Protein AF-A0A970A2N0-F1 (afdb_monomer)

Solvent-accessible surface area (backbone atoms only — not comparable to full-atom values): 21656 Å² total; per-residue (Å²): 130,87,71,90,54,62,51,49,78,49,78,51,81,87,52,27,38,36,39,37,29,50,38,67,40,42,81,85,30,68,68,39,51,48,49,57,52,42,38,73,73,32,72,32,33,41,41,33,29,37,94,55,18,30,53,48,77,90,35,40,67,76,43,71,72,33,91,32,40,90,35,50,36,36,24,58,72,53,86,83,34,54,61,51,95,76,67,71,63,58,76,27,84,39,69,67,47,45,51,42,20,51,52,44,50,52,42,37,50,49,54,50,51,54,59,61,66,38,75,63,64,76,31,41,60,50,51,20,46,55,40,32,61,76,35,39,85,42,46,69,62,22,52,58,44,37,62,91,45,62,70,61,47,49,51,43,30,50,52,31,46,73,67,40,81,85,68,63,86,76,58,86,43,57,71,60,12,45,66,71,41,38,28,50,40,50,46,28,54,46,46,53,54,52,46,57,52,49,46,69,76,44,52,91,44,48,73,58,54,50,49,24,52,53,19,11,54,42,7,24,50,51,29,60,68,29,42,89,57,64,53,54,20,32,51,12,19,46,21,16,50,49,27,61,51,7,48,53,41,47,34,70,62,39,46,73,58,38,52,50,20,57,50,37,16,59,77,68,55,32,47,70,59,57,23,27,31,74,72,33,49,44,37,38,43,61,46,21,45,53,50,30,64,72,70,62,54,50,65,70,41,41,48,22,23,60,41,51,83,43,82,78,61,78,81,94,44,69,47,42,34,32,32,31,48,28,49,49,51,54,48,51,72,76,56,66,47,62,77,68,86,45,51,69,40,50,56,54,51,43,62,41,27,57,74,76,39,100,54,92,46,71,62,50,55,47,53,49,52,52,48,61,45,67,76,53,85,80,72,88,87,50,65,71,54,51,56,51,50,49,46,45,51,50,49,50,56,59,69,73,45,85,88,79,132

pLDDT: mean 82.65, std 19.41, range [25.36, 98.44]

Foldseek 3Di:
DPDPQQWDWDDDPQFEIEIEGQAEDDPPHPSNVVVLVSLVRGQAYEYEYDPNAADDPNCLVVQQVRPSNLRYAYEYPDPPSYPCVRSVHHYDPDPVLVVLLVVLVVLLLVLLVVVCPPVCCVALLLVLLVVCLVPQQPLVVSVVSCPPVVVLLVQLQVLQQLPPPVPDPRDPGSVVSCVRCTSLNSNLSSLVVVLVVLCVSLVVPVVVQVQLQQLLVQQLVLPVLQDPDNSSSSLLSSLSNQQQVLLSSSCVSPVVLSVQLVVCQQPVLDASQVSCCVSRVDHSLRSSLSSCVVSVHRPSNNCSNNFLLPVVGDPDDLSNLSSVVSSLLSVVLVDRRNRDDSLVSLVRSLVRSVVVDPDDDPVSVVSVVVSVVVVPDDDPPCSVVSCVVVVVVCCVVVVPDPPDD

Secondary structure (DSSP, 8-state):
----SSEEEEEETTTEEEEEE-SB--TT-HHHHHHHHHHHHSSEEEEEE-TT-B--GGGHHHHHTSTTGGGEEEEESSTTSS-HHHH---EESSHHHHHHHHHHHHHHHHHHHHHHHSGGGGSHHHHHHHHHHH-TT-HHHHHHHTTT-HHHHHHHHHHHHHT-TT--S---SHHHHHHHHHHHHHHHHHHHHHHHHHHHHTGGGHHHHHHHHHHHHHHHHHHHHH-S-HHHHHHHHHHHHHTTHHHHHHHHH-HHHHHHHHHHHHHHT--HHHHHHHHHSS-HHHHHHHHHHHHT--HHHHHHHHHTT-SSPPTT-HHHHHHHHHHHHHHHHHS-------HHHHHHHHHHHHHH-SS--HHHHHHHHHHHHHTS---GGGHHHHHHHHHHHHHHHHHHS----

Sequence (405 aa):
MHNNSGFEIKLHDGNILELRVNEMMHASSQSFSLLKTALNKYDFVVLVLQPNGILPVSVKDALVEHPGFKKLKAVLTRQMQIPQKIFKLPLYKDVDEALLSIATFKGVKAGIDNFKSLPFMQSKIFSAFKVLRNDPANIKDALAALSGDHRIAMKILELANESNEAKEEPYDSLSKAAAFVGGEGIAYVLVFELFKMLEDVFEEASIKLLHMKNCSLLCETIAMLAVSDKSQRWLSASAGLLHDIGSLLLADYAPKNYDTASNNRYSAGLSSLEAENKIFAFNHIEAGKMFSDTLNLPHFIELSITEHHSLPPLPNDFVLHSVIVADNFLNASLGSDPFISCEDSLEFLAKYTAKMSTGKSPFTETLRRLALRERFNMSEESRPFEKKVLGKILTQVLSEAPLTL

Nearest PDB structures (foldseek):
  3hc1-assembly1_A  TM=5.878E-01  e=3.510E-06  Geobacter sulfurreducens
  3i7a-assembly1_A  TM=5.483E-01  e=7.476E-04  Shewanella amazonensis SB2B
  1vqr-assembly4_D  TM=4.135E-01  e=1.459E-01  Campylobacter jejuni subsp. jejuni NCTC 11168 = ATCC 700819
  1vqr-assembly2_B  TM=4.049E-01  e=1.524E-01  Campylobacter jejuni subsp. jejuni NCTC 11168 = ATCC 700819

Structure (mmCIF, N/CA/C/O backbone):
data_AF-A0A970A2N0-F1
#
_entry.id   AF-A0A970A2N0-F1
#
loop_
_atom_site.group_PDB
_atom_site.id
_atom_site.type_symbol
_atom_site.label_atom_id
_atom_site.label_alt_id
_atom_site.label_comp_id
_atom_site.label_asym_id
_atom_site.label_entity_id
_atom_site.label_seq_id
_atom_site.pdbx_PDB_ins_code
_atom_site.Cartn_x
_atom_site.Cartn_y
_atom_site.Cartn_z
_atom_site.occupancy
_atom_site.B_iso_or_equiv
_atom_site.auth_seq_id
_atom_site.auth_comp_id
_atom_site.auth_asym_id
_atom_site.auth_atom_id
_atom_site.pdbx_PDB_model_num
ATOM 1 N N . MET A 1 1 ? 21.594 -8.428 -43.140 1.00 35.16 1 MET A N 1
ATOM 2 C CA . MET A 1 1 ? 20.883 -7.287 -43.754 1.00 35.16 1 MET A CA 1
ATOM 3 C C . MET A 1 1 ? 20.496 -6.355 -42.623 1.00 35.16 1 MET A C 1
ATOM 5 O O . MET A 1 1 ? 19.698 -6.761 -41.790 1.00 35.16 1 MET A O 1
ATOM 9 N N . HIS A 1 2 ? 21.139 -5.188 -42.512 1.00 35.88 2 HIS A N 1
ATOM 10 C CA . HIS A 1 2 ? 20.739 -4.171 -41.538 1.00 35.88 2 HIS A CA 1
ATOM 11 C C . HIS A 1 2 ? 19.312 -3.744 -41.873 1.00 35.88 2 HIS A C 1
ATOM 13 O O . HIS A 1 2 ? 19.055 -3.251 -42.970 1.00 35.88 2 HIS A O 1
ATOM 19 N N . ASN A 1 3 ? 18.378 -4.039 -40.974 1.00 42.16 3 ASN A N 1
ATOM 20 C CA . ASN A 1 3 ? 16.987 -3.672 -41.156 1.00 42.16 3 ASN A CA 1
ATOM 21 C C . ASN A 1 3 ? 16.917 -2.143 -41.066 1.00 42.16 3 ASN A C 1
ATOM 23 O O . ASN A 1 3 ? 17.296 -1.567 -40.054 1.00 42.16 3 ASN A O 1
ATOM 27 N N . ASN A 1 4 ? 16.474 -1.488 -42.137 1.00 50.41 4 ASN A N 1
ATOM 28 C CA . ASN A 1 4 ? 16.362 -0.027 -42.245 1.00 50.41 4 ASN A CA 1
ATOM 29 C C . ASN A 1 4 ? 15.188 0.542 -41.414 1.00 50.41 4 ASN A C 1
ATOM 31 O O . ASN A 1 4 ? 14.728 1.655 -41.653 1.00 50.41 4 ASN A O 1
ATOM 35 N N . SER A 1 5 ? 14.650 -0.243 -40.478 1.00 62.53 5 SER A N 1
ATOM 36 C CA . SER A 1 5 ? 13.625 0.179 -39.533 1.00 62.53 5 SER A CA 1
ATOM 37 C C . SER A 1 5 ? 14.299 0.944 -38.398 1.00 62.53 5 SER A C 1
ATOM 39 O O . SER A 1 5 ? 15.226 0.427 -37.785 1.00 62.53 5 SER A O 1
ATOM 41 N N . GLY A 1 6 ? 13.825 2.147 -38.063 1.00 80.69 6 GLY A N 1
ATOM 42 C CA . GLY A 1 6 ? 14.311 2.941 -36.918 1.00 80.69 6 GLY A CA 1
ATOM 43 C C . GLY A 1 6 ? 14.082 2.302 -35.535 1.00 80.69 6 GLY A C 1
ATOM 44 O O . GLY A 1 6 ? 14.125 3.001 -34.521 1.00 80.69 6 GLY A O 1
ATOM 45 N N . PHE A 1 7 ? 13.801 0.996 -35.482 1.00 90.50 7 PHE A N 1
ATOM 46 C CA . PHE A 1 7 ? 13.522 0.218 -34.285 1.00 90.50 7 PHE A CA 1
ATOM 47 C C . PHE A 1 7 ? 13.973 -1.250 -34.414 1.00 90.50 7 PHE A C 1
ATOM 49 O O . PHE A 1 7 ? 14.054 -1.802 -35.516 1.00 90.50 7 PHE A O 1
ATOM 56 N N . GLU A 1 8 ? 14.189 -1.892 -33.265 1.00 95.00 8 GLU A N 1
ATOM 57 C CA . GLU A 1 8 ? 14.499 -3.318 -33.102 1.00 95.00 8 GLU A CA 1
ATOM 58 C C . GLU A 1 8 ? 13.574 -3.937 -32.046 1.00 95.00 8 GLU A C 1
ATOM 60 O O . GLU A 1 8 ? 13.116 -3.253 -31.129 1.00 95.00 8 GLU A O 1
ATOM 65 N N . ILE A 1 9 ? 13.298 -5.238 -32.162 1.00 96.00 9 ILE A N 1
ATOM 66 C CA . ILE A 1 9 ? 12.422 -5.970 -31.238 1.00 96.00 9 ILE A CA 1
ATOM 67 C C . ILE A 1 9 ? 13.165 -7.186 -30.698 1.00 96.00 9 ILE A C 1
ATOM 69 O O . ILE A 1 9 ? 13.755 -7.945 -31.468 1.00 96.00 9 ILE A O 1
ATOM 73 N N . LYS A 1 10 ? 13.060 -7.415 -29.391 1.00 97.19 10 LYS A N 1
ATOM 74 C CA . LYS A 1 10 ? 13.493 -8.646 -28.728 1.00 97.19 10 LYS A CA 1
ATOM 75 C C . LYS A 1 10 ? 12.378 -9.145 -27.809 1.00 97.19 10 LYS A C 1
ATOM 77 O O . LYS A 1 10 ? 11.686 -8.351 -27.182 1.00 97.19 10 LYS A O 1
ATOM 82 N N . LEU A 1 11 ? 12.180 -10.458 -27.751 1.00 97.44 11 LEU A N 1
ATOM 83 C CA . LEU A 1 11 ? 11.261 -11.081 -26.798 1.00 97.44 11 LEU A CA 1
ATOM 84 C C . LEU A 1 11 ? 12.055 -11.670 -25.639 1.00 97.44 11 LEU A C 1
ATOM 86 O O . LEU A 1 11 ? 13.114 -12.260 -25.854 1.00 97.44 11 LEU A O 1
ATOM 90 N N . HIS A 1 12 ? 11.518 -11.512 -24.436 1.00 96.50 12 HIS A N 1
ATOM 91 C CA . HIS A 1 12 ? 12.024 -12.134 -23.217 1.00 96.50 12 HIS A CA 1
ATOM 92 C C . HIS A 1 12 ? 10.988 -13.106 -22.656 1.00 96.50 12 HIS A C 1
ATOM 94 O O . HIS A 1 12 ? 9.819 -13.103 -23.064 1.00 96.50 12 HIS A O 1
ATOM 100 N N . ASP A 1 13 ? 11.420 -13.925 -21.702 1.00 90.19 13 ASP A N 1
ATOM 101 C CA . ASP A 1 13 ? 10.549 -14.870 -21.014 1.00 90.19 13 ASP A CA 1
ATOM 102 C C . ASP A 1 13 ? 9.375 -14.170 -20.311 1.00 90.19 13 ASP A C 1
ATOM 104 O O . ASP A 1 13 ? 9.420 -12.991 -19.952 1.00 90.19 13 ASP A O 1
ATOM 108 N N . GLY A 1 14 ? 8.281 -14.910 -20.119 1.00 88.00 14 GLY A N 1
ATOM 109 C CA . GLY A 1 14 ? 7.098 -14.392 -19.431 1.00 88.00 14 GLY A CA 1
ATOM 110 C C . GLY A 1 14 ? 6.331 -13.318 -20.213 1.00 88.00 14 GLY A C 1
ATOM 111 O O . GLY A 1 14 ? 5.785 -12.406 -19.592 1.00 88.00 14 GLY A O 1
ATOM 112 N N . ASN A 1 15 ? 6.286 -13.426 -21.546 1.00 95.62 15 ASN A N 1
ATOM 113 C CA . ASN A 1 15 ? 5.495 -12.566 -22.438 1.00 95.62 15 ASN A CA 1
ATOM 114 C C . ASN A 1 15 ? 5.859 -11.068 -22.342 1.00 95.62 15 ASN A C 1
ATOM 116 O O . ASN A 1 15 ? 4.980 -10.205 -22.267 1.00 95.62 15 ASN A O 1
ATOM 120 N N . ILE A 1 16 ? 7.161 -10.759 -22.347 1.00 98.06 16 ILE A N 1
ATOM 121 C CA . ILE A 1 16 ? 7.693 -9.389 -22.282 1.00 98.06 16 ILE A CA 1
ATOM 122 C C . ILE A 1 16 ? 8.322 -9.021 -23.631 1.00 98.06 16 ILE A C 1
ATOM 124 O O . ILE A 1 16 ? 9.155 -9.762 -24.159 1.00 98.06 16 ILE A O 1
ATOM 128 N N . LEU A 1 17 ? 7.947 -7.863 -24.182 1.00 98.44 17 LEU A N 1
ATOM 129 C CA . LEU A 1 17 ? 8.540 -7.331 -25.412 1.00 98.44 17 LEU A CA 1
ATOM 130 C C . LEU A 1 17 ? 9.494 -6.178 -25.103 1.00 98.44 17 LEU A C 1
ATOM 132 O O . LEU A 1 17 ? 9.112 -5.192 -24.486 1.00 98.44 17 LEU A O 1
ATOM 136 N N . GLU A 1 18 ? 10.721 -6.267 -25.593 1.00 98.12 18 GLU A N 1
ATOM 137 C CA . GLU A 1 18 ? 11.672 -5.164 -25.637 1.00 98.12 18 GLU A CA 1
ATOM 138 C C . GLU A 1 18 ? 11.605 -4.492 -27.012 1.00 98.12 18 GLU A C 1
ATOM 140 O O . GLU A 1 18 ? 11.790 -5.140 -28.044 1.00 98.12 18 GLU A O 1
ATOM 145 N N . LEU A 1 19 ? 11.334 -3.188 -27.016 1.00 98.00 19 LEU A N 1
ATOM 146 C CA . LEU A 1 19 ? 11.272 -2.346 -28.205 1.00 98.00 19 LEU A CA 1
ATOM 147 C C . LEU A 1 19 ? 12.381 -1.300 -28.127 1.00 98.00 19 LEU A C 1
ATOM 149 O O . LEU A 1 19 ? 12.293 -0.362 -27.335 1.00 98.00 19 LEU A O 1
ATOM 153 N N . ARG A 1 20 ? 13.414 -1.432 -28.959 1.00 97.69 20 ARG A N 1
ATOM 154 C CA . ARG A 1 20 ? 14.467 -0.417 -29.090 1.00 97.69 20 ARG A CA 1
ATOM 155 C C . ARG A 1 20 ? 14.090 0.559 -30.188 1.00 97.69 20 ARG A C 1
ATOM 157 O O . ARG A 1 20 ? 13.732 0.118 -31.272 1.00 97.69 20 ARG A O 1
ATOM 164 N N . VAL A 1 21 ? 14.172 1.859 -29.928 1.00 96.81 21 VAL A N 1
ATOM 165 C CA . VAL A 1 21 ? 13.805 2.907 -30.893 1.00 96.81 21 VAL A CA 1
ATOM 166 C C . VAL A 1 21 ? 14.918 3.943 -30.983 1.00 96.81 21 VAL A C 1
ATOM 168 O O . VAL A 1 21 ? 15.349 4.476 -29.961 1.00 96.81 21 VAL A O 1
ATOM 171 N N . ASN A 1 22 ? 15.360 4.252 -32.204 1.00 95.62 22 ASN A N 1
ATOM 172 C CA . ASN A 1 22 ? 16.415 5.231 -32.495 1.00 95.62 22 ASN A CA 1
ATOM 173 C C . ASN A 1 22 ? 15.913 6.400 -33.355 1.00 95.62 22 ASN A C 1
ATOM 175 O O . ASN A 1 22 ? 16.642 6.933 -34.189 1.00 95.62 22 ASN A O 1
ATOM 179 N N . GLU A 1 23 ? 14.650 6.771 -33.180 1.00 94.69 23 GLU A N 1
ATOM 180 C CA . GLU A 1 23 ? 13.990 7.871 -33.879 1.00 94.69 23 GLU A CA 1
ATOM 181 C C . GLU A 1 23 ? 13.002 8.597 -32.954 1.00 94.69 23 GLU A C 1
ATOM 183 O O . GLU A 1 23 ? 12.619 8.093 -31.893 1.00 94.69 23 GLU A O 1
ATOM 188 N N . MET A 1 24 ? 12.543 9.779 -33.367 1.00 94.94 24 MET A N 1
ATOM 189 C CA . MET A 1 24 ? 11.437 10.451 -32.690 1.00 94.94 24 MET A CA 1
ATOM 190 C C . MET A 1 24 ? 10.113 9.740 -33.002 1.00 94.94 24 MET A C 1
ATOM 192 O O . MET A 1 24 ? 9.699 9.634 -34.156 1.00 94.94 24 MET A O 1
ATOM 196 N N . MET A 1 25 ? 9.416 9.287 -31.960 1.00 94.88 25 MET A N 1
ATOM 197 C CA . MET A 1 25 ? 8.130 8.599 -32.079 1.00 94.88 25 MET A CA 1
ATOM 198 C C . MET A 1 25 ? 6.982 9.591 -32.273 1.00 94.88 25 MET A C 1
ATOM 200 O O . MET A 1 25 ? 6.335 10.019 -31.319 1.00 94.88 25 MET A O 1
ATOM 204 N N . HIS A 1 26 ? 6.715 9.961 -33.522 1.00 93.75 26 HIS A N 1
ATOM 205 C CA . HIS A 1 26 ? 5.493 10.679 -33.888 1.00 93.75 26 HIS A CA 1
ATOM 206 C C . HIS A 1 26 ? 4.273 9.747 -33.869 1.00 93.75 26 HIS A C 1
ATOM 208 O O . HIS A 1 26 ? 4.402 8.537 -34.021 1.00 93.75 26 HIS A O 1
ATOM 214 N N . ALA A 1 27 ? 3.061 10.302 -33.770 1.00 92.88 27 ALA A N 1
ATOM 215 C CA . ALA A 1 27 ? 1.830 9.503 -33.773 1.00 92.88 27 ALA A CA 1
ATOM 216 C C . ALA A 1 27 ? 1.666 8.624 -35.034 1.00 92.88 27 ALA A C 1
ATOM 218 O O . ALA A 1 27 ? 1.036 7.567 -34.975 1.00 92.88 27 ALA A O 1
ATOM 219 N N . SER A 1 28 ? 2.243 9.059 -36.159 1.00 93.06 28 SER A N 1
ATOM 220 C CA . SER A 1 28 ? 2.266 8.353 -37.442 1.00 93.06 28 SER A CA 1
ATOM 221 C C . SER A 1 28 ? 3.466 7.415 -37.623 1.00 93.06 28 SER A C 1
ATOM 223 O O . SER A 1 28 ? 3.531 6.731 -38.644 1.00 93.06 28 SER A O 1
ATOM 225 N N . SER A 1 29 ? 4.429 7.380 -36.690 1.00 93.69 29 SER A N 1
ATOM 226 C CA . SER A 1 29 ? 5.615 6.535 -36.841 1.00 93.69 29 SER A CA 1
ATOM 227 C C . SER A 1 29 ? 5.260 5.055 -36.683 1.00 93.69 29 SER A C 1
ATOM 229 O O . SER A 1 29 ? 4.395 4.665 -35.887 1.00 93.69 29 SER A O 1
ATOM 231 N N . GLN A 1 30 ? 5.964 4.201 -37.429 1.00 94.69 30 GLN A N 1
ATOM 232 C CA . GLN A 1 30 ? 5.795 2.753 -37.315 1.00 94.69 30 GLN A CA 1
ATOM 233 C C . GLN A 1 30 ? 6.172 2.264 -35.909 1.00 94.69 30 GLN A C 1
ATOM 235 O O . GLN A 1 30 ? 5.468 1.425 -35.351 1.00 94.69 30 GLN A O 1
ATOM 240 N N . SER A 1 31 ? 7.222 2.838 -35.311 1.00 95.19 31 SER A N 1
ATOM 241 C CA . SER A 1 31 ? 7.652 2.568 -33.934 1.00 95.19 31 SER A CA 1
ATOM 242 C C . SER A 1 31 ? 6.555 2.858 -32.900 1.00 95.19 31 SER A C 1
ATOM 244 O O . SER A 1 31 ? 6.331 2.044 -32.003 1.00 95.19 31 SER A O 1
ATOM 246 N N . PHE A 1 32 ? 5.804 3.957 -33.042 1.00 96.38 32 PHE A N 1
ATOM 247 C CA . PHE A 1 32 ? 4.704 4.281 -32.129 1.00 96.38 32 PHE A CA 1
ATOM 248 C C . PHE A 1 32 ? 3.485 3.373 -32.332 1.00 96.38 32 PHE A C 1
ATOM 250 O O . PHE A 1 32 ? 2.859 2.936 -31.363 1.00 96.38 32 PHE A O 1
ATOM 257 N N . SER A 1 33 ? 3.155 3.036 -33.583 1.00 95.56 33 SER A N 1
ATOM 258 C CA . SER A 1 33 ? 2.094 2.064 -33.879 1.00 95.56 33 SER A CA 1
ATOM 259 C C . SER A 1 33 ? 2.416 0.676 -33.306 1.00 95.56 33 SER A C 1
ATOM 261 O O . SER A 1 33 ? 1.566 0.030 -32.682 1.00 95.56 33 SER A O 1
ATOM 263 N N . LEU A 1 34 ? 3.676 0.250 -33.429 1.00 95.94 34 LEU A N 1
ATOM 264 C CA . LEU A 1 34 ? 4.178 -0.988 -32.847 1.00 95.94 34 LEU A CA 1
ATOM 265 C C . LEU A 1 34 ? 4.138 -0.962 -31.317 1.00 95.94 34 LEU A C 1
ATOM 267 O O . LEU A 1 34 ? 3.684 -1.940 -30.729 1.00 95.94 34 LEU A O 1
ATOM 271 N N . LEU A 1 35 ? 4.543 0.139 -30.672 1.00 97.19 35 LEU A N 1
ATOM 272 C CA . LEU A 1 35 ? 4.439 0.285 -29.218 1.00 97.19 35 LEU A CA 1
ATOM 273 C C . LEU A 1 35 ? 2.998 0.057 -28.746 1.00 97.19 35 LEU A C 1
ATOM 275 O O . LEU A 1 35 ? 2.764 -0.789 -27.887 1.00 97.19 35 LEU A O 1
ATOM 279 N N . LYS A 1 36 ? 2.015 0.742 -29.344 1.00 97.31 36 LYS A N 1
ATOM 280 C CA . LYS A 1 36 ? 0.594 0.556 -28.992 1.00 97.31 36 LYS A CA 1
ATOM 281 C C . LYS A 1 36 ? 0.137 -0.889 -29.196 1.00 97.31 36 LYS A C 1
ATOM 283 O O . LYS A 1 36 ? -0.527 -1.463 -28.338 1.00 97.31 36 LYS A O 1
ATOM 288 N N . THR A 1 37 ? 0.539 -1.504 -30.307 1.00 97.00 37 THR A N 1
ATOM 289 C CA . THR A 1 37 ? 0.240 -2.917 -30.586 1.00 97.00 37 THR A CA 1
ATOM 290 C C . THR A 1 37 ? 0.841 -3.835 -29.520 1.00 97.00 37 THR A C 1
ATOM 292 O O . THR A 1 37 ? 0.166 -4.739 -29.025 1.00 97.00 37 THR A O 1
ATOM 295 N N . ALA A 1 38 ? 2.087 -3.584 -29.117 1.00 97.56 38 ALA A N 1
ATOM 296 C CA . ALA A 1 38 ? 2.768 -4.361 -28.095 1.00 97.56 38 ALA A CA 1
ATOM 297 C C . ALA A 1 38 ? 2.085 -4.227 -26.724 1.00 97.56 38 ALA A C 1
ATOM 299 O O . ALA A 1 38 ? 1.871 -5.235 -26.057 1.00 97.56 38 ALA A O 1
ATOM 300 N N . LEU A 1 39 ? 1.648 -3.023 -26.342 1.00 97.50 39 LEU A N 1
ATOM 301 C CA . LEU A 1 39 ? 0.938 -2.779 -25.078 1.00 97.50 39 LEU A CA 1
ATOM 302 C C . LEU A 1 39 ? -0.393 -3.550 -24.963 1.00 97.50 39 LEU A C 1
ATOM 304 O O . LEU A 1 39 ? -0.848 -3.831 -23.850 1.00 97.50 39 LEU A O 1
ATOM 308 N N . ASN A 1 40 ? -1.003 -3.919 -26.095 1.00 96.75 40 ASN A N 1
ATOM 309 C CA . ASN A 1 40 ? -2.197 -4.769 -26.134 1.00 96.75 40 ASN A CA 1
ATOM 310 C C . ASN A 1 40 ? -1.875 -6.266 -26.037 1.00 96.75 40 ASN A C 1
ATOM 312 O O . ASN A 1 40 ? -2.654 -7.016 -25.456 1.00 96.75 40 ASN A O 1
ATOM 316 N N . LYS A 1 41 ? -0.748 -6.704 -26.607 1.00 97.00 41 LYS A N 1
ATOM 317 C CA . LYS A 1 41 ? -0.423 -8.128 -26.779 1.00 97.00 41 LYS A CA 1
ATOM 318 C C . LYS A 1 41 ? 0.439 -8.713 -25.657 1.00 97.00 41 LYS A C 1
ATOM 320 O O . LYS A 1 41 ? 0.306 -9.894 -25.345 1.00 97.00 41 LYS A O 1
ATOM 325 N N . TYR A 1 42 ? 1.329 -7.910 -25.087 1.00 98.00 42 TYR A N 1
ATOM 326 C CA . TYR A 1 42 ? 2.323 -8.368 -24.121 1.00 98.00 42 TYR A CA 1
ATOM 327 C C . TYR A 1 42 ? 1.931 -7.989 -22.691 1.00 98.00 42 TYR A C 1
ATOM 329 O O . TYR A 1 42 ? 1.170 -7.038 -22.450 1.00 98.00 42 TYR A O 1
ATOM 337 N N . ASP A 1 43 ? 2.449 -8.753 -21.733 1.00 96.75 43 ASP A N 1
ATOM 338 C CA . ASP A 1 43 ? 2.225 -8.500 -20.309 1.00 96.75 43 ASP A CA 1
ATOM 339 C C . ASP A 1 43 ? 2.953 -7.222 -19.893 1.00 96.75 43 ASP A C 1
ATOM 341 O O . ASP A 1 43 ? 2.393 -6.405 -19.165 1.00 96.75 43 ASP A O 1
ATOM 345 N N . PHE A 1 44 ? 4.166 -7.033 -20.428 1.00 98.06 44 PHE A N 1
ATOM 346 C CA . PHE A 1 44 ? 5.001 -5.847 -20.256 1.00 98.06 44 PHE A CA 1
ATOM 347 C C . PHE A 1 44 ? 5.713 -5.465 -21.551 1.00 98.06 44 PHE A C 1
ATOM 349 O O . PHE A 1 44 ? 6.021 -6.318 -22.388 1.00 98.06 44 PHE A O 1
ATOM 356 N N . VAL A 1 45 ? 5.999 -4.169 -21.688 1.00 98.25 45 VAL A N 1
ATOM 357 C CA . VAL A 1 45 ? 6.822 -3.634 -22.776 1.00 98.25 45 VAL A CA 1
ATOM 358 C C . VAL A 1 45 ? 7.967 -2.822 -22.183 1.00 98.25 45 VAL A C 1
ATOM 360 O O . VAL A 1 45 ? 7.727 -1.871 -21.443 1.00 98.25 45 VAL A O 1
ATOM 363 N N . VAL A 1 46 ? 9.204 -3.179 -22.526 1.00 98.38 46 VAL A N 1
ATOM 364 C CA . VAL A 1 46 ? 10.410 -2.412 -22.196 1.00 98.38 46 VAL A CA 1
ATOM 365 C C . VAL A 1 46 ? 10.775 -1.557 -23.406 1.00 98.38 46 VAL A C 1
ATOM 367 O O . VAL A 1 46 ? 11.264 -2.065 -24.413 1.00 98.38 46 VAL A O 1
ATOM 370 N N . LEU A 1 47 ? 10.511 -0.255 -23.329 1.00 98.00 47 LEU A N 1
ATOM 371 C CA . LEU A 1 47 ? 10.882 0.711 -24.360 1.00 98.00 47 LEU A CA 1
ATOM 372 C C . LEU A 1 47 ? 12.296 1.229 -24.096 1.00 98.00 47 LEU A C 1
ATOM 374 O O . LEU A 1 47 ? 12.533 1.927 -23.112 1.00 98.00 47 LEU A O 1
ATOM 378 N N . VAL A 1 48 ? 13.223 0.932 -25.001 1.00 97.94 48 VAL A N 1
ATOM 379 C CA . VAL A 1 48 ? 14.609 1.402 -24.938 1.00 97.94 48 VAL A CA 1
ATOM 380 C C . VAL A 1 48 ? 14.800 2.523 -25.952 1.00 97.94 48 VAL A C 1
ATOM 382 O O . VAL A 1 48 ? 14.805 2.286 -27.162 1.00 97.94 48 VAL A O 1
ATOM 385 N N . LEU A 1 49 ? 14.989 3.752 -25.476 1.00 96.62 49 LEU A N 1
ATOM 386 C CA . LEU A 1 49 ? 15.291 4.889 -26.342 1.00 96.62 49 LEU A CA 1
ATOM 387 C C . LEU A 1 49 ? 16.801 4.955 -26.588 1.00 96.62 49 LEU A C 1
ATOM 389 O O . LEU A 1 49 ? 17.576 5.397 -25.737 1.00 96.62 49 LEU A O 1
ATOM 393 N N . GLN A 1 50 ? 17.218 4.508 -27.773 1.00 95.06 50 GLN A N 1
ATOM 394 C CA . GLN A 1 50 ? 18.594 4.605 -28.277 1.00 95.06 50 GLN A CA 1
ATOM 395 C C . GLN A 1 50 ? 18.993 6.082 -28.488 1.00 95.06 50 GLN A C 1
ATOM 397 O O . GLN A 1 50 ? 18.142 6.951 -28.325 1.00 95.06 50 GLN A O 1
ATOM 402 N N . PRO A 1 51 ? 20.255 6.427 -28.812 1.00 94.50 51 PRO A N 1
ATOM 403 C CA . PRO A 1 51 ? 20.741 7.811 -28.732 1.00 94.50 51 PRO A CA 1
ATOM 404 C C . PRO A 1 51 ? 19.923 8.890 -29.469 1.00 94.50 51 PRO A C 1
ATOM 406 O O . PRO A 1 51 ? 19.977 10.053 -29.062 1.00 94.50 51 PRO A O 1
ATOM 409 N N . ASN A 1 52 ? 19.183 8.523 -30.523 1.00 93.31 52 ASN A N 1
ATOM 410 C CA . ASN A 1 52 ? 18.292 9.411 -31.284 1.00 93.31 52 ASN A CA 1
ATOM 411 C C . ASN A 1 52 ? 16.791 9.166 -31.002 1.00 93.31 52 ASN A C 1
ATOM 413 O O . ASN A 1 52 ? 15.933 9.827 -31.585 1.00 93.31 52 ASN A O 1
ATOM 417 N N . GLY A 1 53 ? 16.470 8.212 -30.127 1.00 95.06 53 GLY A N 1
ATOM 418 C CA . GLY A 1 53 ? 15.120 7.883 -29.688 1.00 95.06 53 GLY A CA 1
ATOM 419 C C . GLY A 1 53 ? 14.521 8.989 -28.826 1.00 95.06 53 GLY A C 1
ATOM 420 O O . GLY A 1 53 ? 15.129 9.404 -27.838 1.00 95.06 53 GLY A O 1
ATOM 421 N N . ILE A 1 54 ? 13.329 9.468 -29.179 1.00 95.31 54 ILE A N 1
ATOM 422 C CA . ILE A 1 54 ? 12.607 10.488 -28.405 1.00 95.31 54 ILE A CA 1
ATOM 423 C C . ILE A 1 54 ? 11.134 10.097 -28.319 1.00 95.31 54 ILE A C 1
ATOM 425 O O . ILE A 1 54 ? 10.517 9.791 -29.340 1.00 95.31 54 ILE A O 1
ATOM 429 N N . LEU A 1 55 ? 10.559 10.175 -27.115 1.00 95.44 55 LEU A N 1
ATOM 430 C CA . LEU A 1 55 ? 9.116 10.105 -26.892 1.00 95.44 55 LEU A CA 1
ATOM 431 C C . LEU A 1 55 ? 8.571 11.530 -26.673 1.00 95.44 55 LEU A C 1
ATOM 433 O O . LEU A 1 55 ? 8.636 12.050 -25.555 1.00 95.44 55 LEU A O 1
ATOM 437 N N . PRO A 1 56 ? 8.086 12.212 -27.726 1.00 95.44 56 PRO A N 1
ATOM 438 C CA . PRO A 1 56 ? 7.674 13.607 -27.627 1.00 95.44 56 PRO A CA 1
ATOM 439 C C . PRO A 1 56 ? 6.338 13.769 -26.887 1.00 95.44 56 PRO A C 1
ATOM 441 O O . PRO A 1 56 ? 5.500 12.872 -26.857 1.00 95.44 56 PRO A O 1
ATOM 444 N N . VAL A 1 57 ? 6.084 14.971 -26.355 1.00 95.19 57 VAL A N 1
ATOM 445 C CA . VAL A 1 57 ? 4.797 15.317 -25.710 1.00 95.19 57 VAL A CA 1
ATOM 446 C C . VAL A 1 57 ? 3.606 15.141 -26.658 1.00 95.19 57 VAL A C 1
ATOM 448 O O . VAL A 1 57 ? 2.504 14.858 -26.208 1.00 95.19 57 VAL A O 1
ATOM 451 N N . SER A 1 58 ? 3.815 15.258 -27.972 1.00 95.31 58 SER A N 1
ATOM 452 C CA . SER A 1 58 ? 2.752 15.144 -28.978 1.00 95.31 58 SER A CA 1
ATOM 453 C C . SER A 1 58 ? 2.048 13.786 -29.007 1.00 95.31 58 SER A C 1
ATOM 455 O O . SER A 1 58 ? 0.936 13.706 -29.518 1.00 95.31 58 SER A O 1
ATOM 457 N N . VAL A 1 59 ? 2.658 12.726 -28.464 1.00 95.00 59 VAL A N 1
ATOM 458 C CA . VAL A 1 59 ? 2.021 11.402 -28.352 1.00 95.00 59 VAL A CA 1
ATOM 459 C C . VAL A 1 59 ? 1.469 11.105 -26.959 1.00 95.00 59 VAL A C 1
ATOM 461 O O . VAL A 1 59 ? 1.000 9.994 -26.718 1.00 95.00 59 VAL A O 1
ATOM 464 N N . LYS A 1 60 ? 1.519 12.079 -26.042 1.00 93.12 60 LYS A N 1
ATOM 465 C CA . LYS A 1 60 ? 1.115 11.916 -24.644 1.00 93.12 60 LYS A CA 1
ATOM 466 C C . LYS A 1 60 ? -0.294 11.357 -24.521 1.00 93.12 60 LYS A C 1
ATOM 468 O O . LYS A 1 60 ? -0.436 10.298 -23.930 1.00 93.12 60 LYS A O 1
ATOM 473 N N . ASP A 1 61 ? -1.300 12.039 -25.060 1.00 92.19 61 ASP A N 1
ATOM 474 C CA . ASP A 1 61 ? -2.701 11.674 -24.811 1.00 92.19 61 ASP A CA 1
ATOM 475 C C . ASP A 1 61 ? -2.984 10.258 -25.335 1.00 92.19 61 ASP A C 1
ATOM 477 O O . ASP A 1 61 ? -3.439 9.391 -24.597 1.00 92.19 61 ASP A O 1
ATOM 481 N N . ALA A 1 62 ? -2.519 9.958 -26.552 1.00 93.12 62 ALA A N 1
ATOM 482 C CA . ALA A 1 62 ? -2.641 8.632 -27.153 1.00 93.12 62 ALA A CA 1
ATOM 483 C C . ALA A 1 62 ? -1.923 7.510 -26.377 1.00 93.12 62 ALA A C 1
ATOM 485 O O . ALA A 1 62 ? -2.301 6.345 -26.513 1.00 93.12 62 ALA A O 1
ATOM 486 N N . LEU A 1 63 ? -0.858 7.825 -25.633 1.00 94.00 63 LEU A N 1
ATOM 487 C CA . LEU A 1 63 ? -0.080 6.837 -24.890 1.00 94.00 63 LEU A CA 1
ATOM 488 C C . LEU A 1 63 ? -0.538 6.705 -23.434 1.00 94.00 63 LEU A C 1
ATOM 490 O O . LEU A 1 63 ? -0.677 5.584 -22.963 1.00 94.00 63 LEU A O 1
ATOM 494 N N . VAL A 1 64 ? -0.780 7.815 -22.734 1.00 92.00 64 VAL A N 1
ATOM 495 C CA . VAL A 1 64 ? -1.190 7.846 -21.319 1.00 92.00 64 VAL A CA 1
ATOM 496 C C . VAL A 1 64 ? -2.604 7.294 -21.143 1.00 92.00 64 VAL A C 1
ATOM 498 O O . VAL A 1 64 ? -2.858 6.575 -20.181 1.00 92.00 64 VAL A O 1
ATOM 501 N N . GLU A 1 65 ? -3.510 7.562 -22.085 1.00 92.12 65 GLU A N 1
ATOM 502 C CA . GLU A 1 65 ? -4.875 7.016 -22.064 1.00 92.12 65 GLU A CA 1
ATOM 503 C C . GLU A 1 65 ? -4.932 5.547 -22.512 1.00 92.12 65 GLU A C 1
ATOM 505 O O . GLU A 1 65 ? -5.962 4.883 -22.378 1.00 92.12 65 GLU A O 1
ATOM 510 N N . HIS A 1 66 ? -3.831 5.004 -23.042 1.00 95.00 66 HIS A N 1
ATOM 511 C CA . HIS A 1 66 ? -3.795 3.622 -23.495 1.00 95.00 66 HIS A CA 1
ATOM 512 C C . HIS A 1 66 ? -3.940 2.660 -22.296 1.00 95.00 66 HIS A C 1
ATOM 514 O O . HIS A 1 66 ? -3.144 2.738 -21.358 1.00 95.00 66 HIS A O 1
ATOM 520 N N . PRO A 1 67 ? -4.846 1.659 -22.325 1.00 93.12 67 PRO A N 1
ATOM 521 C CA . PRO A 1 67 ? -5.068 0.750 -21.187 1.00 93.12 67 PRO A CA 1
ATOM 522 C C . PRO A 1 67 ? -3.815 -0.017 -20.737 1.00 93.12 67 PRO A C 1
ATOM 524 O O . PRO A 1 67 ? -3.661 -0.390 -19.572 1.00 93.12 67 PRO A O 1
ATOM 527 N N . GLY A 1 68 ? -2.906 -0.265 -21.682 1.00 94.38 68 GLY A N 1
ATOM 528 C CA . GLY A 1 68 ? -1.618 -0.904 -21.433 1.00 94.38 68 GLY A CA 1
ATOM 529 C C . GLY A 1 68 ? -0.517 0.023 -20.907 1.00 94.38 68 GLY A C 1
ATOM 530 O O . GLY A 1 68 ? 0.560 -0.482 -20.631 1.00 94.38 68 GLY A O 1
ATOM 531 N N . PHE A 1 69 ? -0.735 1.334 -20.746 1.00 94.88 69 PHE A N 1
ATOM 532 C CA . PHE A 1 69 ? 0.313 2.292 -20.356 1.00 94.88 69 PHE A CA 1
ATOM 533 C C . PHE A 1 69 ? 1.061 1.890 -19.078 1.00 94.88 69 PHE A C 1
ATOM 535 O O . PHE A 1 69 ? 2.285 1.916 -19.041 1.00 94.88 69 PHE A O 1
ATOM 542 N N . LYS A 1 70 ? 0.338 1.393 -18.068 1.00 91.88 70 LYS A N 1
ATOM 543 C CA . LYS A 1 70 ? 0.909 0.888 -16.804 1.00 91.88 70 LYS A CA 1
ATOM 544 C C . LYS A 1 70 ? 1.874 -0.302 -16.953 1.00 91.88 70 LYS A C 1
ATOM 546 O O . LYS A 1 70 ? 2.589 -0.633 -16.015 1.00 91.88 70 LYS A O 1
ATOM 551 N N . LYS A 1 71 ? 1.879 -0.960 -18.116 1.00 94.88 71 LYS A N 1
ATOM 552 C CA . LYS A 1 71 ? 2.775 -2.074 -18.466 1.00 94.88 71 LYS A CA 1
ATOM 553 C C . LYS A 1 71 ? 4.092 -1.601 -19.095 1.00 94.88 71 LYS A C 1
ATOM 555 O O . LYS A 1 71 ? 4.968 -2.424 -19.364 1.00 94.88 71 LYS A O 1
ATOM 560 N N . LEU A 1 72 ? 4.205 -0.308 -19.404 1.00 96.69 72 LEU A N 1
ATOM 561 C CA . LEU A 1 72 ? 5.359 0.277 -20.072 1.00 96.69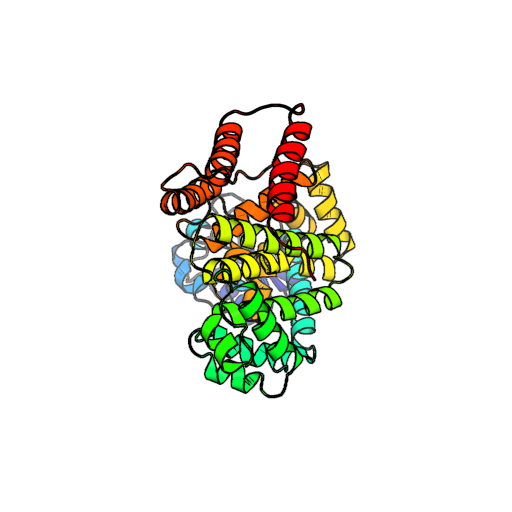 72 LEU A CA 1
ATOM 562 C C . LEU A 1 72 ? 6.458 0.596 -19.059 1.00 96.69 72 LEU A C 1
ATOM 564 O O . LEU A 1 72 ? 6.244 1.338 -18.102 1.00 96.69 72 LEU A O 1
ATOM 568 N N . LYS A 1 73 ? 7.650 0.065 -19.312 1.00 96.12 73 LYS A N 1
ATOM 569 C CA . LYS A 1 73 ? 8.889 0.370 -18.593 1.00 96.12 73 LYS A CA 1
ATOM 570 C C . LYS A 1 73 ? 9.846 1.055 -19.566 1.00 96.12 73 LYS A C 1
ATOM 572 O O . LYS A 1 73 ? 9.918 0.633 -20.720 1.00 96.12 73 LYS A O 1
ATOM 577 N N . ALA A 1 74 ? 10.548 2.107 -19.150 1.00 96.56 74 ALA A N 1
ATOM 578 C CA . ALA A 1 74 ? 11.388 2.883 -20.063 1.00 96.56 74 ALA A CA 1
ATOM 579 C C . ALA A 1 74 ? 12.865 2.879 -19.654 1.00 96.56 74 ALA A C 1
ATOM 581 O O . ALA A 1 74 ? 13.204 3.095 -18.495 1.00 96.56 74 ALA A O 1
ATOM 582 N N . VAL A 1 75 ? 13.741 2.683 -20.638 1.00 97.12 75 VAL A N 1
ATOM 583 C CA . VAL A 1 75 ? 15.201 2.748 -20.502 1.00 97.12 75 VAL A CA 1
ATOM 584 C C . VAL A 1 75 ? 15.712 3.871 -21.394 1.00 97.12 75 VAL A C 1
ATOM 586 O O . VAL A 1 75 ? 15.451 3.879 -22.602 1.00 97.12 75 VAL A O 1
ATOM 589 N N . LEU A 1 76 ? 16.425 4.831 -20.806 1.00 94.19 76 LEU A N 1
ATOM 590 C CA . LEU A 1 76 ? 16.951 5.997 -21.518 1.00 94.19 76 LEU A CA 1
ATOM 591 C C . LEU A 1 76 ? 18.465 5.876 -21.673 1.00 94.19 76 LEU A C 1
ATOM 593 O O . LEU A 1 76 ? 19.172 5.628 -20.703 1.00 94.19 76 LEU A O 1
ATOM 597 N N . THR A 1 77 ? 18.979 6.108 -22.879 1.00 92.31 77 THR A N 1
ATOM 598 C CA . THR A 1 77 ? 20.433 6.163 -23.125 1.00 92.31 77 THR A CA 1
ATOM 599 C C . THR A 1 77 ? 21.008 7.572 -22.961 1.00 92.31 77 THR A C 1
ATOM 601 O O . THR A 1 77 ? 22.225 7.744 -22.891 1.00 92.31 77 THR A O 1
ATOM 604 N N . ARG A 1 78 ? 20.144 8.594 -22.902 1.00 90.56 78 ARG A N 1
ATOM 605 C CA . ARG A 1 78 ? 20.474 10.009 -22.698 1.00 90.56 78 ARG A CA 1
ATOM 606 C C . ARG A 1 78 ? 19.416 10.694 -21.832 1.00 90.56 78 ARG A C 1
ATOM 608 O O . ARG A 1 78 ? 18.260 10.281 -21.771 1.00 90.56 78 ARG A O 1
ATOM 615 N N . GLN A 1 79 ? 19.801 11.797 -21.195 1.00 86.62 79 GLN A N 1
ATOM 616 C CA . GLN A 1 79 ? 18.844 12.661 -20.503 1.00 86.62 79 GLN A CA 1
ATOM 617 C C . GLN A 1 79 ? 17.830 13.264 -21.490 1.00 86.62 79 GLN A C 1
ATOM 619 O O . GLN A 1 79 ? 18.112 13.408 -22.678 1.00 86.62 79 GLN A O 1
ATOM 624 N N . MET A 1 80 ? 16.654 13.651 -20.984 1.00 86.88 80 MET A N 1
ATOM 625 C CA . MET A 1 80 ? 15.631 14.408 -21.727 1.00 86.88 80 MET A CA 1
ATOM 626 C C . MET A 1 80 ? 14.992 13.695 -22.938 1.00 86.88 80 MET A C 1
ATOM 628 O O . MET A 1 80 ? 14.314 14.340 -23.733 1.00 86.88 80 MET A O 1
ATOM 632 N N . GLN A 1 81 ? 15.129 12.371 -23.069 1.00 94.12 81 GLN A N 1
ATOM 633 C CA . GLN A 1 81 ? 14.452 11.605 -24.132 1.00 94.12 81 GLN A CA 1
ATOM 634 C C . GLN A 1 81 ? 12.948 11.399 -23.880 1.00 94.12 81 GLN A C 1
ATOM 636 O O . GLN A 1 81 ? 12.193 11.142 -24.820 1.00 94.12 81 GLN A O 1
ATOM 641 N N . ILE A 1 82 ? 12.514 11.531 -22.620 1.00 93.06 82 ILE A N 1
ATOM 642 C CA . ILE A 1 82 ? 11.110 11.505 -22.195 1.00 93.06 82 ILE A CA 1
ATOM 643 C C . ILE A 1 82 ? 10.833 12.727 -21.304 1.00 93.06 82 ILE A C 1
ATOM 645 O O . ILE A 1 82 ? 11.539 12.932 -20.312 1.00 93.06 82 ILE A O 1
ATOM 649 N N . PRO A 1 83 ? 9.783 13.516 -21.588 1.00 90.94 83 PRO A N 1
ATOM 650 C CA . PRO A 1 83 ? 9.270 14.558 -20.697 1.00 90.94 83 PRO A CA 1
ATOM 651 C C . PRO A 1 83 ? 8.682 13.975 -19.392 1.00 90.94 83 PRO A C 1
ATOM 653 O O . PRO A 1 83 ? 7.471 13.807 -19.254 1.00 90.94 83 PRO A O 1
ATOM 656 N N . GLN A 1 84 ? 9.529 13.660 -18.407 1.00 87.75 84 GLN A N 1
ATOM 657 C CA . GLN A 1 84 ? 9.123 12.913 -17.203 1.00 87.75 84 GLN A CA 1
ATOM 658 C C . GLN A 1 84 ? 8.038 13.580 -16.354 1.00 87.75 84 GLN A C 1
ATOM 660 O O . GLN A 1 84 ? 7.152 12.899 -15.848 1.00 87.75 84 GLN A O 1
ATOM 665 N N . LYS A 1 85 ? 8.025 14.915 -16.278 1.00 86.19 85 LYS A N 1
ATOM 666 C CA . LYS A 1 85 ? 6.960 15.664 -15.582 1.00 86.19 85 LYS A CA 1
ATOM 667 C C . LYS A 1 85 ? 5.562 15.401 -16.157 1.00 86.19 85 LYS A C 1
ATOM 669 O O . LYS A 1 85 ? 4.570 15.640 -15.479 1.00 86.19 85 LYS A O 1
ATOM 674 N N . ILE A 1 86 ? 5.495 14.946 -17.408 1.00 86.69 86 ILE A N 1
ATOM 675 C CA . ILE A 1 86 ? 4.259 14.709 -18.151 1.00 86.69 86 ILE A CA 1
ATOM 676 C C . ILE A 1 86 ? 3.900 13.224 -18.137 1.00 86.69 86 ILE A C 1
ATOM 678 O O . ILE A 1 86 ? 2.754 12.886 -17.859 1.00 86.69 86 ILE A O 1
ATOM 682 N N . PHE A 1 87 ? 4.862 12.351 -18.444 1.00 88.75 87 PHE A N 1
ATOM 683 C CA . PHE A 1 87 ? 4.603 10.918 -18.586 1.00 88.75 87 PHE A CA 1
ATOM 684 C C . PHE A 1 87 ? 4.621 10.155 -17.261 1.00 88.75 87 PHE A C 1
ATOM 686 O O . PHE A 1 87 ? 3.902 9.168 -17.150 1.00 88.75 87 PHE A O 1
ATOM 693 N N . LYS A 1 88 ? 5.429 10.589 -16.280 1.00 8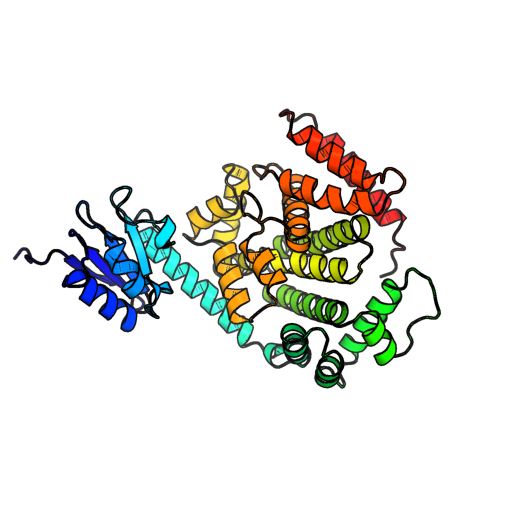8.56 88 LYS A N 1
ATOM 694 C CA . LYS A 1 88 ? 5.626 9.895 -14.995 1.00 88.56 88 LYS A CA 1
ATOM 695 C C . LYS A 1 88 ? 5.862 8.384 -15.175 1.00 88.56 88 LYS A C 1
ATOM 697 O O . LYS A 1 88 ? 5.273 7.564 -14.477 1.00 88.56 88 LYS A O 1
ATOM 702 N N . LEU A 1 89 ? 6.673 8.021 -16.172 1.00 89.12 89 LEU A N 1
ATOM 703 C CA . LEU A 1 89 ? 6.958 6.624 -16.501 1.00 89.12 89 LEU A CA 1
ATOM 704 C C . LEU A 1 89 ? 8.102 6.104 -15.630 1.00 89.12 89 LEU A C 1
ATOM 706 O O . LEU A 1 89 ? 9.106 6.811 -15.511 1.00 89.12 89 LEU A O 1
ATOM 710 N N . PRO A 1 90 ? 8.017 4.862 -15.119 1.00 88.19 90 PRO A N 1
ATOM 711 C CA . PRO A 1 90 ? 9.142 4.223 -14.454 1.00 88.19 90 PRO A CA 1
ATOM 712 C C . PRO A 1 90 ? 10.360 4.175 -15.381 1.00 88.19 90 PRO A C 1
ATOM 714 O O . PRO A 1 90 ? 10.276 3.678 -16.513 1.00 88.19 90 PRO A O 1
ATOM 717 N N . LEU A 1 91 ? 11.470 4.731 -14.896 1.00 92.38 91 LEU A N 1
ATOM 718 C CA . LEU A 1 91 ? 12.744 4.779 -15.598 1.00 92.38 91 LEU A CA 1
ATOM 719 C C . LEU A 1 91 ? 13.727 3.792 -14.989 1.00 92.38 91 LEU A C 1
ATOM 721 O O . LEU A 1 91 ? 13.867 3.737 -13.772 1.00 92.38 91 LEU A O 1
ATOM 725 N N . TYR A 1 92 ? 14.448 3.095 -15.859 1.00 94.75 92 TYR A N 1
ATOM 726 C CA . TYR A 1 92 ? 15.476 2.133 -15.486 1.00 94.75 92 TYR A CA 1
ATOM 727 C C . TYR A 1 92 ? 16.777 2.453 -16.215 1.00 94.75 92 TYR A C 1
ATOM 729 O O . TYR A 1 92 ? 16.778 2.973 -17.338 1.00 94.75 92 TYR A O 1
ATOM 737 N N . LYS A 1 93 ? 17.890 2.144 -15.561 1.00 93.38 93 LYS A N 1
ATOM 738 C CA . LYS A 1 93 ? 19.254 2.328 -16.052 1.00 93.38 93 LYS A CA 1
ATOM 739 C C . LYS A 1 93 ? 19.523 1.481 -17.289 1.00 93.38 93 LYS A C 1
ATOM 741 O O . LYS A 1 93 ? 20.158 1.947 -18.234 1.00 93.38 93 LYS A O 1
ATOM 746 N N . ASP A 1 94 ? 19.059 0.240 -17.275 1.00 95.94 94 ASP A N 1
ATOM 747 C CA . ASP A 1 94 ? 19.247 -0.722 -18.349 1.00 95.94 94 ASP A CA 1
ATOM 748 C C . ASP A 1 94 ? 18.072 -1.709 -18.426 1.00 95.94 94 ASP A C 1
ATOM 750 O O . ASP A 1 94 ? 17.097 -1.633 -17.674 1.00 95.94 94 ASP A O 1
ATOM 754 N N . VAL A 1 95 ? 18.126 -2.594 -19.423 1.00 97.19 95 VAL A N 1
ATOM 755 C CA . VAL A 1 95 ? 17.078 -3.594 -19.652 1.00 97.19 95 VAL A CA 1
ATOM 756 C C . VAL A 1 95 ? 17.020 -4.603 -18.507 1.00 97.19 95 VAL A C 1
ATOM 758 O O . VAL A 1 95 ? 15.923 -5.021 -18.152 1.00 97.19 95 VAL A O 1
ATOM 761 N N . ASP A 1 96 ? 18.158 -4.971 -17.917 1.00 97.19 96 ASP A N 1
ATOM 762 C CA . ASP A 1 96 ? 18.204 -5.983 -16.860 1.00 97.19 96 ASP A CA 1
ATOM 763 C C . ASP A 1 96 ? 17.514 -5.468 -15.592 1.00 97.19 96 ASP A C 1
ATOM 765 O O . ASP A 1 96 ? 16.706 -6.181 -15.000 1.00 97.19 96 ASP A O 1
ATOM 769 N N . GLU A 1 97 ? 17.728 -4.200 -15.232 1.00 97.00 97 GLU A N 1
ATOM 770 C CA . GLU A 1 97 ? 17.015 -3.545 -14.132 1.00 97.00 97 GLU A CA 1
ATOM 771 C C . GLU A 1 97 ? 15.500 -3.443 -14.406 1.00 97.00 97 GLU A C 1
ATOM 773 O O . GLU A 1 97 ? 14.682 -3.720 -13.526 1.00 97.00 97 GLU A O 1
ATOM 778 N N . ALA A 1 98 ? 15.095 -3.134 -15.644 1.00 97.38 98 ALA A N 1
ATOM 779 C CA . ALA A 1 98 ? 13.680 -3.122 -16.022 1.00 97.38 98 ALA A CA 1
ATOM 780 C C . ALA A 1 98 ? 13.037 -4.520 -15.921 1.00 97.38 98 ALA A C 1
ATOM 782 O O . ALA A 1 98 ? 11.905 -4.653 -15.449 1.00 97.38 98 ALA A O 1
ATOM 783 N N . LEU A 1 99 ? 13.748 -5.568 -16.349 1.00 97.88 99 LEU A N 1
ATOM 784 C CA . LEU A 1 99 ? 13.290 -6.955 -16.245 1.00 97.88 99 LEU A CA 1
ATOM 785 C C . LEU A 1 99 ? 13.224 -7.424 -14.787 1.00 97.88 99 LEU A C 1
ATOM 787 O O . LEU A 1 99 ? 12.253 -8.087 -14.419 1.00 97.88 99 LEU A O 1
ATOM 791 N N . LEU A 1 100 ? 14.192 -7.034 -13.952 1.00 97.50 100 LEU A N 1
ATOM 792 C CA . LEU A 1 100 ? 14.175 -7.283 -12.510 1.00 97.50 100 LEU A CA 1
ATOM 793 C C . LEU A 1 100 ? 12.936 -6.656 -11.858 1.00 97.50 100 LEU A C 1
ATOM 795 O O . LEU A 1 100 ? 12.209 -7.347 -11.149 1.00 97.50 100 LEU A O 1
ATOM 799 N N . SER A 1 101 ? 12.631 -5.395 -12.179 1.00 97.38 101 SER A N 1
ATOM 800 C CA . SER A 1 101 ? 11.424 -4.710 -11.695 1.00 97.38 101 SER A CA 1
ATOM 801 C C . SER A 1 101 ? 10.143 -5.452 -12.083 1.00 97.38 101 SER A C 1
ATOM 803 O O . SER A 1 101 ? 9.230 -5.611 -11.273 1.00 97.38 101 SER A O 1
ATOM 805 N N . ILE A 1 102 ? 10.068 -5.954 -13.323 1.00 97.56 102 ILE A N 1
ATOM 806 C CA . ILE A 1 102 ? 8.922 -6.738 -13.803 1.00 97.56 102 ILE A CA 1
ATOM 807 C C . ILE A 1 102 ? 8.811 -8.072 -13.053 1.00 97.56 102 ILE A C 1
ATOM 809 O O . ILE A 1 102 ? 7.702 -8.478 -12.699 1.00 97.56 102 ILE A O 1
ATOM 813 N N . ALA A 1 103 ? 9.930 -8.757 -12.804 1.00 97.50 103 ALA A N 1
ATOM 814 C CA . ALA A 1 103 ? 9.944 -9.995 -12.033 1.00 97.50 103 ALA A CA 1
ATOM 815 C C . ALA A 1 103 ? 9.456 -9.755 -10.597 1.00 97.50 103 ALA A C 1
ATOM 817 O O . ALA A 1 103 ? 8.543 -10.450 -10.149 1.00 97.50 103 ALA A O 1
ATOM 818 N N . THR A 1 104 ? 9.971 -8.718 -9.926 1.00 97.81 104 THR A N 1
ATOM 819 C CA . THR A 1 104 ? 9.518 -8.316 -8.588 1.00 97.81 104 THR A CA 1
ATOM 820 C C . THR A 1 104 ? 8.032 -7.973 -8.574 1.00 97.81 104 THR A C 1
ATOM 822 O O . THR A 1 104 ? 7.294 -8.504 -7.748 1.00 97.81 104 THR A O 1
ATOM 825 N N . PHE A 1 105 ? 7.555 -7.167 -9.531 1.00 96.94 105 PHE A N 1
ATOM 826 C CA . PHE A 1 105 ? 6.132 -6.846 -9.664 1.00 96.94 105 PHE A CA 1
ATOM 827 C C . PHE A 1 105 ? 5.274 -8.114 -9.762 1.00 96.94 105 PHE A C 1
ATOM 829 O O . PHE A 1 105 ? 4.256 -8.226 -9.082 1.00 96.94 105 PHE A O 1
ATOM 836 N N . LYS A 1 106 ? 5.661 -9.076 -10.612 1.00 96.56 106 LYS A N 1
ATOM 837 C CA . LYS A 1 106 ? 4.911 -10.330 -10.791 1.00 96.56 106 LYS A CA 1
ATOM 838 C C . LYS A 1 106 ? 4.896 -11.161 -9.508 1.00 96.56 106 LYS A C 1
ATOM 840 O O . LYS A 1 106 ? 3.848 -11.698 -9.158 1.00 96.56 106 LYS A O 1
ATOM 845 N N . GLY A 1 107 ? 6.024 -11.223 -8.807 1.00 97.12 107 GLY A N 1
ATOM 846 C CA . GLY A 1 107 ? 6.157 -11.890 -7.517 1.00 97.12 107 GLY A CA 1
ATOM 847 C C . GLY A 1 107 ? 5.251 -11.306 -6.440 1.00 97.12 107 GLY A C 1
ATOM 848 O O . GLY A 1 107 ? 4.409 -12.010 -5.887 1.00 97.12 107 GLY A O 1
ATOM 849 N N . VAL A 1 108 ? 5.342 -9.992 -6.227 1.00 97.81 108 VAL A N 1
ATOM 850 C CA . VAL A 1 108 ? 4.466 -9.252 -5.306 1.00 97.81 108 VAL A CA 1
ATOM 851 C C . VAL A 1 108 ? 2.998 -9.432 -5.695 1.00 97.81 108 VAL A C 1
ATOM 853 O O . VAL A 1 108 ? 2.157 -9.713 -4.844 1.00 97.81 108 VAL A O 1
ATOM 856 N N . LYS A 1 109 ? 2.665 -9.335 -6.989 1.00 96.75 109 LYS A N 1
ATOM 857 C CA . LYS A 1 109 ? 1.292 -9.534 -7.470 1.00 96.75 109 LYS A CA 1
ATOM 858 C C . LYS A 1 109 ? 0.760 -10.926 -7.120 1.00 96.75 109 LYS A C 1
ATOM 860 O O . LYS A 1 109 ? -0.401 -11.021 -6.724 1.00 96.75 109 LYS A O 1
ATOM 865 N N . ALA A 1 110 ? 1.590 -11.961 -7.250 1.00 95.94 110 ALA A N 1
ATOM 866 C CA . ALA A 1 110 ? 1.240 -13.327 -6.883 1.00 95.94 110 ALA A CA 1
ATOM 867 C C . ALA A 1 110 ? 1.013 -13.471 -5.369 1.00 95.94 110 ALA A C 1
ATOM 869 O O . ALA A 1 110 ? 0.007 -14.055 -4.976 1.00 95.94 110 ALA A O 1
ATOM 870 N N . GLY A 1 111 ? 1.865 -12.872 -4.528 1.00 94.31 111 GLY A N 1
ATOM 871 C CA . GLY A 1 111 ? 1.656 -12.819 -3.073 1.00 94.31 111 GLY A CA 1
ATOM 872 C C . GLY A 1 111 ? 0.327 -12.149 -2.699 1.00 94.31 111 GLY A C 1
ATOM 873 O O . GLY A 1 111 ? -0.461 -12.690 -1.923 1.00 94.31 111 GLY A O 1
ATOM 874 N N . ILE A 1 112 ? -0.006 -11.029 -3.350 1.00 94.94 112 ILE A N 1
ATOM 875 C CA . ILE A 1 112 ? -1.300 -10.353 -3.170 1.00 94.94 112 ILE A CA 1
ATOM 876 C C . ILE A 1 112 ? -2.468 -11.247 -3.620 1.00 94.94 112 ILE A C 1
ATOM 878 O O . ILE A 1 112 ? -3.494 -11.305 -2.943 1.00 94.94 112 ILE A O 1
ATOM 882 N N . ASP A 1 113 ? -2.358 -11.938 -4.759 1.00 94.12 113 ASP A N 1
ATOM 883 C CA . ASP A 1 113 ? -3.417 -12.844 -5.228 1.00 94.12 113 ASP A CA 1
ATOM 884 C C . ASP A 1 113 ? -3.611 -14.044 -4.292 1.00 94.12 113 ASP A C 1
ATOM 886 O O . ASP A 1 113 ? -4.753 -14.424 -4.020 1.00 94.12 113 ASP A O 1
ATOM 890 N N . ASN A 1 114 ? -2.525 -14.578 -3.727 1.00 91.56 114 ASN A N 1
ATOM 891 C CA . ASN A 1 114 ? -2.587 -15.606 -2.691 1.00 91.56 114 ASN A CA 1
ATOM 892 C C . ASN A 1 114 ? -3.323 -15.078 -1.456 1.00 91.56 114 ASN A C 1
ATOM 894 O O . ASN A 1 114 ? -4.280 -15.713 -1.011 1.00 91.56 114 ASN A O 1
ATOM 898 N N . PHE A 1 115 ? -2.977 -13.879 -0.976 1.00 89.25 115 PHE A N 1
ATOM 899 C CA . PHE A 1 115 ? -3.682 -13.232 0.132 1.00 89.25 115 PHE A CA 1
ATOM 900 C C . PHE A 1 115 ? -5.185 -13.072 -0.157 1.00 89.25 115 PHE A C 1
ATOM 902 O O . PHE A 1 115 ? -6.028 -13.408 0.673 1.00 89.25 115 PHE A O 1
ATOM 909 N N . LYS A 1 116 ? -5.554 -12.642 -1.372 1.00 89.31 116 LYS A N 1
ATOM 910 C CA . LYS A 1 116 ? -6.964 -12.524 -1.786 1.00 89.31 116 LYS A CA 1
ATOM 911 C C . LYS A 1 116 ? -7.723 -13.848 -1.791 1.00 89.31 116 LYS A C 1
ATOM 913 O O . LYS A 1 116 ? -8.947 -13.842 -1.658 1.00 89.31 116 LYS A O 1
ATOM 918 N N . SER A 1 117 ? -7.022 -14.949 -2.039 1.00 88.75 117 SER A N 1
ATOM 919 C CA . SER A 1 117 ? -7.615 -16.285 -2.107 1.00 88.75 117 SER A CA 1
ATOM 920 C C . SER A 1 117 ? -7.894 -16.885 -0.728 1.00 88.75 117 SER A C 1
ATOM 922 O O . SER A 1 117 ? -8.634 -17.866 -0.634 1.00 88.75 117 SER A O 1
ATOM 924 N N . LEU A 1 118 ? -7.354 -16.285 0.342 1.00 87.19 118 LEU A N 1
ATOM 925 C CA . LEU A 1 118 ? -7.568 -16.756 1.704 1.00 87.19 118 LEU A CA 1
ATOM 926 C C . LEU A 1 118 ? -9.067 -16.737 2.057 1.00 87.19 118 LEU A C 1
ATOM 928 O O . LEU A 1 118 ? -9.751 -15.749 1.765 1.00 87.19 118 LEU A O 1
ATOM 932 N N . PRO A 1 119 ? -9.593 -17.773 2.746 1.00 82.81 119 PRO A N 1
ATOM 933 C CA . PRO A 1 119 ? -11.009 -17.848 3.127 1.00 82.81 119 PRO A CA 1
ATOM 934 C C . PRO A 1 119 ? -11.517 -16.602 3.865 1.00 82.81 119 PRO A C 1
ATOM 936 O O . PRO A 1 119 ? -12.674 -16.208 3.717 1.00 82.81 119 PRO A O 1
ATOM 939 N N . PHE A 1 120 ? -10.638 -15.934 4.615 1.00 79.06 120 PHE A N 1
ATOM 940 C CA . PHE A 1 120 ? -10.947 -14.691 5.314 1.00 79.06 120 PHE A CA 1
ATOM 941 C C . PHE A 1 120 ? -11.429 -13.557 4.389 1.00 79.06 120 PHE A C 1
ATOM 943 O O . PHE A 1 120 ? -12.229 -12.722 4.810 1.00 79.06 120 PHE A O 1
ATOM 950 N N . MET A 1 121 ? -11.025 -13.514 3.122 1.00 82.38 121 MET A N 1
ATOM 951 C CA . MET A 1 121 ? -11.488 -12.478 2.187 1.00 82.38 121 MET A CA 1
ATOM 952 C C . MET A 1 121 ? -12.987 -12.586 1.871 1.00 82.38 121 MET A C 1
ATOM 954 O O . MET A 1 121 ? -13.591 -11.652 1.340 1.00 82.38 121 MET A O 1
ATOM 958 N N . GLN A 1 122 ? -13.602 -13.711 2.242 1.00 79.75 122 GLN A N 1
ATOM 959 C CA . GLN A 1 122 ? -15.043 -13.958 2.201 1.00 79.75 122 GLN A CA 1
ATOM 960 C C . GLN A 1 122 ? -15.704 -13.785 3.581 1.00 79.75 122 GLN A C 1
ATOM 962 O O . GLN A 1 122 ? -16.880 -14.098 3.758 1.00 79.75 122 GLN A O 1
ATOM 967 N N . SER A 1 123 ? -14.962 -13.298 4.578 1.00 84.00 123 SER A N 1
ATOM 968 C CA . SER A 1 123 ? -15.454 -13.127 5.940 1.00 84.00 123 SER A CA 1
ATOM 969 C C . SER A 1 123 ? -16.438 -11.964 6.076 1.00 84.00 123 SER A C 1
ATOM 971 O O . SER A 1 123 ? -16.519 -11.031 5.264 1.00 84.00 123 SER A O 1
ATOM 973 N N . LYS A 1 124 ? -17.160 -11.996 7.196 1.00 86.56 124 LYS A N 1
ATOM 974 C CA . LYS A 1 124 ? -18.033 -10.912 7.651 1.00 86.56 124 LYS A CA 1
ATOM 975 C C . LYS A 1 124 ? -17.268 -9.610 7.900 1.00 86.56 124 LYS A C 1
ATOM 977 O O . LYS A 1 124 ? -17.769 -8.547 7.548 1.00 86.56 124 LYS A O 1
ATOM 982 N N . ILE A 1 125 ? -16.037 -9.698 8.410 1.00 84.81 125 ILE A N 1
ATOM 983 C CA . ILE A 1 125 ? -15.145 -8.551 8.656 1.00 84.81 125 ILE A CA 1
ATOM 984 C C . ILE A 1 125 ? -14.875 -7.805 7.353 1.00 84.81 125 ILE A C 1
ATOM 986 O O . ILE A 1 125 ? -15.093 -6.599 7.276 1.00 84.81 125 ILE A O 1
ATOM 990 N N . PHE A 1 126 ? -14.474 -8.522 6.299 1.00 85.81 126 PHE A N 1
ATOM 991 C CA . PHE A 1 126 ? -14.185 -7.886 5.015 1.00 85.81 126 PHE A CA 1
ATOM 992 C C . PHE A 1 126 ? -15.451 -7.330 4.343 1.00 85.81 126 PHE A C 1
ATOM 994 O O . PHE A 1 126 ? -15.407 -6.301 3.668 1.00 85.81 126 PHE A O 1
ATOM 1001 N N . SER A 1 127 ? -16.602 -7.973 4.556 1.00 89.12 127 SER A N 1
ATOM 1002 C CA . SER A 1 127 ? -17.897 -7.467 4.083 1.00 89.12 127 SER A CA 1
ATOM 1003 C C . SER A 1 127 ? -18.282 -6.152 4.770 1.00 89.12 127 SER A C 1
ATOM 1005 O O . SER A 1 127 ? -18.644 -5.196 4.089 1.00 89.12 127 SER A O 1
ATOM 1007 N N . ALA A 1 128 ? -18.130 -6.066 6.093 1.00 90.25 128 ALA A N 1
ATOM 1008 C CA . ALA A 1 128 ? -18.379 -4.848 6.861 1.00 90.25 128 ALA A CA 1
ATOM 1009 C C . ALA A 1 128 ? -17.389 -3.727 6.514 1.00 90.25 128 ALA A C 1
ATOM 1011 O O . ALA A 1 128 ? -17.785 -2.574 6.357 1.00 90.25 128 ALA A O 1
ATOM 1012 N N . PHE A 1 129 ? -16.120 -4.078 6.294 1.00 88.00 129 PHE A N 1
ATOM 1013 C CA . PHE A 1 129 ? -15.093 -3.137 5.855 1.00 88.00 129 PHE A CA 1
ATOM 1014 C C . PHE A 1 129 ? -15.458 -2.492 4.511 1.00 88.00 129 PHE A C 1
ATOM 1016 O O . PHE A 1 129 ? -15.351 -1.278 4.357 1.00 88.00 129 PHE A O 1
ATOM 1023 N N . LYS A 1 130 ? -15.971 -3.275 3.549 1.00 89.31 130 LYS A N 1
ATOM 1024 C CA . LYS A 1 130 ? -16.460 -2.738 2.265 1.00 89.31 130 LYS A CA 1
ATOM 1025 C C . LYS A 1 130 ? -17.619 -1.758 2.433 1.00 89.31 130 LYS A C 1
ATOM 1027 O O . LYS A 1 130 ? -17.672 -0.790 1.678 1.00 89.31 130 LYS A O 1
ATOM 1032 N N . VAL A 1 131 ? -18.539 -2.018 3.367 1.00 92.38 131 VAL A N 1
ATOM 1033 C CA . VAL A 1 131 ? -19.668 -1.118 3.651 1.00 92.38 131 VAL A CA 1
ATOM 1034 C C . VAL A 1 131 ? -19.146 0.222 4.162 1.00 92.38 131 VAL A C 1
ATOM 1036 O O . VAL A 1 131 ? -19.405 1.244 3.532 1.00 92.38 131 VAL A O 1
ATOM 1039 N N . LEU A 1 132 ? -18.346 0.205 5.232 1.00 90.75 132 LEU A N 1
ATOM 1040 C CA . LEU A 1 132 ? -17.844 1.425 5.877 1.00 90.75 132 LEU A CA 1
ATOM 1041 C C . LEU A 1 132 ? -16.864 2.207 5.009 1.00 90.75 132 LEU A C 1
ATOM 1043 O O . LEU A 1 132 ? -16.815 3.426 5.082 1.00 90.75 132 LEU A O 1
ATOM 1047 N N . ARG A 1 133 ? -16.104 1.530 4.146 1.00 87.50 133 ARG A N 1
ATOM 1048 C CA . ARG A 1 133 ? -15.274 2.215 3.153 1.00 87.50 133 ARG A CA 1
ATOM 1049 C C . ARG A 1 133 ? -16.120 3.032 2.174 1.00 87.50 133 ARG A C 1
ATOM 1051 O O . ARG A 1 133 ? -15.708 4.118 1.786 1.00 87.50 133 ARG A O 1
ATOM 1058 N N . ASN A 1 134 ? -17.247 2.486 1.712 1.00 87.00 134 ASN A N 1
ATOM 1059 C CA . ASN A 1 134 ? -18.101 3.177 0.745 1.00 87.00 134 ASN A CA 1
ATOM 1060 C C . ASN A 1 134 ? -18.858 4.339 1.401 1.00 87.00 134 ASN A C 1
ATOM 1062 O O . ASN A 1 134 ? -19.020 5.383 0.777 1.00 87.00 134 ASN A O 1
ATOM 1066 N N . ASP A 1 135 ? -19.325 4.134 2.632 1.00 89.50 135 ASP A N 1
ATOM 1067 C CA . ASP A 1 135 ? -19.990 5.153 3.436 1.00 89.50 135 ASP A CA 1
ATOM 1068 C C . ASP A 1 135 ? -19.750 4.881 4.934 1.00 89.50 135 ASP A C 1
ATOM 1070 O O . ASP A 1 135 ? -20.393 3.989 5.503 1.00 89.50 135 ASP A O 1
ATOM 1074 N N . PRO A 1 136 ? -18.853 5.640 5.593 1.00 86.88 136 PRO A N 1
ATOM 1075 C CA . PRO A 1 136 ? -18.613 5.514 7.029 1.00 86.88 136 PRO A CA 1
ATOM 1076 C C . PRO A 1 136 ? -19.871 5.762 7.873 1.00 86.88 136 PRO A C 1
ATOM 1078 O O . PRO A 1 136 ? -19.999 5.208 8.962 1.00 86.88 136 PRO A O 1
ATOM 1081 N N . ALA A 1 137 ? -20.851 6.525 7.375 1.00 91.44 137 ALA A N 1
ATOM 1082 C CA . ALA A 1 137 ? -22.106 6.748 8.087 1.00 91.44 137 ALA A CA 1
ATOM 1083 C C . ALA A 1 137 ? -23.028 5.515 8.066 1.00 91.44 137 ALA A C 1
ATOM 1085 O O . ALA A 1 137 ? -23.954 5.420 8.879 1.00 91.44 137 ALA A O 1
ATOM 1086 N N . ASN A 1 138 ? -22.773 4.532 7.194 1.00 93.38 138 ASN A N 1
ATOM 1087 C CA . ASN A 1 138 ? -23.586 3.325 7.075 1.00 93.38 138 ASN A CA 1
ATOM 1088 C C . ASN A 1 138 ? -23.226 2.248 8.118 1.00 93.38 138 ASN A C 1
ATOM 1090 O O . ASN A 1 138 ? -22.938 1.085 7.819 1.00 93.38 138 ASN A O 1
ATOM 1094 N N . ILE A 1 139 ? -23.290 2.645 9.388 1.00 94.94 139 ILE A N 1
ATOM 1095 C CA . ILE A 1 139 ? -23.046 1.787 10.552 1.00 94.94 139 ILE A CA 1
ATOM 1096 C C . ILE A 1 139 ? -24.037 0.618 10.586 1.00 94.94 139 ILE A C 1
ATOM 1098 O O . ILE A 1 139 ? -23.673 -0.508 10.919 1.00 94.94 139 ILE A O 1
ATOM 1102 N N . LYS A 1 140 ? -25.299 0.865 10.221 1.00 94.38 140 LYS A N 1
ATOM 1103 C CA . LYS A 1 140 ? -26.365 -0.141 10.274 1.00 94.38 140 LYS A CA 1
ATOM 1104 C C . LYS A 1 140 ? -26.053 -1.349 9.389 1.00 94.38 140 LYS A C 1
ATOM 1106 O O . LYS A 1 140 ? -26.134 -2.480 9.871 1.00 94.38 140 LYS A O 1
ATOM 1111 N N . ASP A 1 141 ? -25.690 -1.125 8.128 1.00 94.00 141 ASP A N 1
ATOM 1112 C CA . ASP A 1 141 ? -25.404 -2.226 7.207 1.00 94.00 141 ASP A CA 1
ATOM 1113 C C . ASP A 1 141 ? -24.068 -2.901 7.546 1.00 94.00 141 ASP A C 1
ATOM 1115 O O . ASP A 1 141 ? -23.932 -4.116 7.389 1.00 94.00 141 ASP A O 1
ATOM 1119 N N . ALA A 1 142 ? -23.105 -2.152 8.097 1.00 93.19 142 ALA A N 1
ATOM 1120 C CA . ALA A 1 142 ? -21.856 -2.717 8.597 1.00 93.19 142 ALA A CA 1
ATOM 1121 C C . ALA A 1 142 ? -22.104 -3.690 9.763 1.00 93.19 142 ALA A C 1
ATOM 1123 O O . ALA A 1 142 ? -21.607 -4.816 9.748 1.00 93.19 142 ALA A O 1
ATOM 1124 N N . LEU A 1 143 ? -22.937 -3.307 10.736 1.00 92.94 143 LEU A N 1
ATOM 1125 C CA . LEU A 1 143 ? -23.344 -4.191 11.833 1.00 92.94 143 LEU A CA 1
ATOM 1126 C C . LEU A 1 143 ? -24.162 -5.389 11.337 1.00 92.94 143 LEU A C 1
ATOM 1128 O O . LEU A 1 143 ? -23.990 -6.498 11.844 1.00 92.94 143 LEU A O 1
ATOM 1132 N N . ALA A 1 144 ? -25.018 -5.201 10.328 1.00 93.25 144 ALA A N 1
ATOM 1133 C CA . ALA A 1 144 ? -25.755 -6.302 9.712 1.00 93.25 144 ALA A CA 1
ATOM 1134 C C . ALA A 1 144 ? -24.809 -7.323 9.055 1.00 93.25 144 ALA A C 1
ATOM 1136 O O . ALA A 1 144 ? -24.999 -8.529 9.226 1.00 93.25 144 ALA A O 1
ATOM 1137 N N . ALA A 1 145 ? -23.751 -6.863 8.377 1.00 91.81 145 ALA A N 1
ATOM 1138 C CA . ALA A 1 145 ? -22.718 -7.731 7.810 1.00 91.81 145 ALA A CA 1
ATOM 1139 C C . ALA A 1 145 ? -21.948 -8.517 8.890 1.00 91.81 145 ALA A C 1
ATOM 1141 O O . ALA A 1 145 ? -21.564 -9.664 8.659 1.00 91.81 145 ALA A O 1
ATOM 1142 N N . LEU A 1 146 ? -21.776 -7.935 10.082 1.00 89.00 146 LEU A N 1
ATOM 1143 C CA . LEU A 1 146 ? -21.136 -8.559 11.248 1.00 89.00 146 LEU A CA 1
ATOM 1144 C C . LEU A 1 146 ? -22.081 -9.434 12.085 1.00 89.00 146 LEU A C 1
ATOM 1146 O O . LEU A 1 146 ? -21.651 -10.018 13.079 1.00 89.00 146 LEU A O 1
ATOM 1150 N N . SER A 1 147 ? -23.356 -9.556 11.707 1.00 87.62 147 SER A N 1
ATOM 1151 C CA . SER A 1 147 ? -24.364 -10.255 12.511 1.00 87.62 147 SER A CA 1
ATOM 1152 C C . SER A 1 147 ? -23.922 -11.673 12.897 1.00 87.62 147 SER A C 1
ATOM 1154 O O . SER A 1 147 ? -23.559 -12.487 12.043 1.00 87.62 147 SER A O 1
ATOM 1156 N N . GLY A 1 148 ? -23.931 -11.973 14.200 1.00 83.19 148 GLY A N 1
ATOM 1157 C CA . GLY A 1 148 ? -23.505 -13.255 14.774 1.00 83.19 148 GLY A CA 1
ATOM 1158 C C . GLY A 1 148 ? -21.996 -13.411 15.018 1.00 83.19 148 GLY A C 1
ATOM 1159 O O . GLY A 1 148 ? -21.590 -14.433 15.572 1.00 83.19 148 GLY A O 1
ATOM 1160 N N . ASP A 1 149 ? -21.162 -12.434 14.646 1.00 86.75 149 ASP A N 1
ATOM 1161 C CA . ASP A 1 149 ? -19.742 -12.394 15.021 1.00 86.75 149 ASP A CA 1
ATOM 1162 C C . ASP A 1 149 ? -19.567 -11.716 16.391 1.00 86.75 149 ASP A C 1
ATOM 1164 O O . ASP A 1 149 ? -19.400 -10.500 16.514 1.00 86.75 149 ASP A O 1
ATOM 1168 N N . HIS A 1 150 ? -19.631 -12.527 17.448 1.00 87.31 150 HIS A N 1
ATOM 1169 C CA . HIS A 1 150 ? -19.532 -12.051 18.830 1.00 87.31 150 HIS A CA 1
ATOM 1170 C C . HIS A 1 150 ? -18.165 -11.432 19.142 1.00 87.31 150 HIS A C 1
ATOM 1172 O O . HIS A 1 150 ? -18.080 -10.520 19.958 1.00 87.31 150 HIS A O 1
ATOM 1178 N N . ARG A 1 151 ? -17.094 -11.885 18.477 1.00 88.88 151 ARG A N 1
ATOM 1179 C CA . ARG A 1 151 ? -15.735 -11.393 18.727 1.00 88.88 151 ARG A CA 1
ATOM 1180 C C . ARG A 1 151 ? -15.597 -9.931 18.312 1.00 88.88 151 ARG A C 1
ATOM 1182 O O . ARG A 1 151 ? -15.029 -9.142 19.058 1.00 88.88 151 ARG A O 1
ATOM 1189 N N . ILE A 1 152 ? -16.120 -9.567 17.141 1.00 89.50 152 ILE A N 1
ATOM 1190 C CA . ILE A 1 152 ? -16.086 -8.175 16.669 1.00 89.50 152 ILE A CA 1
ATOM 1191 C C . ILE A 1 152 ? -17.030 -7.294 17.486 1.00 89.50 152 ILE A C 1
ATOM 1193 O O . ILE A 1 152 ? -16.663 -6.176 17.838 1.00 89.50 152 ILE A O 1
ATOM 1197 N N . ALA A 1 153 ? -18.209 -7.807 17.847 1.00 90.25 153 ALA A N 1
ATOM 1198 C CA . ALA A 1 153 ? -19.138 -7.083 18.709 1.00 90.25 153 ALA A CA 1
ATOM 1199 C C . ALA A 1 153 ? -18.505 -6.708 20.062 1.00 90.25 153 ALA A C 1
ATOM 1201 O O . ALA A 1 153 ? -18.649 -5.569 20.504 1.00 90.25 153 ALA A O 1
ATOM 1202 N N . MET A 1 154 ? -17.766 -7.636 20.683 1.00 89.38 154 MET A N 1
ATOM 1203 C CA . MET A 1 154 ? -17.041 -7.372 21.930 1.00 89.38 154 MET A CA 1
ATOM 1204 C C . MET A 1 154 ? -15.955 -6.310 21.758 1.00 89.38 154 MET A C 1
ATOM 1206 O O . MET A 1 154 ? -15.876 -5.409 22.579 1.00 89.38 154 MET A O 1
ATOM 1210 N N . LYS A 1 155 ? -15.198 -6.326 20.657 1.00 89.19 155 LYS A N 1
ATOM 1211 C CA . LYS A 1 155 ? -14.159 -5.312 20.396 1.00 89.19 155 LYS A CA 1
ATOM 1212 C C . LYS A 1 155 ? -14.722 -3.913 20.171 1.00 89.19 155 LYS A C 1
ATOM 1214 O O . LYS A 1 155 ? -14.117 -2.932 20.582 1.00 89.19 155 LYS A O 1
ATOM 1219 N N . ILE A 1 156 ? -15.894 -3.806 19.544 1.00 91.62 156 ILE A N 1
ATOM 1220 C CA . ILE A 1 156 ? -16.599 -2.522 19.405 1.00 91.62 156 ILE A CA 1
ATOM 1221 C C . ILE A 1 156 ? -17.046 -2.009 20.784 1.00 91.62 156 ILE A C 1
ATOM 1223 O O . ILE A 1 156 ? -16.939 -0.815 21.058 1.00 91.62 156 ILE A O 1
ATOM 1227 N N . LEU A 1 157 ? -17.527 -2.901 21.658 1.00 90.56 157 LEU A N 1
ATOM 1228 C CA . LEU A 1 157 ? -17.876 -2.571 23.044 1.00 90.56 157 LEU A CA 1
ATOM 1229 C C . LEU A 1 157 ? -16.651 -2.150 23.868 1.00 90.56 157 LEU A C 1
ATOM 1231 O O . LEU A 1 157 ? -16.726 -1.155 24.585 1.00 90.56 157 LEU A O 1
ATOM 1235 N N . GLU A 1 158 ? -15.542 -2.883 23.764 1.00 85.44 158 GLU A N 1
ATOM 1236 C CA . GLU A 1 158 ? -14.262 -2.566 24.412 1.00 85.44 158 GLU A CA 1
ATOM 1237 C C . GLU A 1 158 ? -13.782 -1.180 23.979 1.00 85.44 158 GLU A C 1
ATOM 1239 O O . GLU A 1 158 ? -13.636 -0.300 24.825 1.00 85.44 158 GLU A O 1
ATOM 1244 N N . LEU A 1 159 ? -13.701 -0.928 22.666 1.00 87.75 159 LEU A N 1
ATOM 1245 C CA . LEU A 1 159 ? -13.284 0.365 22.125 1.00 87.75 159 LEU A CA 1
ATOM 1246 C C . LEU A 1 159 ? -14.170 1.519 22.616 1.00 87.75 159 LEU A C 1
ATOM 1248 O O . LEU A 1 159 ? -13.664 2.587 22.968 1.00 87.75 159 LEU A O 1
ATOM 1252 N N . ALA A 1 160 ? -15.493 1.323 22.644 1.00 88.81 160 ALA A N 1
ATOM 1253 C CA . ALA A 1 160 ? -16.429 2.335 23.126 1.00 88.81 160 ALA A CA 1
ATOM 1254 C C . ALA A 1 160 ? -16.191 2.677 24.601 1.00 88.81 160 ALA A C 1
ATOM 1256 O O . ALA A 1 160 ? -16.225 3.848 24.977 1.00 88.81 160 ALA A O 1
ATOM 1257 N N . ASN A 1 161 ? -15.932 1.668 25.431 1.00 85.38 161 ASN A N 1
ATOM 1258 C CA . ASN A 1 161 ? -15.697 1.858 26.857 1.00 85.38 161 ASN A CA 1
ATOM 1259 C C . ASN A 1 161 ? -14.310 2.447 27.149 1.00 85.38 161 ASN A C 1
ATOM 1261 O O . ASN A 1 161 ? -14.209 3.353 27.971 1.00 85.38 161 ASN A O 1
ATOM 1265 N N . GLU A 1 162 ? -13.268 2.020 26.437 1.00 81.19 162 GLU A N 1
ATOM 1266 C CA . GLU A 1 162 ? -11.921 2.605 26.524 1.00 81.19 162 GLU A CA 1
ATOM 1267 C C . GLU A 1 162 ? -11.919 4.076 26.098 1.00 81.19 162 GLU A C 1
ATOM 1269 O O . GLU A 1 162 ? -11.294 4.927 26.727 1.00 81.19 162 GLU A O 1
ATOM 1274 N N . SER A 1 163 ? -12.699 4.400 25.066 1.00 78.94 163 SER A N 1
ATOM 1275 C CA . SER A 1 163 ? -12.842 5.764 24.559 1.00 78.94 163 SER A CA 1
ATOM 1276 C C . SER A 1 163 ? -13.805 6.625 25.394 1.00 78.94 163 SER A C 1
ATOM 1278 O O . SER A 1 163 ? -13.999 7.805 25.077 1.00 78.94 163 SER A O 1
ATOM 1280 N N . ASN A 1 164 ? -14.442 6.086 26.442 1.00 79.25 164 ASN A N 1
ATOM 1281 C CA . ASN A 1 164 ? -15.366 6.811 27.320 1.00 79.25 164 ASN A CA 1
ATOM 1282 C C . ASN A 1 164 ? -14.627 7.578 28.436 1.00 79.25 164 ASN A C 1
ATOM 1284 O O . ASN A 1 164 ? -14.783 7.312 29.627 1.00 79.25 164 ASN A O 1
ATOM 1288 N N . GLU A 1 165 ? -13.832 8.578 28.048 1.00 69.50 165 GLU A N 1
ATOM 1289 C CA . GLU A 1 165 ? -13.032 9.404 28.972 1.00 69.50 165 GLU A CA 1
ATOM 1290 C C . GLU A 1 165 ? -13.872 10.137 30.038 1.00 69.50 165 GLU A C 1
ATOM 1292 O O . GLU A 1 165 ? -13.379 10.422 31.130 1.00 69.50 165 GLU A O 1
ATOM 1297 N N . ALA A 1 166 ? -15.148 10.415 29.747 1.00 74.44 166 ALA A N 1
ATOM 1298 C CA . ALA A 1 166 ? -16.075 11.068 30.671 1.00 74.44 166 ALA A CA 1
ATOM 1299 C C . ALA A 1 166 ? -16.486 10.170 31.855 1.00 74.44 166 ALA A C 1
ATOM 1301 O O . ALA A 1 166 ? -17.077 10.669 32.812 1.00 74.44 166 ALA A O 1
ATOM 1302 N N . LYS A 1 167 ? -16.150 8.868 31.811 1.00 64.88 167 LYS A N 1
ATOM 1303 C CA . LYS A 1 167 ? -16.515 7.859 32.821 1.00 64.88 167 LYS A CA 1
ATOM 1304 C C . LYS A 1 167 ? -18.019 7.839 33.125 1.00 64.88 167 LYS A C 1
ATOM 1306 O O . LYS A 1 167 ? -18.422 7.655 34.273 1.00 64.88 167 LYS A O 1
ATOM 1311 N N . GLU A 1 168 ? -18.838 8.051 32.097 1.00 74.25 168 GLU A N 1
ATOM 1312 C CA . GLU A 1 168 ? -20.285 7.826 32.168 1.00 74.25 168 GLU A CA 1
ATOM 1313 C C . GLU A 1 168 ? -20.594 6.329 32.363 1.00 74.25 168 GLU A C 1
ATOM 1315 O O . GLU A 1 168 ? -19.681 5.498 32.406 1.00 74.25 168 GLU A O 1
ATOM 1320 N N . GLU A 1 169 ? -21.876 5.967 32.488 1.00 83.50 169 GLU A N 1
ATOM 1321 C CA . GLU A 1 169 ? -22.267 4.555 32.559 1.00 83.50 169 GLU A CA 1
ATOM 1322 C C . GLU A 1 169 ? -21.659 3.753 31.387 1.00 83.50 169 GLU A C 1
ATOM 1324 O O . GLU A 1 169 ? -21.685 4.229 30.246 1.00 83.50 169 GLU A O 1
ATOM 1329 N N . PRO A 1 170 ? -21.101 2.551 31.641 1.00 84.44 170 PRO A N 1
ATOM 1330 C CA . PRO A 1 170 ? -20.500 1.735 30.594 1.00 84.44 170 PRO A CA 1
ATOM 1331 C C . PRO A 1 170 ? -21.481 1.401 29.468 1.00 84.44 170 PRO A C 1
ATOM 1333 O O . PRO A 1 170 ? -22.660 1.117 29.696 1.00 84.44 170 PRO A O 1
ATOM 1336 N N . TYR A 1 171 ? -20.969 1.350 28.242 1.00 89.12 171 TYR A N 1
ATOM 1337 C CA . TYR A 1 171 ? -21.711 0.840 27.101 1.00 89.12 171 TYR A CA 1
ATOM 1338 C C . TYR A 1 171 ? -21.910 -0.670 27.252 1.00 89.12 171 TYR A C 1
ATOM 1340 O O . TYR A 1 171 ? -20.961 -1.449 27.174 1.00 89.12 171 TYR A O 1
ATOM 1348 N N . ASP A 1 172 ? -23.166 -1.068 27.448 1.00 89.12 172 ASP A N 1
ATOM 1349 C CA . ASP A 1 172 ? -23.610 -2.438 27.739 1.00 89.12 172 ASP A CA 1
ATOM 1350 C C . ASP A 1 172 ? -24.250 -3.156 26.537 1.00 89.12 172 ASP A C 1
ATOM 1352 O O . ASP A 1 172 ? -24.656 -4.314 26.625 1.00 89.12 172 ASP A O 1
ATOM 1356 N N . SER A 1 173 ? -24.375 -2.468 25.401 1.00 91.88 173 SER A N 1
ATOM 1357 C CA . SER A 1 173 ? -25.041 -2.983 24.204 1.00 91.88 173 SER A CA 1
ATOM 1358 C C . SER A 1 173 ? -24.352 -2.516 22.929 1.00 91.88 173 SER A C 1
ATOM 1360 O O . SER A 1 173 ? -23.958 -1.354 22.799 1.00 91.88 173 SER A O 1
ATOM 1362 N N . LEU A 1 174 ? -24.246 -3.430 21.958 1.00 91.62 174 LEU A N 1
ATOM 1363 C CA . LEU A 1 174 ? -23.554 -3.189 20.689 1.00 91.62 174 LEU A CA 1
ATOM 1364 C C . LEU A 1 174 ? -24.093 -1.955 19.958 1.00 91.62 174 LEU A C 1
ATOM 1366 O O . LEU A 1 174 ? -23.315 -1.180 19.419 1.00 91.62 174 LEU A O 1
ATOM 1370 N N . SER A 1 175 ? -25.411 -1.741 19.956 1.00 91.12 175 SER A N 1
ATOM 1371 C CA . SER A 1 175 ? -26.014 -0.594 19.269 1.00 91.12 175 SER A CA 1
ATOM 1372 C C . SER A 1 175 ? -25.605 0.746 19.882 1.00 91.12 175 SER A C 1
ATOM 1374 O O . SER A 1 175 ? -25.314 1.672 19.130 1.00 91.12 175 SER A O 1
ATOM 1376 N N . LYS A 1 176 ? -25.547 0.859 21.220 1.00 92.31 176 LYS A N 1
ATOM 1377 C CA . LYS A 1 176 ? -25.091 2.092 21.883 1.00 92.31 176 LYS A CA 1
ATOM 1378 C C . LYS A 1 176 ? -23.595 2.310 21.649 1.00 92.31 176 LYS A C 1
ATOM 1380 O O . LYS A 1 176 ? -23.197 3.411 21.290 1.00 92.31 176 LYS A O 1
ATOM 1385 N N . ALA A 1 177 ? -22.792 1.252 21.788 1.00 92.69 177 ALA A N 1
ATOM 1386 C CA . ALA A 1 177 ? -21.353 1.303 21.543 1.00 92.69 177 ALA A CA 1
ATOM 1387 C C . ALA A 1 177 ? -21.038 1.738 20.106 1.00 92.69 177 ALA A C 1
ATOM 1389 O O . ALA A 1 177 ? -20.282 2.680 19.901 1.00 92.69 177 ALA A O 1
ATOM 1390 N N . ALA A 1 178 ? -21.683 1.118 19.114 1.00 93.62 178 ALA A N 1
ATOM 1391 C CA . ALA A 1 178 ? -21.524 1.456 17.703 1.00 93.62 178 ALA A CA 1
ATOM 1392 C C . ALA A 1 178 ? -21.961 2.894 17.381 1.00 93.62 178 ALA A C 1
ATOM 1394 O O . ALA A 1 178 ? -21.313 3.562 16.582 1.00 93.62 178 ALA A O 1
ATOM 1395 N N . ALA A 1 179 ? -23.032 3.388 18.011 1.00 92.56 179 ALA A N 1
ATOM 1396 C CA . ALA A 1 179 ? -23.452 4.780 17.863 1.00 92.56 179 ALA A CA 1
ATOM 1397 C C . ALA A 1 179 ? -22.431 5.764 18.460 1.00 92.56 179 ALA A C 1
ATOM 1399 O O . ALA A 1 179 ? -22.250 6.849 17.917 1.00 92.56 179 ALA A O 1
ATOM 1400 N N . PHE A 1 180 ? -21.759 5.382 19.549 1.00 91.31 180 PHE A N 1
ATOM 1401 C CA . PHE A 1 180 ? -20.727 6.197 20.183 1.00 91.31 180 PHE A CA 1
ATOM 1402 C C . PHE A 1 180 ? -19.413 6.221 19.398 1.00 91.31 180 PHE A C 1
ATOM 1404 O O . PHE A 1 180 ? -18.839 7.293 19.213 1.00 91.31 180 PHE A O 1
ATOM 1411 N N . VAL A 1 181 ? -18.930 5.061 18.933 1.00 90.75 181 VAL A N 1
ATOM 1412 C CA . VAL A 1 181 ? -17.658 4.984 18.191 1.00 90.75 181 VAL A CA 1
ATOM 1413 C C . VAL A 1 181 ? -17.790 5.368 16.717 1.00 90.75 181 VAL A C 1
ATOM 1415 O O . VAL A 1 181 ? -16.795 5.663 16.066 1.00 90.75 181 VAL A O 1
ATOM 1418 N N . GLY A 1 182 ? -19.002 5.367 16.166 1.00 94.38 182 GLY A N 1
ATOM 1419 C CA . GLY A 1 182 ? -19.225 5.731 14.771 1.00 94.38 182 GLY A CA 1
ATOM 1420 C C . GLY A 1 182 ? -18.608 4.750 13.765 1.00 94.38 182 GLY A C 1
ATOM 1421 O O . GLY A 1 182 ? -18.127 3.666 14.108 1.00 94.38 182 GLY A O 1
ATOM 1422 N N . GLY A 1 183 ? -18.636 5.131 12.488 1.00 93.50 183 GLY A N 1
ATOM 1423 C CA . GLY A 1 183 ? -18.095 4.315 11.403 1.00 93.50 183 GLY A CA 1
ATOM 1424 C C . GLY A 1 183 ? -16.581 4.183 11.451 1.00 93.50 183 GLY A C 1
ATOM 1425 O O . GLY A 1 183 ? -16.055 3.101 11.207 1.00 93.50 183 GLY A O 1
ATOM 1426 N N . GLU A 1 184 ? -15.882 5.258 11.808 1.00 92.38 184 GLU A N 1
ATOM 1427 C CA . GLU A 1 184 ? -14.424 5.311 11.892 1.00 92.38 184 GLU A CA 1
ATOM 1428 C C . GLU A 1 184 ? -13.894 4.390 12.993 1.00 92.38 184 GLU A C 1
ATOM 1430 O O . GLU A 1 184 ? -12.932 3.658 12.764 1.00 92.38 184 GLU A O 1
ATOM 1435 N N . GLY A 1 185 ? -14.551 4.354 14.157 1.00 91.19 185 GLY A N 1
ATOM 1436 C CA . GLY A 1 185 ? -14.170 3.449 15.239 1.00 91.19 185 GLY A CA 1
ATOM 1437 C C . GLY A 1 185 ? -14.421 1.984 14.886 1.00 91.19 185 GLY A C 1
ATOM 1438 O O . GLY A 1 185 ? -13.563 1.132 15.118 1.00 91.19 185 GLY A O 1
ATOM 1439 N N . ILE A 1 186 ? -15.552 1.672 14.238 1.00 94.06 186 ILE A N 1
ATOM 1440 C CA . ILE A 1 186 ? -15.803 0.309 13.744 1.00 94.06 186 ILE A CA 1
ATOM 1441 C C . ILE A 1 186 ? -14.770 -0.063 12.672 1.00 94.06 186 ILE A C 1
ATOM 1443 O O . ILE A 1 186 ? -14.213 -1.157 12.720 1.00 94.06 186 ILE A O 1
ATOM 1447 N N . ALA A 1 187 ? -14.473 0.834 11.730 1.00 92.44 187 ALA A N 1
ATOM 1448 C CA . ALA A 1 187 ? -13.466 0.605 10.699 1.00 92.44 187 ALA A CA 1
ATOM 1449 C C . ALA A 1 187 ? -12.081 0.346 11.307 1.00 92.44 187 ALA A C 1
ATOM 1451 O O . ALA A 1 187 ? -11.400 -0.569 10.851 1.00 92.44 187 ALA A O 1
ATOM 1452 N N . TYR A 1 188 ? -11.701 1.065 12.366 1.00 91.62 188 TYR A N 1
ATOM 1453 C CA . TYR A 1 188 ? -10.462 0.814 13.104 1.00 91.62 188 TYR A CA 1
ATOM 1454 C C . TYR A 1 188 ? -10.412 -0.588 13.712 1.00 91.62 188 TYR A C 1
ATOM 1456 O O . TYR A 1 188 ? -9.432 -1.300 13.495 1.00 91.62 188 TYR A O 1
ATOM 1464 N N . VAL A 1 189 ? -11.488 -1.050 14.363 1.00 90.75 189 VAL A N 1
ATOM 1465 C CA . VAL A 1 189 ? -11.575 -2.444 14.842 1.00 90.75 189 VAL A CA 1
ATOM 1466 C C . VAL A 1 189 ? -11.375 -3.428 13.686 1.00 90.75 189 VAL A C 1
ATOM 1468 O O . VAL A 1 189 ? -10.619 -4.389 13.813 1.00 90.75 189 VAL A O 1
ATOM 1471 N N . LEU A 1 190 ? -12.015 -3.195 12.537 1.00 91.31 190 LEU A N 1
ATOM 1472 C CA . LEU A 1 190 ? -11.884 -4.074 11.371 1.00 91.31 190 LEU A CA 1
ATOM 1473 C C . LEU A 1 190 ? -10.467 -4.054 10.772 1.00 91.31 190 LEU A C 1
ATOM 1475 O O . LEU A 1 190 ? -9.982 -5.107 10.360 1.00 91.31 190 LEU A O 1
ATOM 1479 N N . VAL A 1 191 ? -9.798 -2.897 10.739 1.00 90.88 191 VAL A N 1
ATOM 1480 C CA . VAL A 1 191 ? -8.402 -2.752 10.287 1.00 90.88 191 VAL A CA 1
ATOM 1481 C C . VAL A 1 191 ? -7.441 -3.452 11.242 1.00 90.88 191 VAL A C 1
ATOM 1483 O O . VAL A 1 191 ? -6.536 -4.149 10.791 1.00 90.88 191 VAL A O 1
ATOM 1486 N N . PHE A 1 192 ? -7.656 -3.339 12.550 1.00 88.88 192 PHE A N 1
ATOM 1487 C CA . PHE A 1 192 ? -6.844 -4.036 13.541 1.00 88.88 192 PHE A CA 1
ATOM 1488 C C . PHE A 1 192 ? -6.979 -5.558 13.419 1.00 88.88 192 PHE A C 1
ATOM 1490 O O . PHE A 1 192 ? -5.994 -6.294 13.482 1.00 88.88 192 PHE A O 1
ATOM 1497 N N . GLU A 1 193 ? -8.194 -6.047 13.172 1.00 87.12 193 GLU A N 1
ATOM 1498 C CA . GLU A 1 193 ? -8.412 -7.469 12.920 1.00 87.12 193 GLU A CA 1
ATOM 1499 C C . GLU A 1 193 ? -7.816 -7.923 11.594 1.00 87.12 193 GLU A C 1
ATOM 1501 O O . GLU A 1 193 ? -7.239 -9.006 11.561 1.00 87.12 193 GLU A O 1
ATOM 1506 N N . LEU A 1 194 ? -7.902 -7.098 10.539 1.00 86.94 194 LEU A N 1
ATOM 1507 C CA . LEU A 1 194 ? -7.180 -7.313 9.283 1.00 86.94 194 LEU A CA 1
ATOM 1508 C C . LEU A 1 194 ? -5.682 -7.477 9.546 1.00 86.94 194 LEU A C 1
ATOM 1510 O O . LEU A 1 194 ? -5.088 -8.444 9.075 1.00 86.94 194 LEU A O 1
ATOM 1514 N N . PHE A 1 195 ? -5.100 -6.571 10.332 1.00 89.38 195 PHE A N 1
ATOM 1515 C CA . PHE A 1 195 ? -3.683 -6.601 10.656 1.00 89.38 195 PHE A CA 1
ATOM 1516 C C . PHE A 1 195 ? -3.276 -7.873 11.388 1.00 89.38 195 PHE A C 1
ATOM 1518 O O . PHE A 1 195 ? -2.296 -8.482 10.987 1.00 89.38 195 PHE A O 1
ATOM 1525 N N . LYS A 1 196 ? -4.047 -8.345 12.375 1.00 86.94 196 LYS A N 1
ATOM 1526 C CA . LYS A 1 196 ? -3.744 -9.614 13.067 1.00 86.94 196 LYS A CA 1
ATOM 1527 C C . LYS A 1 196 ? -3.571 -10.796 12.118 1.00 86.94 196 LYS A C 1
ATOM 1529 O O . LYS A 1 196 ? -2.715 -11.634 12.343 1.00 86.94 196 LYS A O 1
ATOM 1534 N N . MET A 1 197 ? -4.345 -10.848 11.039 1.00 86.56 197 MET A N 1
ATOM 1535 C CA . MET A 1 197 ? -4.183 -11.914 10.046 1.00 86.56 197 MET A CA 1
ATOM 1536 C C . MET A 1 197 ? -3.004 -11.665 9.113 1.00 86.56 197 MET A C 1
ATOM 1538 O O . MET A 1 197 ? -2.419 -12.619 8.618 1.00 86.56 197 MET A O 1
ATOM 1542 N N . LEU A 1 198 ? -2.643 -10.403 8.865 1.00 89.44 198 LEU A N 1
ATOM 1543 C CA . LEU A 1 198 ? -1.373 -10.090 8.211 1.00 89.44 198 LEU A CA 1
ATOM 1544 C C . LEU A 1 198 ? -0.199 -10.576 9.068 1.00 89.44 198 LEU A C 1
ATOM 1546 O O . LEU A 1 198 ? 0.778 -11.046 8.504 1.00 89.44 198 LEU A O 1
ATOM 1550 N N . GLU A 1 199 ? -0.304 -10.537 10.398 1.00 89.12 199 GLU A N 1
ATOM 1551 C CA . GLU A 1 199 ? 0.732 -11.104 11.270 1.00 89.12 199 GLU A CA 1
ATOM 1552 C C . GLU A 1 199 ? 0.885 -12.611 11.091 1.00 89.12 199 GLU A C 1
ATOM 1554 O O . GLU A 1 199 ? 2.010 -13.089 11.021 1.00 89.12 199 GLU A O 1
ATOM 1559 N N . ASP A 1 200 ? -0.227 -13.338 10.959 1.00 89.75 200 ASP A N 1
ATOM 1560 C CA . ASP A 1 200 ? -0.200 -14.783 10.708 1.00 89.75 200 ASP A CA 1
ATOM 1561 C C . ASP A 1 200 ? 0.372 -15.108 9.314 1.00 89.75 200 ASP A C 1
ATOM 1563 O O . ASP A 1 200 ? 1.091 -16.086 9.140 1.00 89.75 200 ASP A O 1
ATOM 1567 N N . VAL A 1 201 ? 0.049 -14.297 8.298 1.00 90.31 201 VAL A N 1
ATOM 1568 C CA . VAL A 1 201 ? 0.520 -14.507 6.915 1.00 90.31 201 VAL A CA 1
ATOM 1569 C C . VAL A 1 201 ? 1.995 -14.135 6.753 1.00 90.31 201 VAL A C 1
ATOM 1571 O O . VAL A 1 201 ? 2.713 -14.799 6.013 1.00 90.31 201 VAL A O 1
ATOM 1574 N N . PHE A 1 202 ? 2.443 -13.077 7.427 1.00 92.00 202 PHE A N 1
ATOM 1575 C CA . PHE A 1 202 ? 3.782 -12.504 7.293 1.00 92.00 202 PHE A CA 1
ATOM 1576 C C . PHE A 1 202 ? 4.622 -12.702 8.561 1.00 92.00 202 PHE A C 1
ATOM 1578 O O . PHE A 1 202 ? 5.441 -11.843 8.891 1.00 92.00 202 PHE A O 1
ATOM 1585 N N . GLU A 1 203 ? 4.434 -13.815 9.279 1.00 91.06 203 GLU A N 1
ATOM 1586 C CA . GLU A 1 203 ? 5.044 -14.059 10.598 1.00 91.06 203 GLU A CA 1
ATOM 1587 C C . GLU A 1 203 ? 6.578 -13.919 10.596 1.00 91.06 203 GLU A C 1
ATOM 1589 O O . GLU A 1 203 ? 7.172 -13.365 11.526 1.00 91.06 203 GLU A O 1
ATOM 1594 N N . GLU A 1 204 ? 7.218 -14.323 9.497 1.00 89.50 204 GLU A N 1
ATOM 1595 C CA . GLU A 1 204 ? 8.668 -14.236 9.292 1.00 89.50 204 GLU A CA 1
ATOM 1596 C C . GLU A 1 204 ? 9.174 -12.779 9.239 1.00 89.50 204 GLU A C 1
ATOM 1598 O O . GLU A 1 204 ? 10.320 -12.493 9.580 1.00 89.50 204 GLU A O 1
ATOM 1603 N N . ALA A 1 205 ? 8.307 -11.817 8.906 1.00 90.69 205 ALA A N 1
ATOM 1604 C CA . ALA A 1 205 ? 8.604 -10.383 8.902 1.00 90.69 205 ALA A CA 1
ATOM 1605 C C . ALA A 1 205 ? 8.307 -9.703 10.260 1.00 90.69 205 ALA A C 1
ATOM 1607 O O . ALA A 1 205 ? 7.974 -8.515 10.319 1.00 90.69 205 ALA A O 1
ATOM 1608 N N . SER A 1 206 ? 8.452 -10.438 11.369 1.00 87.06 206 SER A N 1
ATOM 1609 C CA . SER A 1 206 ? 8.110 -10.016 12.742 1.00 87.06 206 SER A CA 1
ATOM 1610 C C . SER A 1 206 ? 8.638 -8.635 13.167 1.00 87.06 206 SER A C 1
ATOM 1612 O O . SER A 1 206 ? 7.917 -7.873 13.813 1.00 87.06 206 SER A O 1
ATOM 1614 N N . ILE A 1 207 ? 9.865 -8.263 12.781 1.00 86.88 207 ILE A N 1
ATOM 1615 C CA . ILE A 1 207 ? 10.441 -6.940 13.092 1.00 86.88 207 ILE A CA 1
ATOM 1616 C C . ILE A 1 207 ? 9.635 -5.824 12.417 1.00 86.88 207 ILE A C 1
ATOM 1618 O O . ILE A 1 207 ? 9.345 -4.800 13.039 1.00 86.88 207 ILE A O 1
ATOM 1622 N N . LYS A 1 208 ? 9.247 -6.018 11.152 1.00 90.56 208 LYS A N 1
ATOM 1623 C CA . LYS A 1 208 ? 8.460 -5.037 10.400 1.00 90.56 208 LYS A CA 1
ATOM 1624 C C . LYS A 1 208 ? 7.015 -4.984 10.905 1.00 90.56 208 LYS A C 1
ATOM 1626 O O . LYS A 1 208 ? 6.481 -3.891 11.065 1.00 90.56 208 LYS A O 1
ATOM 1631 N N . LEU A 1 209 ? 6.419 -6.124 11.257 1.00 88.69 209 LEU A N 1
ATOM 1632 C CA . LEU A 1 209 ? 5.105 -6.168 11.914 1.00 88.69 209 LEU A CA 1
ATOM 1633 C C . LEU A 1 209 ? 5.101 -5.384 13.237 1.00 88.69 209 LEU A C 1
ATOM 1635 O O . LEU A 1 209 ? 4.194 -4.588 13.493 1.00 88.69 209 LEU A O 1
ATOM 1639 N N . LEU A 1 210 ? 6.146 -5.542 14.057 1.00 85.31 210 LEU A N 1
ATOM 1640 C CA . LEU A 1 210 ? 6.306 -4.783 15.298 1.00 85.31 210 LEU A CA 1
ATOM 1641 C C . LEU A 1 210 ? 6.476 -3.277 15.040 1.00 85.31 210 LEU A C 1
ATOM 1643 O O . LEU A 1 210 ? 5.888 -2.470 15.761 1.00 85.31 210 LEU A O 1
ATOM 1647 N N . HIS A 1 211 ? 7.239 -2.888 14.012 1.00 86.94 211 HIS A N 1
ATOM 1648 C CA . HIS A 1 211 ? 7.356 -1.487 13.585 1.00 86.94 211 HIS A CA 1
ATOM 1649 C C . HIS A 1 211 ? 5.989 -0.883 13.254 1.00 86.94 211 HIS A C 1
ATOM 1651 O O . HIS A 1 211 ? 5.637 0.163 13.792 1.00 86.94 211 HIS A O 1
ATOM 1657 N N . MET A 1 212 ? 5.180 -1.573 12.449 1.00 93.38 212 MET A N 1
ATOM 1658 C CA . MET A 1 212 ? 3.844 -1.110 12.055 1.00 93.38 212 MET A CA 1
ATOM 1659 C C . MET A 1 212 ? 2.895 -0.988 13.260 1.00 93.38 212 MET A C 1
ATOM 1661 O O . MET A 1 212 ? 2.180 0.007 13.383 1.00 93.38 212 MET A O 1
ATOM 1665 N N . LYS A 1 213 ? 2.943 -1.932 14.212 1.00 87.69 213 LYS A N 1
ATOM 1666 C CA . LYS A 1 213 ? 2.206 -1.837 15.489 1.00 87.69 213 LYS A CA 1
ATOM 1667 C C . LYS A 1 213 ? 2.618 -0.624 16.320 1.00 87.69 213 LYS A C 1
ATOM 1669 O O . LYS A 1 213 ? 1.763 0.112 16.810 1.00 87.69 213 LYS A O 1
ATOM 1674 N N . ASN A 1 214 ? 3.922 -0.402 16.470 1.00 83.75 214 ASN A N 1
ATOM 1675 C CA . ASN A 1 214 ? 4.441 0.746 17.211 1.00 83.75 214 ASN A CA 1
ATOM 1676 C C . ASN A 1 214 ? 4.090 2.067 16.513 1.00 83.75 214 ASN A C 1
ATOM 1678 O O . ASN A 1 214 ? 3.771 3.044 17.189 1.00 83.75 214 ASN A O 1
ATOM 1682 N N . CYS A 1 215 ? 4.103 2.087 15.176 1.00 88.50 215 CYS A N 1
ATOM 1683 C CA . CYS A 1 215 ? 3.694 3.237 14.379 1.00 88.50 215 CYS A CA 1
ATOM 1684 C C . CYS A 1 215 ? 2.213 3.553 14.618 1.00 88.50 215 CYS A C 1
ATOM 1686 O O . CYS A 1 215 ? 1.896 4.678 14.985 1.00 88.50 215 CYS A O 1
ATOM 1688 N N . SER A 1 216 ? 1.328 2.550 14.556 1.00 90.44 216 SER A N 1
ATOM 1689 C CA . SER A 1 216 ? -0.097 2.689 14.902 1.00 90.44 216 SER A CA 1
ATOM 1690 C C . SER A 1 216 ? -0.309 3.349 16.268 1.00 90.44 216 SER A C 1
ATOM 1692 O O . SER A 1 216 ? -1.022 4.347 16.367 1.00 90.44 216 SER A O 1
ATOM 1694 N N . LEU A 1 217 ? 0.338 2.826 17.317 1.00 83.50 217 LEU A N 1
ATOM 1695 C CA . LEU A 1 217 ? 0.205 3.350 18.681 1.00 83.50 217 LEU A CA 1
ATOM 1696 C C . LEU A 1 217 ? 0.719 4.794 18.800 1.00 83.50 217 LEU A C 1
ATOM 1698 O O . LEU A 1 217 ? 0.117 5.636 19.474 1.00 83.50 217 LEU A O 1
ATOM 1702 N N . LEU A 1 218 ? 1.839 5.100 18.145 1.00 83.69 218 LEU A N 1
ATOM 1703 C CA . LEU A 1 218 ? 2.413 6.439 18.169 1.00 83.69 218 LEU A CA 1
ATOM 1704 C C . LEU A 1 218 ? 1.545 7.436 17.388 1.00 83.69 218 LEU A C 1
ATOM 1706 O O . LEU A 1 218 ? 1.327 8.544 17.873 1.00 83.69 218 LEU A O 1
ATOM 1710 N N . CYS A 1 219 ? 0.992 7.045 16.238 1.00 88.06 219 CYS A N 1
ATOM 1711 C CA . CYS A 1 219 ? 0.036 7.854 15.482 1.00 88.06 219 CYS A CA 1
ATOM 1712 C C . CYS A 1 219 ? -1.221 8.160 16.306 1.00 88.06 219 CYS A C 1
ATOM 1714 O O . CYS A 1 219 ? -1.656 9.312 16.351 1.00 88.06 219 CYS A O 1
ATOM 1716 N N . GLU A 1 220 ? -1.770 7.164 17.007 1.00 83.31 220 GLU A N 1
ATOM 1717 C CA . GLU A 1 220 ? -2.905 7.351 17.916 1.00 83.31 220 GLU A CA 1
ATOM 1718 C C . GLU A 1 220 ? -2.575 8.348 19.033 1.00 83.31 220 GLU A C 1
ATOM 1720 O O . GLU A 1 220 ? -3.342 9.274 19.305 1.00 83.31 220 GLU A O 1
ATOM 1725 N N . THR A 1 221 ? -1.391 8.211 19.632 1.00 79.12 221 THR A N 1
ATOM 1726 C CA . THR A 1 221 ? -0.911 9.102 20.696 1.00 79.12 221 THR A CA 1
ATOM 1727 C C . THR A 1 221 ? -0.733 10.535 20.190 1.00 79.12 221 THR A C 1
ATOM 1729 O O . THR A 1 221 ? -1.160 11.487 20.844 1.00 79.12 221 THR A O 1
ATOM 1732 N N . ILE A 1 222 ? -0.140 10.712 19.005 1.00 82.62 222 ILE A N 1
ATOM 1733 C CA . ILE A 1 222 ? 0.002 12.019 18.351 1.00 82.62 222 ILE A CA 1
ATOM 1734 C C . ILE A 1 222 ? -1.375 12.653 18.137 1.00 82.62 222 ILE A C 1
ATOM 1736 O O . ILE A 1 222 ? -1.570 13.822 18.474 1.00 82.62 222 ILE A O 1
ATOM 1740 N N . ALA A 1 223 ? -2.335 11.886 17.615 1.00 86.50 223 ALA A N 1
ATOM 1741 C CA . ALA A 1 223 ? -3.697 12.348 17.387 1.00 86.50 223 ALA A CA 1
ATOM 1742 C C . ALA A 1 223 ? -4.395 12.754 18.688 1.00 86.50 223 ALA A C 1
ATOM 1744 O O . ALA A 1 223 ? -4.939 13.853 18.772 1.00 86.50 223 ALA A O 1
ATOM 1745 N N . MET A 1 224 ? -4.300 11.927 19.729 1.00 78.75 224 MET A N 1
ATOM 1746 C CA . MET A 1 224 ? -4.868 12.209 21.048 1.00 78.75 224 MET A CA 1
ATOM 1747 C C . MET A 1 224 ? -4.367 13.527 21.643 1.00 78.75 224 MET A C 1
ATOM 1749 O O . MET A 1 224 ? -5.138 14.257 22.261 1.00 78.75 224 MET A O 1
ATOM 1753 N N . LEU A 1 225 ? -3.088 13.846 21.440 1.00 75.56 225 LEU A N 1
ATOM 1754 C CA . LEU A 1 225 ? -2.466 15.054 21.979 1.00 75.56 225 LEU A CA 1
ATOM 1755 C C . LEU A 1 225 ? -2.689 16.299 21.108 1.00 75.56 225 LEU A C 1
ATOM 1757 O O . LEU A 1 225 ? -2.493 17.421 21.584 1.00 75.56 225 LEU A O 1
ATOM 1761 N N . ALA A 1 226 ? -3.058 16.122 19.839 1.00 77.38 226 ALA A N 1
ATOM 1762 C CA . ALA A 1 226 ? -3.206 17.212 18.881 1.00 77.38 226 ALA A CA 1
ATOM 1763 C C . ALA A 1 226 ? -4.656 17.615 18.606 1.00 77.38 226 ALA A C 1
ATOM 1765 O O . ALA A 1 226 ? -4.884 18.779 18.265 1.00 77.38 226 ALA A O 1
ATOM 1766 N N . VAL A 1 227 ? -5.619 16.698 18.737 1.00 81.00 227 VAL A N 1
ATOM 1767 C CA . VAL A 1 227 ? -7.033 16.945 18.425 1.00 81.00 227 VAL A CA 1
ATOM 1768 C C . VAL A 1 227 ? -7.985 16.264 19.419 1.00 81.00 227 VAL A C 1
ATOM 1770 O O . VAL A 1 227 ? -7.714 15.188 19.946 1.00 81.00 227 VAL A O 1
ATOM 1773 N N . SER A 1 228 ? -9.150 16.881 19.662 1.00 79.38 228 SER A N 1
ATOM 1774 C CA . SER A 1 228 ? -10.224 16.300 20.496 1.00 79.38 228 SER A CA 1
ATOM 1775 C C . SER A 1 228 ? -11.081 15.292 19.743 1.00 79.38 228 SER A C 1
ATOM 1777 O O . SER A 1 228 ? -11.815 14.527 20.362 1.00 79.38 228 SER A O 1
ATOM 1779 N N . ASP A 1 229 ? -11.035 15.330 18.415 1.00 85.31 229 ASP A N 1
ATOM 1780 C CA . ASP A 1 229 ? -11.812 14.443 17.565 1.00 85.31 229 ASP A CA 1
ATOM 1781 C C . ASP A 1 229 ? -11.257 13.016 17.648 1.00 85.31 229 ASP A C 1
ATOM 1783 O O . ASP A 1 229 ? -10.148 12.731 17.194 1.00 85.31 229 ASP A O 1
ATOM 1787 N N . LYS A 1 230 ? -12.040 12.112 18.245 1.00 82.75 230 LYS A N 1
ATOM 1788 C CA . LYS A 1 230 ? -11.665 10.704 18.426 1.00 82.75 230 LYS A CA 1
ATOM 1789 C C . LYS A 1 230 ? -11.516 9.975 17.095 1.00 82.75 230 LYS A C 1
ATOM 1791 O O . LYS A 1 230 ? -10.670 9.091 16.998 1.00 82.75 230 LYS A O 1
ATOM 1796 N N . SER A 1 231 ? -12.264 10.382 16.066 1.00 89.12 231 SER A N 1
ATOM 1797 C CA . SER A 1 231 ? -12.172 9.763 14.742 1.00 89.12 231 SER A CA 1
ATOM 1798 C C . SER A 1 231 ? -10.762 9.892 14.164 1.00 89.12 231 SER A C 1
ATOM 1800 O O . SER A 1 231 ? -10.221 8.922 13.640 1.00 89.12 231 SER A O 1
ATOM 1802 N N . GLN A 1 232 ? -10.104 11.037 14.374 1.00 90.31 232 GLN A N 1
ATOM 1803 C CA . GLN A 1 232 ? -8.728 11.257 13.930 1.00 90.31 232 GLN A CA 1
ATOM 1804 C C . GLN A 1 232 ? -7.742 10.308 14.607 1.00 90.31 232 GLN A C 1
ATOM 1806 O O . GLN A 1 232 ? -6.787 9.881 13.970 1.00 90.31 232 GLN A O 1
ATOM 1811 N N . ARG A 1 233 ? -7.987 9.918 15.865 1.00 88.69 233 ARG A N 1
ATOM 1812 C CA . ARG A 1 233 ? -7.149 8.938 16.574 1.00 88.69 233 ARG A CA 1
ATOM 1813 C C . ARG A 1 233 ? -7.206 7.574 15.895 1.00 88.69 233 ARG A C 1
ATOM 1815 O O . ARG A 1 233 ? -6.167 7.008 15.573 1.00 88.69 233 ARG A O 1
ATOM 1822 N N . TRP A 1 234 ? -8.413 7.101 15.600 1.00 90.75 234 TRP A N 1
ATOM 1823 C CA . TRP A 1 234 ? -8.657 5.815 14.942 1.00 90.75 234 TRP A CA 1
ATOM 1824 C C . TRP A 1 234 ? -8.175 5.780 13.488 1.00 90.75 234 TRP A C 1
ATOM 1826 O O . TRP A 1 234 ? -7.616 4.772 13.048 1.00 90.75 234 TRP A O 1
ATOM 1836 N N . LEU A 1 235 ? -8.347 6.878 12.746 1.00 95.25 235 LEU A N 1
ATOM 1837 C CA . LEU A 1 235 ? -7.830 7.018 11.382 1.00 95.25 235 LEU A CA 1
ATOM 1838 C C . LEU A 1 235 ? -6.294 7.020 11.374 1.00 95.25 235 LEU A C 1
ATOM 1840 O O . LEU A 1 235 ? -5.692 6.247 10.630 1.00 95.25 235 LEU A O 1
ATOM 1844 N N . SER A 1 236 ? -5.661 7.817 12.242 1.00 95.19 236 SER A N 1
ATOM 1845 C CA . SER A 1 236 ? -4.204 7.851 12.420 1.00 95.19 236 SER A CA 1
ATOM 1846 C C . SER A 1 236 ? -3.633 6.492 12.826 1.00 95.19 236 SER A C 1
ATOM 1848 O O . SER A 1 236 ? -2.662 6.041 12.221 1.00 95.19 236 SER A O 1
ATOM 1850 N N . ALA A 1 237 ? -4.258 5.804 13.784 1.00 89.00 237 ALA A N 1
ATOM 1851 C CA . ALA A 1 237 ? -3.862 4.457 14.192 1.00 89.00 237 ALA A CA 1
ATOM 1852 C C . ALA A 1 237 ? -3.949 3.465 13.020 1.00 89.00 237 ALA A C 1
ATOM 1854 O O . ALA A 1 237 ? -2.968 2.808 12.679 1.00 89.00 237 ALA A O 1
ATOM 1855 N N . SER A 1 238 ? -5.097 3.421 12.332 1.00 95.94 238 SER A N 1
ATOM 1856 C CA . SER A 1 238 ? -5.321 2.548 11.168 1.00 95.94 238 SER A CA 1
ATOM 1857 C C . SER A 1 238 ? -4.295 2.778 10.056 1.00 95.94 238 SER A C 1
ATOM 1859 O O . SER A 1 238 ? -3.823 1.826 9.435 1.00 95.94 238 SER A O 1
ATOM 1861 N N . ALA A 1 239 ? -3.951 4.042 9.802 1.00 97.62 239 ALA A N 1
ATOM 1862 C CA . ALA A 1 239 ? -2.958 4.419 8.812 1.00 97.62 239 ALA A CA 1
ATOM 1863 C C . ALA A 1 239 ? -1.550 3.971 9.223 1.00 97.62 239 ALA A C 1
ATOM 1865 O O . ALA A 1 239 ? -0.878 3.306 8.437 1.00 97.62 239 ALA A O 1
ATOM 1866 N N . GLY A 1 240 ? -1.132 4.246 10.464 1.00 95.75 240 GLY A N 1
ATOM 1867 C CA . GLY A 1 240 ? 0.156 3.790 10.995 1.00 95.75 240 GLY A CA 1
ATOM 1868 C C . GLY A 1 240 ? 0.291 2.265 10.976 1.00 95.75 240 GLY A C 1
ATOM 1869 O O . GLY A 1 240 ? 1.358 1.741 10.657 1.00 95.75 240 GLY A O 1
ATOM 1870 N N . LEU A 1 241 ? -0.811 1.547 11.211 1.00 95.00 241 LEU A N 1
ATOM 1871 C CA . LEU A 1 241 ? -0.843 0.088 11.211 1.00 95.00 241 LEU A CA 1
ATOM 1872 C C . LEU A 1 241 ? -0.634 -0.533 9.825 1.00 95.00 241 LEU A C 1
ATOM 1874 O O . LEU A 1 241 ? -0.174 -1.664 9.747 1.00 95.00 241 LEU A O 1
ATOM 1878 N N . LEU A 1 242 ? -0.969 0.169 8.738 1.00 97.12 242 LEU A N 1
ATOM 1879 C CA . LEU A 1 242 ? -0.909 -0.372 7.373 1.00 97.12 242 LEU A CA 1
ATOM 1880 C C . LEU A 1 242 ? 0.053 0.366 6.433 1.00 97.12 242 LEU A C 1
ATOM 1882 O O . LEU A 1 242 ? 0.257 -0.122 5.322 1.00 97.12 242 LEU A O 1
ATOM 1886 N N . HIS A 1 243 ? 0.658 1.487 6.851 1.00 97.50 243 HIS A N 1
ATOM 1887 C CA . HIS A 1 243 ? 1.481 2.345 5.980 1.00 97.50 243 HIS A CA 1
ATOM 1888 C C . HIS A 1 243 ? 2.584 1.576 5.238 1.00 97.50 243 HIS A C 1
ATOM 1890 O O . HIS A 1 243 ? 2.850 1.827 4.067 1.00 97.50 243 HIS A O 1
ATOM 1896 N N . ASP A 1 244 ? 3.166 0.585 5.906 1.00 96.75 244 ASP A N 1
ATOM 1897 C CA . ASP A 1 244 ? 4.353 -0.127 5.449 1.00 96.75 244 ASP A CA 1
ATOM 1898 C C . ASP A 1 244 ? 4.048 -1.528 4.887 1.00 96.75 244 ASP A C 1
ATOM 1900 O O . ASP A 1 244 ? 4.922 -2.386 4.782 1.00 96.75 244 ASP A O 1
ATOM 1904 N N . ILE A 1 245 ? 2.790 -1.803 4.517 1.00 97.69 245 ILE A N 1
ATOM 1905 C CA . ILE A 1 245 ? 2.351 -3.126 4.032 1.00 97.69 245 ILE A CA 1
ATOM 1906 C C . ILE A 1 245 ? 3.153 -3.626 2.821 1.00 97.69 245 ILE A C 1
ATOM 1908 O O . ILE A 1 245 ? 3.354 -4.827 2.648 1.00 97.69 245 ILE A O 1
ATOM 1912 N N . GLY A 1 246 ? 3.671 -2.711 1.999 1.00 98.12 246 GLY A N 1
ATOM 1913 C CA . GLY A 1 246 ? 4.545 -3.058 0.884 1.00 98.12 246 GLY A CA 1
ATOM 1914 C C . GLY A 1 246 ? 5.855 -3.717 1.309 1.00 98.12 246 GLY A C 1
ATOM 1915 O O . GLY A 1 246 ? 6.345 -4.595 0.603 1.00 98.12 246 GLY A O 1
ATOM 1916 N N . SER A 1 247 ? 6.385 -3.356 2.480 1.00 97.06 247 SER A N 1
ATOM 1917 C CA . SER A 1 247 ? 7.591 -3.959 3.042 1.00 97.06 247 SER A CA 1
ATOM 1918 C C . SER A 1 247 ? 7.363 -5.439 3.361 1.00 97.06 247 SER A C 1
ATOM 1920 O O . SER A 1 247 ? 8.213 -6.270 3.049 1.00 97.06 247 SER A O 1
ATOM 1922 N N . LEU A 1 248 ? 6.191 -5.784 3.915 1.00 97.44 248 LEU A N 1
ATOM 1923 C CA . LEU A 1 248 ? 5.814 -7.178 4.183 1.00 97.44 248 LEU A CA 1
ATOM 1924 C C . LEU A 1 248 ? 5.716 -7.991 2.887 1.00 97.44 248 LEU A C 1
ATOM 1926 O O . LEU A 1 248 ? 6.181 -9.123 2.833 1.00 97.44 248 LEU A O 1
ATOM 1930 N N . LEU A 1 249 ? 5.177 -7.396 1.819 1.00 97.88 249 LEU A N 1
ATOM 1931 C CA . LEU A 1 249 ? 5.057 -8.054 0.514 1.00 97.88 249 LEU A CA 1
ATOM 1932 C C . LEU A 1 249 ? 6.412 -8.299 -0.160 1.00 97.88 249 LEU A C 1
ATOM 1934 O O . LEU A 1 249 ? 6.598 -9.325 -0.811 1.00 97.88 249 LEU A O 1
ATOM 1938 N N . LEU A 1 250 ? 7.363 -7.372 -0.017 1.00 98.06 250 LEU A N 1
ATOM 1939 C CA . LEU A 1 250 ? 8.732 -7.579 -0.494 1.00 98.06 250 LEU A CA 1
ATOM 1940 C C . LEU A 1 250 ? 9.454 -8.658 0.322 1.00 98.06 250 LEU A C 1
ATOM 1942 O O . LEU A 1 250 ? 10.149 -9.496 -0.260 1.00 98.06 250 LEU A O 1
ATOM 1946 N N . ALA A 1 251 ? 9.267 -8.648 1.645 1.00 96.31 251 ALA A N 1
ATOM 1947 C CA . ALA A 1 251 ? 9.818 -9.650 2.549 1.00 96.31 251 ALA A CA 1
ATOM 1948 C C . ALA A 1 251 ? 9.267 -11.053 2.260 1.00 96.31 251 ALA A C 1
ATOM 1950 O O . ALA A 1 251 ? 10.039 -12.001 2.247 1.00 96.31 251 ALA A O 1
ATOM 1951 N N . ASP A 1 252 ? 7.977 -11.186 1.955 1.00 95.44 252 ASP A N 1
ATOM 1952 C CA . ASP A 1 252 ? 7.357 -12.457 1.558 1.00 95.44 252 ASP A CA 1
ATOM 1953 C C . ASP A 1 252 ? 7.855 -12.950 0.194 1.00 95.44 252 ASP A C 1
ATOM 1955 O O . ASP A 1 252 ? 8.237 -14.110 0.037 1.00 95.44 252 ASP A O 1
ATOM 1959 N N . TYR A 1 253 ? 7.919 -12.054 -0.798 1.00 96.19 253 TYR A N 1
ATOM 1960 C CA . TYR A 1 253 ? 8.349 -12.419 -2.146 1.00 96.19 253 TYR A CA 1
ATOM 1961 C C . TYR A 1 253 ? 9.799 -12.926 -2.190 1.00 96.19 253 TYR A C 1
ATOM 1963 O O . TYR A 1 253 ? 10.087 -13.928 -2.851 1.00 96.19 253 TYR A O 1
ATOM 1971 N N . ALA A 1 254 ? 10.727 -12.232 -1.524 1.00 96.31 254 ALA A N 1
ATOM 1972 C CA . ALA A 1 254 ? 12.131 -12.633 -1.489 1.00 96.31 254 ALA A CA 1
ATOM 1973 C C . ALA A 1 254 ? 12.803 -12.241 -0.156 1.00 96.31 254 ALA A C 1
ATOM 1975 O O . ALA A 1 254 ? 13.546 -11.252 -0.108 1.00 96.31 254 ALA A O 1
ATOM 1976 N N . PRO A 1 255 ? 12.634 -13.054 0.907 1.00 95.00 255 PRO A N 1
ATOM 1977 C CA . PRO A 1 255 ? 13.073 -12.715 2.264 1.00 95.00 255 PRO A CA 1
ATOM 1978 C C . PRO A 1 255 ? 14.554 -12.336 2.357 1.00 95.00 255 PRO A C 1
ATOM 1980 O O . PRO A 1 255 ? 14.909 -11.275 2.858 1.00 95.00 255 PRO A O 1
ATOM 1983 N N . LYS A 1 256 ? 15.442 -13.141 1.755 1.00 95.62 256 LYS A N 1
ATOM 1984 C CA . LYS A 1 256 ? 16.898 -12.895 1.778 1.00 95.62 256 LYS A CA 1
ATOM 1985 C C . LYS A 1 256 ? 17.297 -11.592 1.081 1.00 95.62 256 LYS A C 1
ATOM 1987 O O . LYS A 1 256 ? 18.251 -10.926 1.488 1.00 95.62 256 LYS A O 1
ATOM 1992 N N . ASN A 1 257 ? 16.598 -11.242 0.003 1.00 96.44 257 ASN A N 1
ATOM 1993 C CA . ASN A 1 257 ? 16.827 -9.997 -0.719 1.00 96.44 257 ASN A CA 1
ATOM 1994 C C . ASN A 1 257 ? 16.335 -8.808 0.110 1.00 96.44 257 ASN A C 1
ATOM 1996 O O . ASN A 1 257 ? 17.032 -7.798 0.180 1.00 96.44 257 ASN A O 1
ATOM 2000 N N . TYR A 1 258 ? 15.193 -8.953 0.784 1.00 95.25 258 TYR A N 1
ATOM 2001 C CA . TYR A 1 258 ? 14.668 -7.927 1.677 1.00 95.25 258 TYR A CA 1
ATOM 2002 C C . TYR A 1 258 ? 15.591 -7.692 2.879 1.00 95.25 258 TYR A C 1
ATOM 2004 O O . TYR A 1 258 ? 15.949 -6.548 3.154 1.00 95.25 258 TYR A O 1
ATOM 2012 N N . ASP A 1 259 ? 16.101 -8.754 3.507 1.00 92.75 259 ASP A N 1
ATOM 2013 C CA . ASP A 1 259 ? 17.111 -8.654 4.569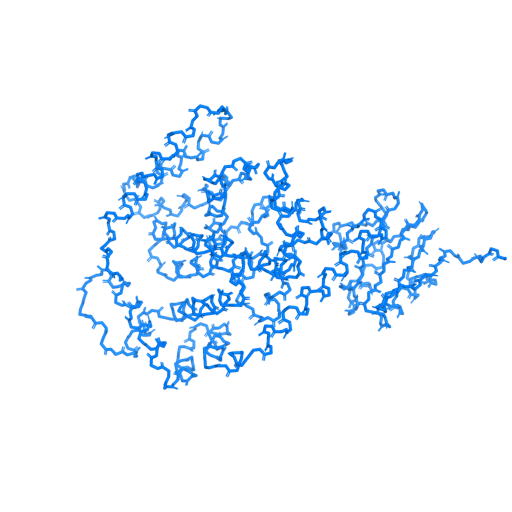 1.00 92.75 259 ASP A CA 1
ATOM 2014 C C . ASP A 1 259 ? 18.372 -7.933 4.082 1.00 92.75 259 ASP A C 1
ATOM 2016 O O . ASP A 1 259 ? 18.944 -7.094 4.779 1.00 92.75 259 ASP A O 1
ATOM 2020 N N . THR A 1 260 ? 18.804 -8.222 2.852 1.00 93.25 260 THR A N 1
ATOM 2021 C CA . THR A 1 260 ? 19.948 -7.540 2.233 1.00 93.25 260 THR A CA 1
ATOM 2022 C C . THR A 1 260 ? 19.662 -6.052 2.010 1.00 93.25 260 THR A C 1
ATOM 2024 O O . THR A 1 260 ? 20.526 -5.223 2.291 1.00 93.25 260 THR A O 1
ATOM 2027 N N . ALA A 1 261 ? 18.465 -5.691 1.541 1.00 92.38 261 ALA A N 1
ATOM 2028 C CA . ALA A 1 261 ? 18.051 -4.296 1.393 1.00 92.38 261 ALA A CA 1
ATOM 2029 C C . ALA A 1 261 ? 18.019 -3.578 2.755 1.00 92.38 261 ALA A C 1
ATOM 2031 O O . ALA A 1 261 ? 18.623 -2.516 2.902 1.00 92.38 261 ALA A O 1
ATOM 2032 N N . SER A 1 262 ? 17.424 -4.202 3.775 1.00 87.94 262 SER A N 1
ATOM 2033 C CA . SER A 1 262 ? 17.390 -3.684 5.146 1.00 87.94 262 SER A CA 1
ATOM 2034 C C . SER A 1 262 ? 18.803 -3.460 5.705 1.00 87.94 262 SER A C 1
ATOM 2036 O O . SER A 1 262 ? 19.121 -2.377 6.189 1.00 87.94 262 SER A O 1
ATOM 2038 N N . ASN A 1 263 ? 19.716 -4.421 5.530 1.00 86.25 263 ASN A N 1
ATOM 2039 C CA . ASN A 1 263 ? 21.116 -4.285 5.949 1.00 86.25 263 ASN A CA 1
ATOM 2040 C C . ASN A 1 263 ? 21.880 -3.199 5.172 1.00 86.25 263 ASN A C 1
ATOM 2042 O O . ASN A 1 263 ? 22.725 -2.502 5.744 1.00 86.25 263 ASN A O 1
ATOM 2046 N N . ASN A 1 264 ? 21.603 -3.033 3.875 1.00 83.81 264 ASN A N 1
ATOM 2047 C CA . ASN A 1 264 ? 22.199 -1.974 3.058 1.00 83.81 264 ASN A CA 1
ATOM 2048 C C . ASN A 1 264 ? 21.766 -0.580 3.525 1.00 83.81 264 ASN A C 1
ATOM 2050 O O . ASN A 1 264 ? 22.587 0.333 3.482 1.00 83.81 264 ASN A O 1
ATOM 2054 N N . ARG A 1 265 ? 20.524 -0.423 4.005 1.00 79.94 265 ARG A N 1
ATOM 2055 C CA . ARG A 1 265 ? 20.024 0.828 4.601 1.00 79.94 265 ARG A CA 1
ATOM 2056 C C . ARG A 1 265 ? 20.980 1.331 5.685 1.00 79.94 265 ARG A C 1
ATOM 2058 O O . ARG A 1 265 ? 21.522 2.427 5.584 1.00 79.94 265 ARG A O 1
ATOM 2065 N N . TYR A 1 266 ? 21.297 0.460 6.645 1.00 74.56 266 TYR A N 1
ATOM 2066 C CA . TYR A 1 266 ? 22.161 0.791 7.781 1.00 74.56 266 TYR A CA 1
ATOM 2067 C C . TYR A 1 266 ? 23.648 0.876 7.421 1.00 74.56 266 TYR A C 1
ATOM 2069 O O . TYR A 1 266 ? 24.349 1.776 7.874 1.00 74.56 266 TYR A O 1
ATOM 2077 N N . SER A 1 267 ? 24.156 -0.068 6.625 1.00 79.62 267 SER A N 1
ATOM 2078 C CA . SER A 1 267 ? 25.597 -0.165 6.348 1.00 79.62 267 SER A CA 1
ATOM 2079 C C . SER A 1 267 ? 26.092 0.813 5.280 1.00 79.62 267 SER A C 1
ATOM 2081 O O . SER A 1 267 ? 27.258 1.204 5.317 1.00 79.62 267 SER A O 1
ATOM 2083 N N . ALA A 1 268 ? 25.228 1.218 4.343 1.00 78.12 268 ALA A N 1
ATOM 2084 C CA . ALA A 1 268 ? 25.570 2.120 3.243 1.00 78.12 268 ALA A CA 1
ATOM 2085 C C . ALA A 1 268 ? 24.920 3.510 3.360 1.00 78.12 268 ALA A C 1
ATOM 2087 O O . ALA A 1 268 ? 25.142 4.339 2.479 1.00 78.12 268 ALA A O 1
ATOM 2088 N N . GLY A 1 269 ? 24.143 3.772 4.420 1.00 77.25 269 GLY A N 1
ATOM 2089 C CA . GLY A 1 269 ? 23.480 5.062 4.643 1.00 77.25 269 GLY A CA 1
ATOM 2090 C C . GLY A 1 269 ? 22.478 5.424 3.545 1.00 77.25 269 GLY A C 1
ATOM 2091 O O . GLY A 1 269 ? 22.361 6.593 3.188 1.00 77.25 269 GLY A O 1
ATOM 2092 N N . LEU A 1 270 ? 21.817 4.418 2.969 1.00 83.94 270 LEU A N 1
ATOM 2093 C CA . LEU A 1 270 ? 20.774 4.591 1.957 1.00 83.94 270 LEU A CA 1
ATOM 2094 C C . LEU A 1 270 ? 19.418 4.757 2.643 1.00 83.94 270 LEU A C 1
ATOM 2096 O O . LEU A 1 270 ? 19.190 4.148 3.684 1.00 83.94 270 LEU A O 1
ATOM 2100 N N . SER A 1 271 ? 18.497 5.500 2.032 1.00 86.75 271 SER A N 1
ATOM 2101 C CA . SER A 1 271 ? 17.080 5.438 2.414 1.00 86.75 271 SER A CA 1
ATOM 2102 C C . SER A 1 271 ? 16.487 4.045 2.142 1.00 86.75 271 SER A C 1
ATOM 2104 O O . SER A 1 271 ? 17.028 3.267 1.347 1.00 86.75 271 SER A O 1
ATOM 2106 N N . SER A 1 272 ? 15.343 3.735 2.765 1.00 88.50 272 SER A N 1
ATOM 2107 C CA . SER A 1 272 ? 14.570 2.507 2.500 1.00 88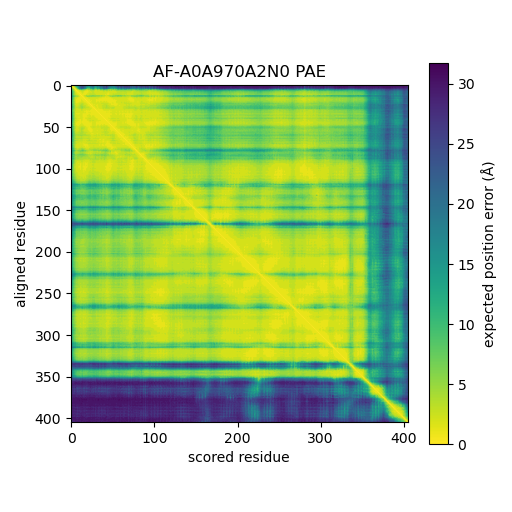.50 272 SER A CA 1
ATOM 2108 C C . SER A 1 272 ? 14.314 2.316 1.000 1.00 88.50 272 SER A C 1
ATOM 2110 O O . SER A 1 272 ? 14.655 1.274 0.439 1.00 88.50 272 SER A O 1
ATOM 2112 N N . LEU A 1 273 ? 13.822 3.361 0.329 1.00 92.00 273 LEU A N 1
ATOM 2113 C CA . LEU A 1 273 ? 13.523 3.346 -1.104 1.00 92.00 273 LEU A CA 1
ATOM 2114 C C . LEU A 1 273 ? 14.765 3.094 -1.958 1.00 92.00 273 LEU A C 1
ATOM 2116 O O . LEU A 1 273 ? 14.708 2.318 -2.909 1.00 92.00 273 LEU A O 1
ATOM 2120 N N . GLU A 1 274 ? 15.896 3.733 -1.657 1.00 91.69 274 GLU A N 1
ATOM 2121 C CA . GLU A 1 274 ? 17.137 3.523 -2.413 1.00 91.69 274 GLU A CA 1
ATOM 2122 C C . GLU A 1 274 ? 17.671 2.100 -2.242 1.00 91.69 274 GLU A C 1
ATOM 2124 O O . GLU A 1 274 ? 18.084 1.471 -3.220 1.00 91.69 274 GLU A O 1
ATOM 2129 N N . ALA A 1 275 ? 17.652 1.579 -1.014 1.00 93.25 275 ALA A N 1
ATOM 2130 C CA . ALA A 1 275 ? 18.118 0.232 -0.719 1.00 93.25 275 ALA A CA 1
ATOM 2131 C C . ALA A 1 275 ? 17.246 -0.836 -1.398 1.00 93.25 275 ALA A C 1
ATOM 2133 O O . ALA A 1 275 ? 17.777 -1.783 -1.983 1.00 93.25 275 ALA A O 1
ATOM 2134 N N . GLU A 1 276 ? 15.925 -0.661 -1.373 1.00 96.00 276 GLU A N 1
ATOM 2135 C CA . GLU A 1 276 ? 14.976 -1.546 -2.045 1.00 96.00 276 GLU A CA 1
ATOM 2136 C C . GLU A 1 276 ? 15.107 -1.458 -3.563 1.00 96.00 276 GLU A C 1
ATOM 2138 O O . GLU A 1 276 ? 15.327 -2.482 -4.207 1.00 96.00 276 GLU A O 1
ATOM 2143 N N . ASN A 1 277 ? 15.090 -0.252 -4.143 1.00 95.00 277 ASN A N 1
ATOM 2144 C CA . ASN A 1 277 ? 15.230 -0.070 -5.590 1.00 95.00 277 ASN A CA 1
ATOM 2145 C C . ASN A 1 277 ? 16.537 -0.680 -6.115 1.00 95.00 277 ASN A C 1
ATOM 2147 O O . ASN A 1 277 ? 16.543 -1.287 -7.181 1.00 95.00 277 ASN A O 1
ATOM 2151 N N . LYS A 1 278 ? 17.631 -0.613 -5.350 1.00 94.25 278 LYS A N 1
ATOM 2152 C CA .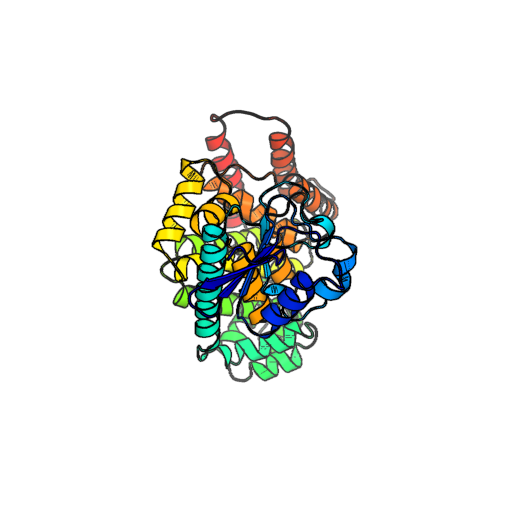 LYS A 1 278 ? 18.905 -1.241 -5.728 1.00 94.25 278 LYS A CA 1
ATOM 2153 C C . LYS A 1 278 ? 18.836 -2.772 -5.806 1.00 94.25 278 LYS A C 1
ATOM 2155 O O . LYS A 1 278 ? 19.569 -3.367 -6.592 1.00 94.25 278 LYS A O 1
ATOM 2160 N N . ILE A 1 279 ? 18.017 -3.413 -4.973 1.00 96.31 279 ILE A N 1
ATOM 2161 C CA . ILE A 1 279 ? 17.913 -4.879 -4.890 1.00 96.31 279 ILE A CA 1
ATOM 2162 C C . ILE A 1 279 ? 16.778 -5.428 -5.758 1.00 96.31 279 ILE A C 1
ATOM 2164 O O . ILE A 1 279 ? 16.894 -6.527 -6.297 1.00 96.31 279 ILE A O 1
ATOM 2168 N N . PHE A 1 280 ? 15.694 -4.671 -5.896 1.00 97.06 280 PHE A N 1
ATOM 2169 C CA . PHE A 1 280 ? 14.433 -5.124 -6.472 1.00 97.06 280 PHE A CA 1
ATOM 2170 C C . PHE A 1 280 ? 14.029 -4.382 -7.747 1.00 97.06 280 PHE A C 1
ATOM 2172 O O . PHE A 1 280 ? 13.093 -4.827 -8.417 1.00 97.06 280 PHE A O 1
ATOM 2179 N N . ALA A 1 281 ? 14.680 -3.252 -8.060 1.00 96.94 281 ALA A N 1
ATOM 2180 C CA . ALA A 1 281 ? 14.215 -2.270 -9.046 1.00 96.94 281 ALA A CA 1
ATOM 2181 C C . ALA A 1 281 ? 12.728 -1.900 -8.850 1.00 96.94 281 ALA A C 1
ATOM 2183 O O . ALA A 1 281 ? 11.986 -1.657 -9.804 1.00 96.94 281 ALA A O 1
ATOM 2184 N N . PHE A 1 282 ? 12.283 -1.968 -7.599 1.00 96.50 282 PHE A N 1
ATOM 2185 C CA . PHE A 1 282 ? 10.914 -1.846 -7.127 1.00 96.50 282 PHE A CA 1
ATOM 2186 C C . PHE A 1 282 ? 10.985 -1.575 -5.619 1.00 96.50 282 PHE A C 1
ATOM 2188 O O . PHE A 1 282 ? 11.935 -2.020 -4.971 1.00 96.50 282 PHE A O 1
ATOM 2195 N N . ASN A 1 283 ? 10.017 -0.876 -5.042 1.00 96.81 283 ASN A N 1
ATOM 2196 C CA . ASN A 1 283 ? 10.049 -0.527 -3.615 1.00 96.81 283 ASN A CA 1
ATOM 2197 C C . ASN A 1 283 ? 8.705 -0.760 -2.913 1.00 96.81 283 ASN A C 1
ATOM 2199 O O . ASN A 1 283 ? 7.692 -1.098 -3.535 1.00 96.81 283 ASN A O 1
ATOM 2203 N N . HIS A 1 284 ? 8.704 -0.613 -1.589 1.00 97.50 284 HIS A N 1
ATOM 2204 C CA . HIS A 1 284 ? 7.535 -0.880 -0.761 1.00 97.50 284 HIS A CA 1
ATOM 2205 C C . HIS A 1 284 ? 6.383 0.094 -1.041 1.00 97.50 284 HIS A C 1
ATOM 2207 O O . HIS A 1 284 ? 5.229 -0.296 -0.897 1.00 97.50 284 HIS A O 1
ATOM 2213 N N . ILE A 1 285 ? 6.645 1.319 -1.507 1.00 97.38 285 ILE A N 1
ATOM 2214 C CA . ILE A 1 285 ? 5.581 2.247 -1.916 1.00 97.38 285 ILE A CA 1
ATOM 2215 C C . ILE A 1 285 ? 4.818 1.672 -3.111 1.00 97.38 285 ILE A C 1
ATOM 2217 O O . ILE A 1 285 ? 3.586 1.626 -3.113 1.00 97.38 285 ILE A O 1
ATOM 2221 N N . GLU A 1 286 ? 5.536 1.160 -4.112 1.00 97.06 286 GLU A N 1
ATOM 2222 C CA . GLU A 1 286 ? 4.922 0.531 -5.282 1.00 97.06 286 GLU A CA 1
ATOM 2223 C C . GLU A 1 286 ? 4.192 -0.775 -4.917 1.00 97.06 286 GLU A C 1
ATOM 2225 O O . GLU A 1 286 ? 3.065 -1.002 -5.370 1.00 97.06 286 GLU A O 1
ATOM 2230 N N . ALA A 1 287 ? 4.786 -1.617 -4.062 1.00 98.25 287 ALA A N 1
ATOM 2231 C CA . ALA A 1 287 ? 4.155 -2.848 -3.575 1.00 98.25 287 ALA A CA 1
ATOM 2232 C C . ALA A 1 287 ? 2.888 -2.557 -2.751 1.00 98.25 287 ALA A C 1
ATOM 2234 O O . ALA A 1 287 ? 1.840 -3.181 -2.947 1.00 98.25 287 ALA A O 1
ATOM 2235 N N . GLY A 1 288 ? 2.965 -1.569 -1.861 1.00 98.06 288 GLY A N 1
ATOM 2236 C CA . GLY A 1 288 ? 1.863 -1.121 -1.022 1.00 98.06 288 GLY A CA 1
ATOM 2237 C C . GLY A 1 288 ? 0.732 -0.502 -1.841 1.00 98.06 288 GLY A C 1
ATOM 2238 O O . GLY A 1 288 ? -0.431 -0.831 -1.609 1.00 98.06 288 GLY A O 1
ATOM 2239 N N . LYS A 1 289 ? 1.048 0.304 -2.865 1.00 97.06 289 LYS A N 1
ATOM 2240 C CA . LYS A 1 289 ? 0.056 0.815 -3.826 1.00 97.06 289 LYS A CA 1
ATOM 2241 C C . LYS A 1 289 ? -0.702 -0.328 -4.492 1.00 97.06 289 LYS A C 1
ATOM 2243 O O . LYS A 1 289 ? -1.930 -0.305 -4.533 1.00 97.06 289 LYS A O 1
ATOM 2248 N N . MET A 1 290 ? 0.015 -1.345 -4.980 1.00 96.94 290 MET A N 1
ATOM 2249 C CA . MET A 1 290 ? -0.611 -2.514 -5.605 1.00 96.94 290 MET A CA 1
ATOM 2250 C C . MET A 1 290 ? -1.567 -3.225 -4.649 1.00 96.94 290 MET A C 1
ATOM 2252 O O . MET A 1 290 ? -2.661 -3.616 -5.062 1.00 96.94 290 MET A O 1
ATOM 2256 N N . PHE A 1 291 ? -1.175 -3.397 -3.387 1.00 96.25 291 PHE A N 1
ATOM 2257 C CA . PHE A 1 291 ? -2.027 -3.999 -2.364 1.00 96.25 291 PHE A CA 1
ATOM 2258 C C . PHE A 1 291 ? -3.267 -3.146 -2.091 1.00 96.25 291 PHE A C 1
ATOM 2260 O O . PHE A 1 291 ? -4.388 -3.659 -2.141 1.00 96.25 291 PHE A O 1
ATOM 2267 N N . SER A 1 292 ? -3.066 -1.842 -1.891 1.00 95.44 292 SER A N 1
ATOM 2268 C CA . SER A 1 292 ? -4.129 -0.875 -1.634 1.00 95.44 292 SER A CA 1
ATOM 2269 C C . SER A 1 292 ? -5.170 -0.854 -2.753 1.00 95.44 292 SER A C 1
ATOM 2271 O O . SER A 1 292 ? -6.359 -1.025 -2.488 1.00 95.44 292 SER A O 1
ATOM 2273 N N . ASP A 1 293 ? -4.728 -0.780 -4.012 1.00 94.00 293 ASP A N 1
ATOM 2274 C CA . ASP A 1 293 ? -5.603 -0.827 -5.191 1.00 94.00 293 ASP A CA 1
ATOM 2275 C C . ASP A 1 293 ? -6.367 -2.142 -5.284 1.00 94.00 293 ASP A C 1
ATOM 2277 O O . ASP A 1 293 ? -7.552 -2.190 -5.622 1.00 94.00 293 ASP A O 1
ATOM 2281 N N . THR A 1 294 ? -5.678 -3.240 -4.987 1.00 91.88 294 THR A N 1
ATOM 2282 C CA . THR A 1 294 ? -6.239 -4.575 -5.145 1.00 91.88 294 THR A CA 1
ATOM 2283 C C . THR A 1 294 ? -7.315 -4.876 -4.105 1.00 91.88 294 THR A C 1
ATOM 2285 O O . THR A 1 294 ? -8.299 -5.556 -4.423 1.00 91.88 294 THR A O 1
ATOM 2288 N N . LEU A 1 295 ? -7.133 -4.395 -2.874 1.00 89.88 295 LEU A N 1
ATOM 2289 C CA . LEU A 1 295 ? -8.131 -4.511 -1.812 1.00 89.88 295 LEU A CA 1
ATOM 2290 C C . LEU A 1 295 ? -9.133 -3.354 -1.815 1.00 89.88 295 LEU A C 1
ATOM 2292 O O . LEU A 1 295 ? -10.179 -3.462 -1.169 1.00 89.88 295 LEU A O 1
ATOM 2296 N N . ASN A 1 296 ? -8.852 -2.307 -2.596 1.00 90.50 296 ASN A N 1
ATOM 2297 C CA . ASN A 1 296 ? -9.575 -1.046 -2.614 1.00 90.50 296 ASN A CA 1
ATOM 2298 C C . ASN A 1 296 ? -9.694 -0.515 -1.178 1.00 90.50 296 ASN A C 1
ATOM 2300 O O . ASN A 1 296 ? -10.786 -0.523 -0.606 1.00 90.50 296 ASN A O 1
ATOM 2304 N N . LEU A 1 297 ? -8.553 -0.198 -0.558 1.00 91.56 297 LEU A N 1
ATOM 2305 C CA . LEU A 1 297 ? -8.498 0.356 0.797 1.00 91.56 297 LEU A CA 1
ATOM 2306 C C . LEU A 1 297 ? -9.034 1.803 0.821 1.00 91.56 297 LEU A C 1
ATOM 2308 O O . LEU A 1 297 ? -9.050 2.472 -0.211 1.00 91.56 297 LEU A O 1
ATOM 2312 N N . PRO A 1 298 ? -9.491 2.305 1.983 1.00 91.81 298 PRO A N 1
ATOM 2313 C CA . PRO A 1 298 ? -9.841 3.709 2.154 1.00 91.81 298 PRO A CA 1
ATOM 2314 C C . PRO A 1 298 ? -8.707 4.646 1.730 1.00 91.81 298 PRO A C 1
ATOM 2316 O O . PRO A 1 298 ? -7.538 4.385 2.019 1.00 91.81 298 PRO A O 1
ATOM 2319 N N . HIS A 1 299 ? -9.071 5.775 1.121 1.00 92.31 299 HIS A N 1
ATOM 2320 C CA . HIS A 1 299 ? -8.108 6.718 0.552 1.00 92.31 299 HIS A CA 1
ATOM 2321 C C . HIS A 1 299 ? -7.068 7.217 1.564 1.00 92.31 299 HIS A C 1
ATOM 2323 O O . HIS A 1 299 ? -5.902 7.326 1.217 1.00 92.31 299 HIS A O 1
ATOM 2329 N N . PHE A 1 300 ? -7.442 7.457 2.824 1.00 93.88 300 PHE A N 1
ATOM 2330 C CA . PHE A 1 300 ? -6.486 7.908 3.844 1.00 93.88 300 PHE A CA 1
ATOM 2331 C C . PHE A 1 300 ? -5.397 6.859 4.148 1.00 93.88 300 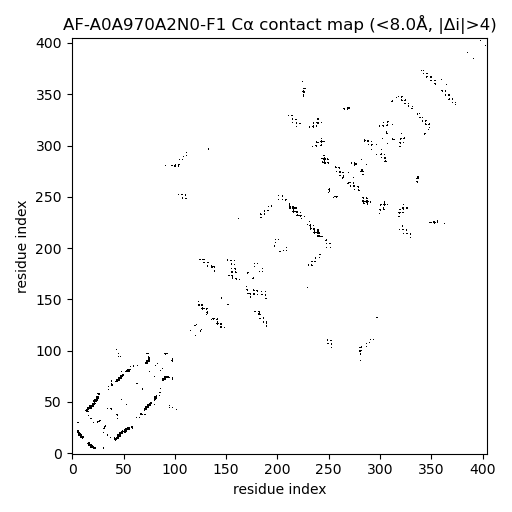PHE A C 1
ATOM 2333 O O . PHE A 1 300 ? -4.262 7.220 4.457 1.00 93.88 300 PHE A O 1
ATOM 2340 N N . ILE A 1 301 ? -5.717 5.561 4.034 1.00 95.88 301 ILE A N 1
ATOM 2341 C CA . ILE A 1 301 ? -4.749 4.467 4.201 1.00 95.88 301 ILE A CA 1
ATOM 2342 C C . ILE A 1 301 ? -3.881 4.371 2.955 1.00 95.88 301 ILE A C 1
ATOM 2344 O O . ILE A 1 301 ? -2.665 4.303 3.076 1.00 95.88 301 ILE A O 1
ATOM 2348 N N . GLU A 1 302 ? -4.491 4.408 1.766 1.00 96.06 302 GLU A N 1
ATOM 2349 C CA . GLU A 1 302 ? -3.756 4.441 0.499 1.00 96.06 302 GLU A CA 1
ATOM 2350 C C . GLU A 1 302 ? -2.743 5.588 0.479 1.00 96.06 302 GLU A C 1
ATOM 2352 O O . GLU A 1 302 ? -1.571 5.352 0.213 1.00 96.06 302 GLU A O 1
ATOM 2357 N N . LEU A 1 303 ? -3.179 6.800 0.823 1.00 96.31 303 LEU A N 1
ATOM 2358 C CA . LEU A 1 303 ? -2.341 7.990 0.876 1.00 96.31 303 LEU A CA 1
ATOM 2359 C C . LEU A 1 303 ? -1.185 7.814 1.864 1.00 96.31 303 LEU A C 1
ATOM 2361 O O . LEU A 1 303 ? -0.043 8.124 1.542 1.00 96.31 303 LEU A O 1
ATOM 2365 N N . SER A 1 304 ? -1.467 7.262 3.046 1.00 97.50 304 SER A N 1
ATOM 2366 C CA . SER A 1 304 ? -0.438 6.978 4.050 1.00 97.50 304 SER A CA 1
ATOM 2367 C C . SER A 1 304 ? 0.549 5.912 3.580 1.00 97.50 304 SER A C 1
ATOM 2369 O O . SER A 1 304 ? 1.734 6.009 3.871 1.00 97.50 304 SER A O 1
ATOM 2371 N N . ILE A 1 305 ? 0.101 4.926 2.801 1.00 97.81 305 ILE A N 1
ATOM 2372 C CA . ILE A 1 305 ? 0.985 3.945 2.170 1.00 97.81 305 ILE A CA 1
ATOM 2373 C C . ILE A 1 305 ? 1.857 4.612 1.110 1.00 97.81 305 ILE A C 1
ATOM 2375 O O . ILE A 1 305 ? 3.039 4.307 1.031 1.00 97.81 305 ILE A O 1
ATOM 2379 N N . THR A 1 306 ? 1.305 5.506 0.290 1.00 96.38 306 THR A N 1
ATOM 2380 C CA . THR A 1 306 ? 1.998 5.977 -0.915 1.00 96.38 306 THR A CA 1
ATOM 2381 C C . THR A 1 306 ? 2.846 7.222 -0.712 1.00 96.38 306 THR A C 1
ATOM 2383 O O . THR A 1 306 ? 3.736 7.478 -1.516 1.00 96.38 306 THR A O 1
ATOM 2386 N N . GLU A 1 307 ? 2.578 7.994 0.341 1.00 95.44 307 GLU A N 1
ATOM 2387 C CA . GLU A 1 307 ? 3.137 9.338 0.516 1.00 95.44 307 GLU A CA 1
ATOM 2388 C C . GLU A 1 307 ? 3.916 9.523 1.827 1.00 95.44 307 GLU A C 1
ATOM 2390 O O . GLU A 1 307 ? 4.412 10.619 2.084 1.00 95.44 307 GLU A O 1
ATOM 2395 N N . HIS A 1 308 ? 4.071 8.492 2.670 1.00 94.25 308 HIS A N 1
ATOM 2396 C CA . HIS A 1 308 ? 4.788 8.646 3.950 1.00 94.25 308 HIS A CA 1
ATOM 2397 C C . HIS A 1 308 ? 6.298 8.921 3.795 1.00 94.25 308 HIS A C 1
ATOM 2399 O O . HIS A 1 308 ? 6.940 9.368 4.743 1.00 94.25 308 HIS A O 1
ATOM 2405 N N . HIS A 1 309 ? 6.856 8.726 2.597 1.00 90.94 309 HIS A N 1
ATOM 2406 C CA . HIS A 1 309 ? 8.223 9.121 2.238 1.00 90.94 309 HIS A CA 1
ATOM 2407 C C . HIS A 1 309 ? 8.290 10.343 1.298 1.00 90.94 309 HIS A C 1
ATOM 2409 O O . HIS A 1 309 ? 9.366 10.674 0.794 1.00 90.94 309 HIS A O 1
ATOM 2415 N N . SER A 1 310 ? 7.170 11.025 1.032 1.00 86.94 310 SER A N 1
ATOM 2416 C CA . SER A 1 310 ? 7.137 12.166 0.109 1.00 86.94 310 SER A CA 1
ATOM 2417 C C . SER A 1 310 ? 7.836 13.400 0.687 1.00 86.94 310 SER A C 1
ATOM 2419 O O . SER A 1 310 ? 7.587 13.805 1.822 1.00 86.94 310 SER A O 1
ATOM 2421 N N . LEU A 1 311 ? 8.696 14.025 -0.127 1.00 83.06 311 LEU A N 1
ATOM 2422 C CA . LEU A 1 311 ? 9.451 15.232 0.218 1.00 83.06 311 LEU A CA 1
ATOM 2423 C C . LEU A 1 311 ? 9.291 16.315 -0.870 1.00 83.06 311 LEU A C 1
ATOM 2425 O O . LEU A 1 311 ? 9.706 16.092 -2.012 1.00 83.06 311 LEU A O 1
ATOM 2429 N N . PRO A 1 312 ? 8.747 17.504 -0.542 1.00 84.31 312 PRO A N 1
ATOM 2430 C CA . PRO A 1 312 ? 8.089 17.831 0.727 1.00 84.31 312 PRO A CA 1
ATOM 2431 C C . PRO A 1 312 ? 6.823 16.977 0.944 1.00 84.31 312 PRO A C 1
ATOM 2433 O O . PRO A 1 312 ? 6.249 16.489 -0.037 1.00 84.31 312 PRO A O 1
ATOM 2436 N N . PRO A 1 313 ? 6.368 16.805 2.199 1.00 85.12 313 PRO A N 1
ATOM 2437 C CA . PRO A 1 313 ? 5.134 16.082 2.480 1.00 85.12 313 PRO A CA 1
ATOM 2438 C C . PRO A 1 313 ? 3.929 16.784 1.844 1.00 85.12 313 PRO A C 1
ATOM 2440 O O . PRO A 1 313 ? 3.922 18.007 1.656 1.00 85.12 313 PRO A O 1
ATOM 2443 N N . LEU A 1 314 ? 2.883 16.015 1.526 1.00 87.75 314 LEU A N 1
ATOM 2444 C CA . LEU A 1 314 ? 1.640 16.596 1.024 1.00 87.75 314 LEU A CA 1
ATOM 2445 C C . LEU A 1 314 ? 1.021 17.528 2.076 1.00 87.75 314 LEU A C 1
ATOM 2447 O O . LEU A 1 314 ? 0.967 17.174 3.252 1.00 87.75 314 LEU A O 1
ATOM 2451 N N . PRO A 1 315 ? 0.538 18.717 1.678 1.00 84.94 315 PRO A N 1
ATOM 2452 C CA . PRO A 1 315 ? -0.000 19.674 2.629 1.00 84.94 315 PRO A CA 1
ATOM 2453 C C . PRO A 1 315 ? -1.392 19.260 3.122 1.00 84.94 315 PRO A C 1
ATOM 2455 O O . PRO A 1 315 ? -2.215 18.771 2.353 1.00 84.94 315 PRO A O 1
ATOM 2458 N N . ASN A 1 316 ? -1.705 19.631 4.365 1.00 86.25 316 ASN A N 1
ATOM 2459 C CA . ASN A 1 316 ? -3.058 19.618 4.938 1.00 86.25 316 ASN A CA 1
ATOM 2460 C C . ASN A 1 316 ? -3.695 18.242 5.198 1.00 86.25 316 ASN A C 1
ATOM 2462 O O . ASN A 1 316 ? -4.914 18.187 5.346 1.00 86.25 316 ASN A O 1
ATOM 2466 N N . ASP A 1 317 ? -2.913 17.172 5.351 1.00 92.38 317 ASP A N 1
ATOM 2467 C CA . ASP A 1 317 ? -3.445 15.860 5.748 1.00 92.38 317 ASP A CA 1
ATOM 2468 C C . ASP A 1 317 ? -2.931 15.429 7.131 1.00 92.38 317 ASP A C 1
ATOM 2470 O O . ASP A 1 317 ? -1.784 15.017 7.304 1.00 92.38 317 ASP A O 1
ATOM 2474 N N . PHE A 1 318 ? -3.788 15.554 8.149 1.00 92.75 318 PHE A N 1
ATOM 2475 C CA . PHE A 1 318 ? -3.423 15.261 9.537 1.00 92.75 318 PHE A CA 1
ATOM 2476 C C . PHE A 1 318 ? -2.975 13.810 9.750 1.00 92.75 318 PHE A C 1
ATOM 2478 O O . PHE A 1 318 ? -1.991 13.569 10.454 1.00 92.75 318 PHE A O 1
ATOM 2485 N N . VAL A 1 319 ? -3.670 12.860 9.124 1.00 95.50 319 VAL A N 1
ATOM 2486 C CA . VAL A 1 319 ? -3.403 11.430 9.282 1.00 95.50 319 VAL A CA 1
ATOM 2487 C C . VAL A 1 319 ? -2.045 11.090 8.681 1.00 95.50 319 VAL A C 1
ATOM 2489 O O . VAL A 1 319 ? -1.196 10.540 9.384 1.00 95.50 319 VAL A O 1
ATOM 2492 N N . LEU A 1 320 ? -1.781 11.516 7.446 1.00 96.00 320 LEU A N 1
ATOM 2493 C CA . LEU A 1 320 ? -0.490 11.330 6.790 1.00 96.00 320 LEU A CA 1
ATOM 2494 C C . LEU A 1 320 ? 0.649 11.956 7.603 1.00 96.00 320 LEU A C 1
ATOM 2496 O O . LEU A 1 320 ? 1.649 11.293 7.866 1.00 96.00 320 LEU A O 1
ATOM 2500 N N . HIS A 1 321 ? 0.501 13.205 8.059 1.00 92.69 321 HIS A N 1
ATOM 2501 C CA . HIS A 1 321 ? 1.538 13.856 8.864 1.00 92.69 321 HIS A CA 1
ATOM 2502 C C . HIS A 1 321 ? 1.807 13.107 10.180 1.00 92.69 321 HIS A C 1
ATOM 2504 O O . HIS A 1 321 ? 2.960 13.036 10.610 1.00 92.69 321 HIS A O 1
ATOM 2510 N N . SER A 1 322 ? 0.781 12.512 10.803 1.00 93.56 322 SER A N 1
ATOM 2511 C CA . SER A 1 322 ? 0.962 11.670 11.994 1.00 93.56 322 SER A CA 1
ATOM 2512 C C . SER A 1 322 ? 1.762 10.395 11.700 1.00 93.56 322 SER A C 1
ATOM 2514 O O . SER A 1 322 ? 2.599 10.016 12.517 1.00 93.56 322 SER A O 1
ATOM 2516 N N . VAL A 1 323 ? 1.567 9.781 10.526 1.00 96.06 323 VAL A N 1
ATOM 2517 C CA . VAL A 1 323 ? 2.329 8.606 10.066 1.00 96.06 323 VAL A CA 1
ATOM 2518 C C . VAL A 1 323 ? 3.774 8.979 9.761 1.00 96.06 323 VAL A C 1
ATOM 2520 O O . VAL A 1 323 ? 4.678 8.322 10.264 1.00 96.06 323 VAL A O 1
ATOM 2523 N N . ILE A 1 324 ? 4.005 10.072 9.026 1.00 92.94 324 ILE A N 1
ATOM 2524 C CA . ILE A 1 324 ? 5.357 10.552 8.697 1.00 92.94 324 ILE A CA 1
ATOM 2525 C C . ILE A 1 324 ? 6.165 10.786 9.975 1.00 92.94 324 ILE A C 1
ATOM 2527 O O . ILE A 1 324 ? 7.309 10.347 10.074 1.00 92.94 324 ILE A O 1
ATOM 2531 N N . VAL A 1 325 ? 5.587 11.468 10.968 1.00 88.00 325 VAL A N 1
ATOM 2532 C CA . VAL A 1 325 ? 6.288 11.725 12.233 1.00 88.00 325 VAL A CA 1
ATOM 2533 C C . VAL A 1 325 ? 6.538 10.431 13.002 1.00 88.00 325 VAL A C 1
ATOM 2535 O O . VAL A 1 325 ? 7.647 10.240 13.498 1.00 88.00 325 VAL A O 1
ATOM 2538 N N . ALA A 1 326 ? 5.546 9.541 13.095 1.00 87.69 326 ALA A N 1
ATOM 2539 C CA . ALA A 1 326 ? 5.690 8.289 13.828 1.00 87.69 326 ALA A CA 1
ATOM 2540 C C . ALA A 1 326 ? 6.746 7.358 13.208 1.00 87.69 326 ALA A C 1
ATOM 2542 O O . ALA A 1 326 ? 7.619 6.871 13.928 1.00 87.69 326 ALA A O 1
ATOM 2543 N N . ASP A 1 327 ? 6.706 7.158 11.890 1.00 90.50 327 ASP A N 1
ATOM 2544 C CA . ASP A 1 327 ? 7.649 6.306 11.163 1.00 90.50 327 ASP A CA 1
ATOM 2545 C C . ASP A 1 327 ? 9.092 6.816 11.301 1.00 90.50 327 ASP A C 1
ATOM 2547 O O . ASP A 1 327 ? 9.972 6.088 11.768 1.00 90.50 327 ASP A O 1
ATOM 2551 N N . ASN A 1 328 ? 9.329 8.103 11.015 1.00 84.50 328 ASN A N 1
ATOM 2552 C CA . ASN A 1 328 ? 10.664 8.701 11.123 1.00 84.50 328 ASN A CA 1
ATOM 2553 C C . ASN A 1 328 ? 11.222 8.625 12.547 1.00 84.50 328 ASN A C 1
ATOM 2555 O O . ASN A 1 328 ? 12.402 8.342 12.753 1.00 84.50 328 ASN A O 1
ATOM 2559 N N . PHE A 1 329 ? 10.372 8.838 13.549 1.00 82.12 329 PHE A N 1
ATOM 2560 C CA . PHE A 1 329 ? 10.775 8.780 14.946 1.00 82.12 329 PHE A CA 1
ATOM 2561 C C . PHE A 1 329 ? 11.171 7.369 15.403 1.00 82.12 329 PHE A C 1
ATOM 2563 O O . PHE A 1 329 ? 12.161 7.194 16.124 1.00 82.12 329 PHE A O 1
ATOM 2570 N N . LEU A 1 330 ? 10.418 6.353 14.977 1.00 80.12 330 LEU A N 1
ATOM 2571 C CA . LEU A 1 330 ? 10.725 4.953 15.268 1.00 80.12 330 LEU A CA 1
ATOM 2572 C C . LEU A 1 330 ? 12.002 4.509 14.547 1.00 80.12 330 LEU A C 1
ATOM 2574 O O . LEU A 1 330 ? 12.875 3.909 15.177 1.00 80.12 330 LEU A O 1
ATOM 2578 N N . ASN A 1 331 ? 12.165 4.885 13.277 1.00 77.94 331 ASN A N 1
ATOM 2579 C CA . ASN A 1 331 ? 13.370 4.595 12.499 1.00 77.94 331 ASN A CA 1
ATOM 2580 C C . ASN A 1 331 ? 14.625 5.254 13.102 1.00 77.94 331 ASN A C 1
ATOM 2582 O O . ASN A 1 331 ? 15.652 4.591 13.265 1.00 77.94 331 ASN A O 1
ATOM 2586 N N . ALA A 1 332 ? 14.534 6.513 13.546 1.00 71.75 332 ALA A N 1
ATOM 2587 C CA . ALA A 1 332 ? 15.632 7.199 14.233 1.00 71.75 332 ALA A CA 1
ATOM 2588 C C . ALA A 1 332 ? 16.023 6.510 15.556 1.00 71.75 332 ALA A C 1
ATOM 2590 O O . ALA A 1 332 ? 17.206 6.404 15.891 1.00 71.75 332 ALA A O 1
ATOM 2591 N N . SER A 1 333 ? 15.036 5.989 16.292 1.00 64.12 333 SER A N 1
ATOM 2592 C CA . SER A 1 333 ? 15.240 5.327 17.588 1.00 64.12 333 SER A CA 1
ATOM 2593 C C . SER A 1 333 ? 15.962 3.974 17.484 1.00 64.12 333 SER A C 1
ATOM 2595 O O . SER A 1 333 ? 16.575 3.534 18.462 1.00 64.12 333 SER A O 1
ATOM 2597 N N . LEU A 1 334 ? 15.916 3.325 16.314 1.00 61.84 334 LEU A N 1
ATOM 2598 C CA . LEU A 1 334 ? 16.564 2.035 16.040 1.00 61.84 334 LEU A CA 1
ATOM 2599 C C . LEU A 1 334 ? 18.027 2.167 15.574 1.00 61.84 334 LEU A C 1
ATOM 2601 O O . LEU A 1 334 ? 18.771 1.190 15.636 1.00 61.84 334 LEU A O 1
ATOM 2605 N N . GLY A 1 335 ? 18.472 3.378 15.220 1.00 50.97 335 GLY A N 1
ATOM 2606 C CA . GLY A 1 335 ? 19.875 3.710 14.962 1.00 50.97 335 GLY A CA 1
ATOM 2607 C C . GLY A 1 335 ? 20.195 4.031 13.500 1.00 50.97 335 GLY A C 1
ATOM 2608 O O . GLY A 1 335 ? 19.993 3.212 12.611 1.00 50.97 335 GLY A O 1
ATOM 2609 N N . SER A 1 336 ? 20.769 5.225 13.297 1.00 49.50 336 SER A N 1
ATOM 2610 C CA . SER A 1 336 ? 21.506 5.690 12.103 1.00 49.50 336 SER A CA 1
ATOM 2611 C C . SER A 1 336 ? 20.846 5.458 10.739 1.00 49.50 336 SER A C 1
ATOM 2613 O O . SER A 1 336 ? 21.545 5.289 9.743 1.00 49.50 336 SER A O 1
ATOM 2615 N N . ASP A 1 337 ? 19.517 5.505 10.670 1.00 51.72 337 ASP A N 1
ATOM 2616 C CA . ASP A 1 337 ? 18.867 5.818 9.399 1.00 51.72 337 ASP A CA 1
ATOM 2617 C C . ASP A 1 337 ? 19.306 7.232 8.982 1.00 51.72 337 ASP A C 1
ATOM 2619 O O . ASP A 1 337 ? 19.355 8.109 9.860 1.00 51.72 337 ASP A O 1
ATOM 2623 N N . PRO A 1 338 ? 19.656 7.502 7.711 1.00 52.03 338 PRO A N 1
ATOM 2624 C CA . PRO A 1 338 ? 19.688 8.869 7.209 1.00 52.03 338 PRO A CA 1
ATOM 2625 C C . PRO A 1 338 ? 18.321 9.498 7.479 1.00 52.03 338 PRO A C 1
ATOM 2627 O O . PRO A 1 338 ? 17.345 9.234 6.784 1.00 52.03 338 PRO A O 1
ATOM 2630 N N . PHE A 1 339 ? 18.253 10.273 8.559 1.00 53.62 339 PHE A N 1
ATOM 2631 C CA . PHE A 1 339 ? 17.028 10.874 9.048 1.00 53.62 339 PHE A CA 1
ATOM 2632 C C . PHE A 1 339 ? 16.389 11.687 7.922 1.00 53.62 339 PHE A C 1
ATOM 2634 O O . PHE A 1 339 ? 16.964 12.673 7.452 1.00 53.62 339 PHE A O 1
ATOM 2641 N N . ILE A 1 340 ? 15.212 11.255 7.473 1.00 60.91 340 ILE A N 1
ATOM 2642 C CA . ILE A 1 340 ? 14.403 12.045 6.561 1.00 60.91 340 ILE A CA 1
ATOM 2643 C C . ILE A 1 340 ? 13.730 13.112 7.419 1.00 60.91 340 ILE A C 1
ATOM 2645 O O . ILE A 1 340 ? 12.968 12.801 8.332 1.00 60.91 340 ILE A O 1
ATOM 2649 N N . SER A 1 341 ? 14.055 14.379 7.156 1.00 66.56 341 SER A N 1
ATOM 2650 C CA . SER A 1 341 ? 13.498 15.490 7.924 1.00 66.56 341 SER A CA 1
ATOM 2651 C C . SER A 1 341 ? 11.973 15.449 7.900 1.00 66.56 341 SER A C 1
ATOM 2653 O O . SER A 1 341 ? 11.355 15.457 6.834 1.00 66.56 341 SER A O 1
ATOM 2655 N N . CYS A 1 342 ? 11.371 15.420 9.088 1.00 72.94 342 CYS A N 1
ATOM 2656 C CA . CYS A 1 342 ? 9.931 15.528 9.274 1.00 72.94 342 CYS A CA 1
ATOM 2657 C C . CYS A 1 342 ? 9.532 16.893 9.865 1.00 72.94 342 CYS A C 1
ATOM 2659 O O . CYS A 1 342 ? 8.407 17.034 10.348 1.00 72.94 342 CYS A O 1
ATOM 2661 N N . GLU A 1 343 ? 10.416 17.906 9.791 1.00 70.94 343 GLU A N 1
ATOM 2662 C CA . GLU A 1 343 ? 10.196 19.265 10.321 1.00 70.94 343 GLU A CA 1
ATOM 2663 C C . GLU A 1 343 ? 8.864 19.859 9.851 1.00 70.94 343 GLU A C 1
ATOM 2665 O O . GLU A 1 343 ? 8.087 20.345 10.672 1.00 70.94 343 GLU A O 1
ATOM 2670 N N . ASP A 1 344 ? 8.568 19.775 8.552 1.00 77.44 344 ASP A N 1
ATOM 2671 C CA . ASP A 1 344 ? 7.333 20.317 7.973 1.00 77.44 344 ASP A CA 1
ATOM 2672 C C . ASP A 1 344 ? 6.086 19.641 8.567 1.00 77.44 344 ASP A C 1
ATOM 2674 O O . ASP A 1 344 ? 5.097 20.305 8.897 1.00 77.44 344 ASP A O 1
ATOM 2678 N N . SER A 1 345 ? 6.141 18.320 8.766 1.00 82.12 345 SER A N 1
ATOM 2679 C CA . SER A 1 345 ? 5.065 17.547 9.395 1.00 82.12 345 SER A CA 1
ATOM 2680 C C . SER A 1 345 ? 4.928 17.868 10.884 1.00 82.12 345 SER A C 1
ATOM 2682 O O . SER A 1 345 ? 3.813 18.039 11.378 1.00 82.12 345 SER A O 1
ATOM 2684 N N . LEU A 1 346 ? 6.044 18.016 11.603 1.00 77.44 346 LEU A N 1
ATOM 2685 C CA . LEU A 1 346 ? 6.057 18.445 13.003 1.00 77.44 346 LEU A CA 1
ATOM 2686 C C . LEU A 1 346 ? 5.465 19.852 13.161 1.00 77.44 346 LEU A C 1
ATOM 2688 O O . LEU A 1 346 ? 4.638 20.082 14.047 1.00 77.44 346 LEU A O 1
ATOM 2692 N N . GLU A 1 347 ? 5.846 20.793 12.296 1.00 74.81 347 GLU A N 1
ATOM 2693 C CA . GLU A 1 347 ? 5.344 22.167 12.312 1.00 74.81 347 GLU A CA 1
ATOM 2694 C C . GLU A 1 347 ? 3.855 22.220 11.946 1.00 74.81 347 GLU A C 1
ATOM 2696 O O . GLU A 1 347 ? 3.089 22.988 12.541 1.00 74.81 347 GLU A O 1
ATOM 2701 N N . PHE A 1 348 ? 3.412 21.369 11.017 1.00 81.25 348 PHE A N 1
ATOM 2702 C CA . PHE A 1 348 ? 2.000 21.190 10.704 1.00 81.25 348 PHE A CA 1
ATOM 2703 C C . PHE A 1 348 ? 1.201 20.693 11.919 1.00 81.25 348 PHE A C 1
ATOM 2705 O O . PHE A 1 348 ? 0.239 21.350 12.325 1.00 81.25 348 PHE A O 1
ATOM 2712 N N . LEU A 1 349 ? 1.614 19.589 12.549 1.00 80.06 349 LEU A N 1
ATOM 2713 C CA . LEU A 1 349 ? 0.920 19.010 13.708 1.00 80.06 349 LEU A CA 1
ATOM 2714 C C . LEU A 1 349 ? 0.927 19.955 14.922 1.00 80.06 349 LEU A C 1
ATOM 2716 O O . LEU A 1 349 ? -0.063 20.051 15.656 1.00 80.06 349 LEU A O 1
ATOM 2720 N N . ALA A 1 350 ? 1.995 20.736 15.110 1.00 70.19 350 ALA A N 1
ATOM 2721 C CA . ALA A 1 350 ? 2.076 21.729 16.179 1.00 70.19 350 ALA A CA 1
ATOM 2722 C C . ALA A 1 350 ? 0.973 22.805 16.085 1.00 70.19 350 ALA A C 1
ATOM 2724 O O . ALA A 1 350 ? 0.519 23.305 17.118 1.00 70.19 350 ALA A O 1
ATOM 2725 N N . LYS A 1 351 ? 0.472 23.124 14.882 1.00 73.38 351 LYS A N 1
ATOM 2726 C CA . LYS A 1 351 ? -0.641 24.079 14.693 1.00 73.38 351 LYS A CA 1
ATOM 2727 C C . LYS A 1 351 ? -1.977 23.553 15.236 1.00 73.38 351 LYS A C 1
ATOM 2729 O O . LYS A 1 351 ? -2.829 24.364 15.600 1.00 73.38 351 LYS A O 1
ATOM 2734 N N . TYR A 1 352 ? -2.158 22.233 15.315 1.00 67.50 352 TYR A N 1
ATOM 2735 C CA . TYR A 1 352 ? -3.355 21.604 15.886 1.00 67.50 352 TYR A CA 1
ATOM 2736 C C . TYR A 1 352 ? -3.297 21.571 17.415 1.00 67.50 352 TYR A C 1
ATOM 2738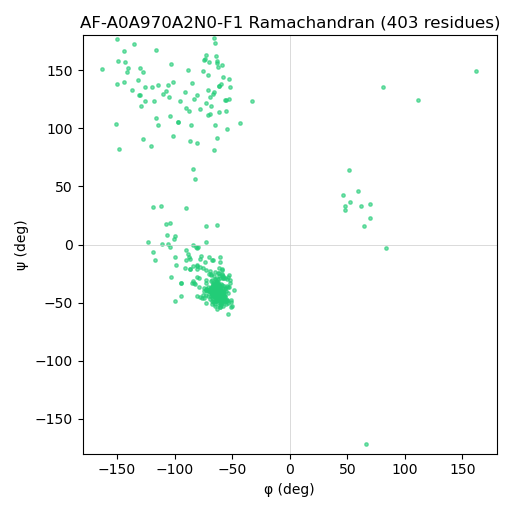 O O . TYR A 1 352 ? -4.242 22.008 18.071 1.00 67.50 352 TYR A O 1
ATOM 2746 N N . THR A 1 353 ? -2.142 21.205 17.983 1.00 56.19 353 THR A N 1
ATOM 2747 C CA . THR A 1 353 ? -1.946 21.183 19.447 1.00 56.19 353 THR A CA 1
ATOM 2748 C C . THR A 1 353 ? -2.134 22.574 20.078 1.00 56.19 353 THR A C 1
ATOM 2750 O O . THR A 1 353 ? -2.739 22.699 21.142 1.00 56.19 353 THR A O 1
ATOM 2753 N N . ALA A 1 354 ? -1.718 23.644 19.384 1.00 48.47 354 ALA A N 1
ATOM 2754 C CA . ALA A 1 354 ? -1.869 25.028 19.839 1.00 48.47 354 ALA A CA 1
ATOM 2755 C C . ALA A 1 354 ? -3.333 25.483 20.010 1.00 48.47 354 ALA A C 1
ATOM 2757 O O . ALA A 1 354 ? -3.590 26.401 20.789 1.00 48.47 354 ALA A O 1
ATOM 2758 N N . LYS A 1 355 ? -4.294 24.854 19.314 1.00 47.97 355 LYS A N 1
ATOM 2759 C CA . LYS A 1 355 ? -5.728 25.179 19.424 1.00 47.97 355 LYS A CA 1
ATOM 2760 C C . LYS A 1 355 ? -6.407 24.540 20.640 1.00 47.97 355 LYS A C 1
ATOM 2762 O O . LYS A 1 355 ? -7.441 25.047 21.062 1.00 47.97 355 LYS A O 1
ATOM 2767 N N . MET A 1 356 ? -5.840 23.476 21.218 1.00 43.41 356 MET A N 1
ATOM 2768 C CA . MET A 1 356 ? -6.368 22.840 22.438 1.00 43.41 356 MET A CA 1
ATOM 2769 C C . MET A 1 356 ? -5.838 23.485 23.726 1.00 43.41 356 MET A C 1
ATOM 2771 O O . MET A 1 356 ? -6.447 23.374 24.786 1.00 43.41 356 MET A O 1
ATOM 2775 N N . SER A 1 357 ? -4.709 24.188 23.641 1.00 40.56 357 SER A N 1
ATOM 2776 C CA . SER A 1 357 ? -4.037 24.816 24.774 1.00 40.56 357 SER A CA 1
ATOM 2777 C C . SER A 1 357 ? -4.373 26.305 24.933 1.00 40.56 357 SER A C 1
ATOM 2779 O O . SER A 1 357 ? -3.759 27.149 24.285 1.00 40.56 357 SER A O 1
ATOM 2781 N N . THR A 1 358 ? -5.204 26.661 25.916 1.00 40.16 358 THR A N 1
ATOM 2782 C CA . THR A 1 358 ? -5.077 27.959 26.620 1.00 40.16 358 THR A CA 1
ATOM 2783 C C . THR A 1 358 ? -3.863 27.989 27.569 1.00 40.16 358 THR A C 1
ATOM 2785 O O . THR A 1 358 ? -3.597 29.004 28.209 1.00 40.16 358 THR A O 1
ATOM 2788 N N . GLY A 1 359 ? -3.066 26.912 27.624 1.00 42.81 359 GLY A N 1
ATOM 2789 C CA . GLY A 1 359 ? -1.785 26.839 28.329 1.00 42.81 359 GLY A CA 1
ATOM 2790 C C . GLY A 1 359 ? -0.811 25.866 27.657 1.00 42.81 359 GLY A C 1
ATOM 2791 O O . GLY A 1 359 ? -1.217 24.796 27.225 1.00 42.81 359 GLY A O 1
ATOM 2792 N N . LYS A 1 360 ? 0.470 26.248 27.554 1.00 41.47 360 LYS A N 1
ATOM 2793 C CA . LYS A 1 360 ? 1.552 25.506 26.871 1.00 41.47 360 LYS A CA 1
ATOM 2794 C C . LYS A 1 360 ? 1.515 24.001 27.189 1.00 41.47 360 LYS A C 1
ATOM 2796 O O . LYS A 1 360 ? 1.937 23.597 28.269 1.00 41.47 360 LYS A O 1
ATOM 2801 N N . SER A 1 361 ? 1.054 23.183 26.242 1.00 44.00 361 SER A N 1
ATOM 2802 C CA . SER A 1 361 ? 1.118 21.727 26.368 1.00 44.00 361 SER A CA 1
ATOM 2803 C C . SER A 1 361 ? 2.591 21.275 26.360 1.00 44.00 361 SER A C 1
ATOM 2805 O O . SER A 1 361 ? 3.351 21.701 25.479 1.00 44.00 361 SER A O 1
ATOM 2807 N N . PRO A 1 362 ? 3.025 20.414 27.304 1.00 43.22 362 PRO A N 1
ATOM 2808 C CA . PRO A 1 362 ? 4.359 19.811 27.298 1.00 43.22 362 PRO A CA 1
ATOM 2809 C C . PRO A 1 362 ? 4.686 19.096 25.983 1.00 43.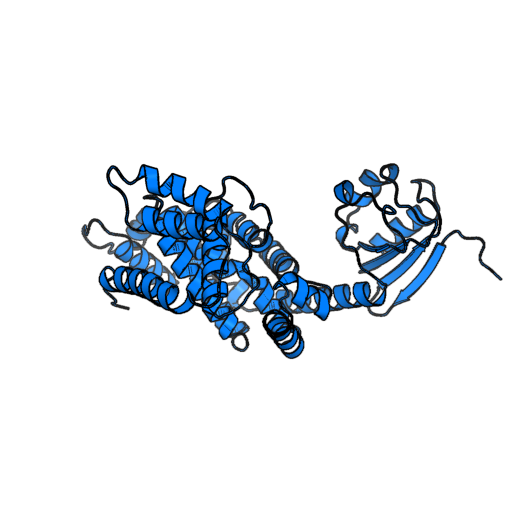22 362 PRO A C 1
ATOM 2811 O O . PRO A 1 362 ? 5.844 19.071 25.572 1.00 43.22 362 PRO A O 1
ATOM 2814 N N . PHE A 1 363 ? 3.671 18.566 25.295 1.00 45.41 363 PHE A N 1
ATOM 2815 C CA . PHE A 1 363 ? 3.805 17.923 23.991 1.00 45.41 363 PHE A CA 1
ATOM 2816 C C . PHE A 1 363 ? 4.110 18.932 22.878 1.00 45.41 363 PHE A C 1
ATOM 2818 O O . PHE A 1 363 ? 5.050 18.727 22.117 1.00 45.41 363 PHE A O 1
ATOM 2825 N N . THR A 1 364 ? 3.417 20.075 22.842 1.00 45.44 364 THR A N 1
ATOM 2826 C CA . THR A 1 364 ? 3.721 21.169 21.903 1.00 45.44 364 THR A CA 1
ATOM 2827 C C . THR A 1 364 ? 5.134 21.702 22.115 1.00 45.44 364 THR A C 1
ATOM 2829 O O . THR A 1 364 ? 5.851 21.935 21.150 1.00 45.44 364 THR A O 1
ATOM 2832 N N . GLU A 1 365 ? 5.571 21.861 23.367 1.00 44.25 365 GLU A N 1
ATOM 2833 C CA . GLU A 1 365 ? 6.945 22.268 23.689 1.00 44.25 365 GLU A CA 1
ATOM 2834 C C . GLU A 1 365 ? 7.968 21.186 23.297 1.00 44.25 365 GLU A C 1
ATOM 2836 O O . GLU A 1 365 ? 9.072 21.514 22.876 1.00 44.25 365 GLU A O 1
ATOM 2841 N N . THR A 1 366 ? 7.606 19.904 23.380 1.00 48.41 366 THR A N 1
ATOM 2842 C CA . THR A 1 366 ? 8.464 18.770 23.001 1.00 48.41 366 THR A CA 1
ATOM 2843 C C . THR A 1 366 ? 8.618 18.664 21.486 1.00 48.41 366 THR A C 1
ATOM 2845 O O . THR A 1 366 ? 9.748 18.666 21.006 1.00 48.41 366 THR A O 1
ATOM 2848 N N . LEU A 1 367 ? 7.518 18.678 20.726 1.00 47.00 367 LEU A N 1
ATOM 2849 C CA . LEU A 1 367 ? 7.550 18.718 19.259 1.00 47.00 367 LEU A CA 1
ATOM 2850 C C . LEU A 1 367 ? 8.262 19.978 18.755 1.00 47.00 367 LEU A C 1
ATOM 2852 O O . LEU A 1 367 ? 9.091 19.906 17.854 1.00 47.00 367 LEU A O 1
ATOM 2856 N N . ARG A 1 368 ? 8.025 21.132 19.393 1.00 42.44 368 ARG A N 1
ATOM 2857 C CA . ARG A 1 368 ? 8.708 22.389 19.063 1.00 42.44 368 ARG A CA 1
ATOM 2858 C C . ARG A 1 368 ? 10.202 22.343 19.384 1.00 42.44 368 ARG A C 1
ATOM 2860 O O . ARG A 1 368 ? 10.983 22.915 18.636 1.00 42.44 368 ARG A O 1
ATOM 2867 N N . ARG A 1 369 ? 10.625 21.677 20.464 1.00 43.31 369 ARG A N 1
ATOM 2868 C CA . ARG A 1 369 ? 12.050 21.480 20.795 1.00 43.31 369 ARG A CA 1
ATOM 2869 C C . ARG A 1 369 ? 12.740 20.479 19.877 1.00 43.31 369 ARG A C 1
ATOM 2871 O O . ARG A 1 369 ? 13.923 20.669 19.624 1.00 43.31 369 ARG A O 1
ATOM 2878 N N . LEU A 1 370 ? 12.032 19.453 19.404 1.00 42.22 370 LEU A N 1
ATOM 2879 C CA . LEU A 1 370 ? 12.529 18.534 18.378 1.00 42.22 370 LEU A CA 1
ATOM 2880 C C . LEU A 1 370 ? 12.727 19.292 17.054 1.00 42.22 370 LEU A C 1
ATOM 2882 O O . LEU A 1 370 ? 13.855 19.381 16.582 1.00 42.22 370 LEU A O 1
ATOM 2886 N N . ALA A 1 371 ? 11.701 20.006 16.576 1.00 36.44 371 ALA A N 1
ATOM 2887 C CA . ALA A 1 371 ? 11.777 20.830 15.364 1.00 36.44 371 ALA A CA 1
ATOM 2888 C C . ALA A 1 371 ? 12.830 21.962 15.443 1.00 36.44 371 ALA A C 1
ATOM 2890 O O . ALA A 1 371 ? 13.518 22.262 14.474 1.00 36.44 371 ALA A O 1
ATOM 2891 N N . LEU A 1 372 ? 13.002 22.605 16.608 1.00 33.47 372 LEU A N 1
ATOM 2892 C CA . LEU A 1 372 ? 14.032 23.637 16.802 1.00 33.47 372 LEU A CA 1
ATOM 2893 C C . LEU A 1 372 ? 15.455 23.070 16.883 1.00 33.47 372 LEU A C 1
ATOM 2895 O O . LEU A 1 372 ? 16.396 23.831 16.681 1.00 33.47 372 LEU A O 1
ATOM 2899 N N . ARG A 1 373 ? 15.628 21.785 17.214 1.00 39.97 373 ARG A N 1
ATOM 2900 C CA . ARG A 1 373 ? 16.942 21.130 17.255 1.00 39.97 373 ARG A CA 1
ATOM 2901 C C . ARG A 1 373 ? 17.373 20.618 15.885 1.00 39.97 373 ARG A C 1
ATOM 2903 O O . ARG A 1 373 ? 18.557 20.711 15.596 1.00 39.97 373 ARG A O 1
ATOM 2910 N N . GLU A 1 374 ? 16.443 20.183 15.038 1.00 37.19 374 GLU A N 1
ATOM 2911 C CA . GLU A 1 374 ? 16.741 19.814 13.642 1.00 37.19 374 GLU A CA 1
ATOM 2912 C C . GLU A 1 374 ? 17.289 21.005 12.828 1.00 37.19 374 GLU A C 1
ATOM 2914 O O . GLU A 1 374 ? 18.277 20.861 12.108 1.00 37.19 374 GLU A O 1
ATOM 2919 N N . ARG A 1 375 ? 16.796 22.227 13.091 1.00 31.95 375 ARG A N 1
ATOM 2920 C CA . ARG A 1 375 ? 17.331 23.482 12.517 1.00 31.95 375 ARG A CA 1
ATOM 2921 C C . ARG A 1 375 ? 18.802 23.778 12.821 1.00 31.95 375 ARG A C 1
ATOM 2923 O O . ARG A 1 375 ? 19.410 24.591 12.124 1.00 31.95 375 ARG A O 1
ATOM 2930 N N . PHE A 1 376 ? 19.370 23.184 13.867 1.00 25.36 376 PHE A N 1
ATOM 2931 C CA . PHE A 1 376 ? 20.765 23.370 14.253 1.00 25.36 376 PHE A CA 1
ATOM 2932 C C . PHE A 1 376 ? 21.468 22.016 14.215 1.00 25.36 376 PHE A C 1
ATOM 2934 O O . PHE A 1 376 ? 21.587 21.344 15.235 1.00 25.36 376 PHE A O 1
ATOM 2941 N N . ASN A 1 377 ? 21.941 21.633 13.023 1.00 37.16 377 ASN A N 1
ATOM 2942 C CA . ASN A 1 377 ? 22.886 20.532 12.812 1.00 37.16 377 ASN A CA 1
ATOM 2943 C C . ASN A 1 377 ? 23.855 20.399 14.002 1.00 37.16 377 ASN A C 1
ATOM 2945 O O . ASN A 1 377 ? 24.550 21.379 14.278 1.00 37.16 377 ASN A O 1
ATOM 2949 N N . MET A 1 378 ? 23.933 19.222 14.652 1.00 34.00 378 MET A N 1
ATOM 2950 C CA . MET A 1 378 ? 25.193 18.513 14.977 1.00 34.00 378 MET A CA 1
ATOM 2951 C C . MET A 1 378 ? 25.132 17.429 16.088 1.00 34.00 378 MET A C 1
ATOM 2953 O O . MET A 1 378 ? 24.465 17.571 17.107 1.00 34.00 378 MET A O 1
ATOM 2957 N N . SER A 1 379 ? 26.025 16.446 15.867 1.00 32.69 379 SER A N 1
ATOM 2958 C CA . SER A 1 379 ? 26.856 15.608 16.764 1.00 32.69 379 SER A CA 1
ATOM 2959 C C . SER A 1 379 ? 26.297 14.371 17.493 1.00 32.69 379 SER A C 1
ATOM 2961 O O . SER A 1 379 ? 25.244 14.360 18.127 1.00 32.69 379 SER A O 1
ATOM 2963 N N . GLU A 1 380 ? 27.121 13.310 17.438 1.00 35.38 380 GLU A N 1
ATOM 2964 C CA . GLU A 1 380 ? 26.917 11.960 17.989 1.00 35.38 380 GLU A CA 1
ATOM 2965 C C . GLU A 1 380 ? 26.740 11.889 19.518 1.00 35.38 380 GLU A C 1
ATOM 2967 O O . GLU A 1 380 ? 26.328 10.852 20.036 1.00 35.38 380 GLU A O 1
ATOM 2972 N N . GLU A 1 381 ? 27.000 12.971 20.254 1.00 35.72 381 GLU A N 1
ATOM 2973 C CA . GLU A 1 381 ? 26.984 12.987 21.726 1.00 35.72 381 GLU A CA 1
ATOM 2974 C C . GLU A 1 381 ? 25.574 13.113 22.344 1.00 35.72 381 GLU A C 1
ATOM 2976 O O . GLU A 1 381 ? 25.416 13.048 23.565 1.00 35.72 381 GLU A O 1
ATOM 2981 N N . SER A 1 382 ? 24.521 13.259 21.533 1.00 38.28 382 SER A N 1
ATOM 2982 C CA . SER A 1 382 ? 23.163 13.605 21.992 1.00 38.28 382 SER A CA 1
ATOM 2983 C C . SER A 1 382 ? 22.169 12.429 22.131 1.00 38.28 382 SER A C 1
ATOM 2985 O O . SER A 1 382 ? 21.149 12.579 22.816 1.00 38.28 382 SER A O 1
ATOM 2987 N N . ARG A 1 383 ? 22.500 11.224 21.631 1.00 38.78 383 ARG A N 1
ATOM 2988 C CA . ARG A 1 383 ? 21.660 9.997 21.719 1.00 38.78 383 ARG A CA 1
ATOM 2989 C C . ARG A 1 383 ? 21.167 9.624 23.141 1.00 38.78 383 ARG A C 1
ATOM 2991 O O . ARG A 1 383 ? 20.056 9.101 23.274 1.00 38.78 383 ARG A O 1
ATOM 2998 N N . PRO A 1 384 ? 21.911 9.871 24.244 1.00 35.56 384 PRO A N 1
ATOM 2999 C CA . PRO A 1 384 ? 21.428 9.565 25.599 1.00 35.56 384 PRO A CA 1
ATOM 3000 C C . PRO A 1 384 ? 20.288 10.479 26.078 1.00 35.56 384 PRO A C 1
ATOM 3002 O O . PRO A 1 384 ? 19.496 10.087 26.938 1.00 35.56 384 PRO A O 1
ATOM 3005 N N . PHE A 1 385 ? 20.191 11.702 25.546 1.00 35.56 385 PHE A N 1
ATOM 3006 C CA . PHE A 1 385 ? 19.150 12.659 25.924 1.00 35.56 385 PHE A CA 1
ATOM 3007 C C . PHE A 1 385 ? 17.822 12.345 25.232 1.00 35.56 385 PHE A C 1
ATOM 3009 O O . PHE A 1 385 ? 16.773 12.456 25.862 1.00 35.56 385 PHE A O 1
ATOM 3016 N N . GLU A 1 386 ? 17.868 11.880 23.984 1.00 39.50 386 GLU A N 1
ATOM 3017 C CA . GLU A 1 386 ? 16.699 11.416 23.233 1.00 39.50 386 GLU A CA 1
ATOM 3018 C C . GLU A 1 386 ? 16.035 10.251 23.949 1.00 39.50 386 GLU A C 1
ATOM 3020 O O . GLU A 1 386 ? 14.885 10.405 24.332 1.00 39.50 386 GLU A O 1
ATOM 3025 N N . LYS A 1 387 ? 16.769 9.189 24.321 1.00 37.94 387 LYS A N 1
ATOM 3026 C CA . LYS A 1 387 ? 16.249 8.094 25.173 1.00 37.94 387 LYS A CA 1
ATOM 3027 C C . LYS A 1 387 ? 15.638 8.571 26.494 1.00 37.94 387 LYS A C 1
ATOM 3029 O O . LYS A 1 387 ? 14.746 7.918 27.022 1.00 37.94 387 LYS A O 1
ATOM 3034 N N . LYS A 1 388 ? 16.091 9.702 27.041 1.00 38.34 388 LYS A N 1
ATOM 3035 C CA . LYS A 1 388 ? 15.577 10.276 28.294 1.00 38.34 388 LYS A CA 1
ATOM 3036 C C . LYS A 1 388 ? 14.317 11.117 28.084 1.00 38.34 388 LYS A C 1
ATOM 3038 O O . LYS A 1 388 ? 13.466 11.149 28.966 1.00 38.34 388 LYS A O 1
ATOM 3043 N N . VAL A 1 389 ? 14.186 11.794 26.944 1.00 39.25 389 VAL A N 1
ATOM 3044 C CA . VAL A 1 389 ? 12.975 12.535 26.556 1.00 39.25 389 VAL A CA 1
ATOM 3045 C C . VAL A 1 389 ? 11.905 11.571 26.057 1.00 39.25 389 VAL A C 1
ATOM 3047 O O . VAL A 1 389 ? 10.788 11.634 26.541 1.00 39.25 389 VAL A O 1
ATOM 3050 N N . LEU A 1 390 ? 12.268 10.611 25.209 1.00 43.69 390 LEU A N 1
ATOM 3051 C CA . LEU A 1 390 ? 11.447 9.469 24.809 1.00 43.69 390 LEU A CA 1
ATOM 3052 C C . LEU A 1 390 ? 11.032 8.618 25.991 1.00 43.69 390 LEU A C 1
ATOM 3054 O O . LEU A 1 390 ? 9.861 8.315 26.140 1.00 43.69 390 LEU A O 1
ATOM 3058 N N . GLY A 1 391 ? 11.981 8.302 26.870 1.00 40.38 391 GLY A N 1
ATOM 3059 C CA . GLY A 1 391 ? 11.712 7.639 28.133 1.00 40.38 391 GLY A CA 1
ATOM 3060 C C . GLY A 1 391 ? 10.736 8.444 28.976 1.00 40.38 391 GLY A C 1
ATOM 3061 O O . GLY A 1 391 ? 9.863 7.846 29.572 1.00 40.38 391 GLY A O 1
ATOM 3062 N N . LYS A 1 392 ? 10.796 9.781 28.982 1.00 39.75 392 LYS A N 1
ATOM 3063 C CA . LYS A 1 392 ? 9.801 10.623 29.662 1.00 39.75 392 LYS A CA 1
ATOM 3064 C C . LYS A 1 392 ? 8.452 10.670 28.948 1.00 39.75 392 LYS A C 1
ATOM 3066 O O . LYS A 1 392 ? 7.458 10.640 29.648 1.00 39.75 392 LYS A O 1
ATOM 3071 N N . ILE A 1 393 ? 8.398 10.697 27.616 1.00 43.44 393 ILE A N 1
ATOM 3072 C CA . ILE A 1 393 ? 7.146 10.633 26.843 1.00 43.44 393 ILE A CA 1
ATOM 3073 C C . ILE A 1 393 ? 6.485 9.273 27.065 1.00 43.44 393 ILE A C 1
ATOM 3075 O 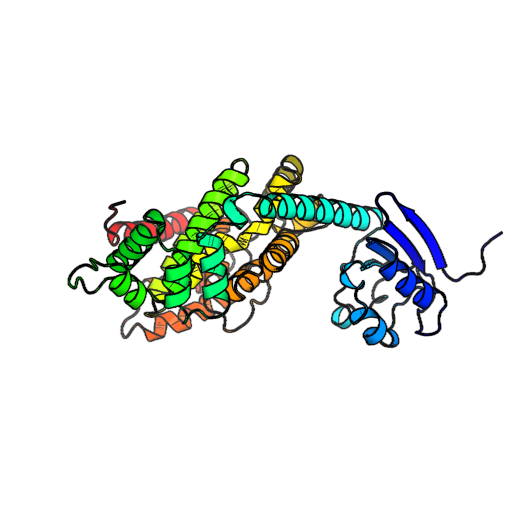O . ILE A 1 393 ? 5.346 9.235 27.495 1.00 43.44 393 ILE A O 1
ATOM 3079 N N . LEU A 1 394 ? 7.215 8.170 26.890 1.00 41.41 394 LEU A N 1
ATOM 3080 C CA . LEU A 1 394 ? 6.758 6.815 27.200 1.00 41.41 394 LEU A CA 1
ATOM 3081 C C . LEU A 1 394 ? 6.410 6.657 28.679 1.00 41.41 394 LEU A C 1
ATOM 3083 O O . LEU A 1 394 ? 5.377 6.092 28.974 1.00 41.41 394 LEU A O 1
ATOM 3087 N N . THR A 1 395 ? 7.206 7.173 29.620 1.00 38.59 395 THR A N 1
ATOM 3088 C CA . THR A 1 395 ? 6.881 7.085 31.058 1.00 38.59 395 THR A CA 1
ATOM 3089 C C . THR A 1 395 ? 5.632 7.890 31.379 1.00 38.59 395 THR A C 1
ATOM 3091 O O . THR A 1 395 ? 4.834 7.435 32.178 1.00 38.59 395 THR A O 1
ATOM 3094 N N . GLN A 1 396 ? 5.427 9.048 30.752 1.00 37.62 396 GLN A N 1
ATOM 3095 C CA . GLN A 1 396 ? 4.253 9.881 30.981 1.00 37.62 396 GLN A CA 1
ATOM 3096 C C . GLN A 1 396 ? 2.998 9.262 30.342 1.00 37.62 396 GLN A C 1
ATOM 3098 O O . GLN A 1 396 ? 1.992 9.112 31.025 1.00 37.62 396 GLN A O 1
ATOM 3103 N N . VAL A 1 397 ? 3.110 8.756 29.108 1.00 39.72 397 VAL A N 1
ATOM 3104 C CA . VAL A 1 397 ? 2.077 7.985 28.389 1.00 39.72 397 VAL A CA 1
ATOM 3105 C C . VAL A 1 397 ? 1.720 6.683 29.124 1.00 39.72 397 VAL A C 1
ATOM 3107 O O . VAL A 1 397 ? 0.544 6.386 29.301 1.00 39.72 397 VAL A O 1
ATOM 3110 N N . LEU A 1 398 ? 2.707 5.936 29.630 1.00 34.97 398 LEU A N 1
ATOM 3111 C CA . LEU A 1 398 ? 2.506 4.695 30.395 1.00 34.97 398 LEU A CA 1
ATOM 3112 C C . LEU A 1 398 ? 2.085 4.945 31.854 1.00 34.97 398 LEU A C 1
ATOM 3114 O O . LEU A 1 398 ? 1.565 4.036 32.490 1.00 34.97 398 LEU A O 1
ATOM 3118 N N . SER A 1 399 ? 2.314 6.143 32.406 1.00 34.16 399 SER A N 1
ATOM 3119 C CA . SER A 1 399 ? 1.850 6.516 33.754 1.00 34.16 399 SER A CA 1
ATOM 3120 C C . SER A 1 399 ? 0.428 7.077 33.779 1.00 34.16 399 SER A C 1
ATOM 3122 O O . SER A 1 399 ? -0.205 7.065 34.832 1.00 34.16 399 SER A O 1
ATOM 3124 N N . GLU A 1 400 ? -0.066 7.576 32.640 1.00 34.66 400 GLU A N 1
ATOM 3125 C CA . GLU A 1 400 ? -1.408 8.159 32.494 1.00 34.66 400 GLU A CA 1
ATOM 3126 C C . GLU A 1 400 ? -2.422 7.169 31.887 1.00 34.66 400 GLU A C 1
ATOM 3128 O O . GLU A 1 400 ? -3.626 7.339 32.078 1.00 34.66 400 GLU A O 1
ATOM 3133 N N . ALA A 1 401 ? -1.960 6.092 31.241 1.00 31.48 401 ALA A N 1
ATOM 3134 C CA . ALA A 1 401 ? -2.795 4.966 30.835 1.00 31.48 401 ALA A CA 1
ATOM 3135 C C . ALA A 1 401 ? -2.848 3.906 31.955 1.00 31.48 401 ALA A C 1
ATOM 3137 O O . ALA A 1 401 ? -1.810 3.323 32.283 1.00 31.48 401 ALA A O 1
ATOM 3138 N N . PRO A 1 402 ? -4.013 3.595 32.556 1.00 28.97 402 PRO A N 1
ATOM 3139 C CA . PRO A 1 402 ? -4.134 2.373 33.333 1.00 28.97 402 PRO A CA 1
ATOM 3140 C C . PRO A 1 402 ? -3.961 1.194 32.370 1.00 28.97 402 PRO A C 1
ATOM 3142 O O . PRO A 1 402 ? -4.856 0.865 31.598 1.00 28.97 402 PRO A O 1
ATOM 3145 N N . LEU A 1 403 ? -2.780 0.577 32.397 1.00 30.72 403 LEU A N 1
ATOM 3146 C CA . LEU A 1 403 ? -2.531 -0.720 31.781 1.00 30.72 403 LEU A CA 1
ATOM 3147 C C . LEU A 1 403 ? -3.397 -1.768 32.488 1.00 30.72 403 LEU A C 1
ATOM 3149 O O . LEU A 1 403 ? -2.996 -2.365 33.486 1.00 30.72 403 LEU A O 1
ATOM 3153 N N . THR A 1 404 ? -4.590 -1.981 31.953 1.00 30.69 404 THR A N 1
ATOM 3154 C CA . THR A 1 404 ? -5.315 -3.245 32.053 1.00 30.69 404 THR A CA 1
ATOM 3155 C C . THR A 1 404 ? -5.697 -3.663 30.640 1.00 30.69 404 THR A C 1
ATOM 3157 O O . THR A 1 404 ? -6.742 -3.257 30.142 1.00 30.69 404 THR A O 1
ATOM 3160 N N . LEU A 1 405 ? -4.815 -4.444 30.013 1.00 28.61 405 LEU A N 1
ATOM 3161 C CA . LEU A 1 405 ? -5.157 -5.440 28.999 1.00 28.61 405 LEU A CA 1
ATOM 3162 C C . LEU A 1 405 ? -4.783 -6.809 29.562 1.00 28.61 405 LEU A C 1
ATOM 3164 O O . LEU A 1 405 ? -3.653 -6.915 30.099 1.00 28.61 405 LEU A O 1
#

Mean predicted aligned error: 9.12 Å

Radius of gyration: 24.47 Å; Cα contacts (8 Å, |Δi|>4): 561; chains: 1; bounding box: 53×46×78 Å